Protein 8B8B (pdb70)

Sequence (386 aa):
DELIKQLVMELAENSMIEAEGLKGTLDEATQKIELGFESLSSLQVETIQAIQATDYADSIKTLGENIKILDRSMKSMMETMRRLMMEKIDLLYASTAIGNDELIKQLVMELAENSMIEAEGLKGTLDEATQKIELGFESLSSLQVETIQAIQATDYADSIKTLGENIKILDRSMKSMMETMRLMMEKIDLLYASTIKQLVMELAENSMIEAEGLKGTLDEATQKIELGFESLSSLQVETIQAIQATDYADSIKTLGENIKILDRSMKSMMETMRLMMEKIDLLYASTAIGDELIKQLVMELAENSMIEAEGLKGTLDEATQKIELGFESLSSLQVETIQAIQATDYADSIKTLGENIKILDRSMKSMMETMRLMMEKIDLLYASTAI

InterPro domains:
  IPR009517 Borna disease virus P24 [PF06595] (1-202)

B-factor: mean 59.95, std 20.71, range [22.98, 135.76]

Organism: NCBI:txid1715288

Structure (mmCIF, N/CA/C/O backbone):
data_8B8B
#
_entry.id   8B8B
#
_cell.length_a   70.226
_cell.length_b   42.746
_cell.length_c   72.195
_cell.angle_alpha   90.000
_cell.angle_beta   92.360
_cell.angle_gamma   90.000
#
_symmetry.space_group_name_H-M   'P 1 21 1'
#
loop_
_entity.id
_entity.type
_entity.pdbx_description
1 polymer 'Munia Bornavirus 1 phosphoprotein'
2 non-polymer 'NITRATE ION'
3 water water
#
loop_
_atom_site.group_PDB
_atom_site.id
_atom_site.type_symbol
_atom_site.label_atom_id
_atom_site.label_alt_id
_atom_site.label_comp_id
_atom_site.label_asym_id
_atom_site.label_entity_id
_atom_site.label_seq_id
_atom_site.pdbx_PDB_ins_code
_atom_site.Cartn_x
_atom_site.Cartn_y
_atom_site.Cartn_z
_atom_site.occupancy
_atom_site.B_iso_or_equiv
_atom_site.auth_seq_id
_atom_site.auth_comp_id
_atom_site.auth_asym_id
_atom_site.auth_atom_id
_atom_site.pdbx_PDB_model_num
ATOM 1 N N . ASP A 1 11 ? 6.795 -5.881 -43.211 1.00 105.57 72 ASP A N 1
ATOM 2 C CA . ASP A 1 11 ? 5.856 -6.878 -43.800 1.00 103.22 72 ASP A CA 1
ATOM 3 C C . ASP A 1 11 ? 4.415 -6.533 -43.402 1.00 105.77 72 ASP A C 1
ATOM 4 O O . ASP A 1 11 ? 4.217 -5.571 -42.639 1.00 110.52 72 ASP A O 1
ATOM 9 N N . GLU A 1 12 ? 3.450 -7.304 -43.904 1.00 106.10 73 GLU A N 1
ATOM 10 C CA . GLU A 1 12 ? 2.057 -7.361 -43.390 1.00 109.80 73 GLU A CA 1
ATOM 11 C C . GLU A 1 12 ? 2.058 -8.127 -42.057 1.00 110.84 73 GLU A C 1
ATOM 12 O O . GLU A 1 12 ? 1.037 -8.051 -41.329 1.00 112.69 73 GLU A O 1
ATOM 18 N N . LEU A 1 13 ? 3.147 -8.857 -41.765 1.00 106.06 74 LEU A N 1
ATOM 19 C CA . LEU A 1 13 ? 3.341 -9.660 -40.524 1.00 96.27 74 LEU A CA 1
ATOM 20 C C . LEU A 1 13 ? 3.447 -8.721 -39.314 1.00 87.99 74 LEU A C 1
ATOM 21 O O . LEU A 1 13 ? 2.703 -8.928 -38.334 1.00 79.72 74 LEU A O 1
ATOM 22 N N . ILE A 1 14 ? 4.326 -7.717 -39.388 1.00 86.46 75 ILE A N 1
ATOM 23 C CA . ILE A 1 14 ? 4.612 -6.773 -38.264 1.00 86.67 75 ILE A CA 1
ATOM 24 C C . ILE A 1 14 ? 3.379 -5.888 -38.016 1.00 88.71 75 ILE A C 1
ATOM 25 O O . ILE A 1 14 ? 3.070 -5.645 -36.833 1.00 90.69 75 ILE A O 1
ATOM 29 N N . LYS A 1 15 ? 2.693 -5.459 -39.084 1.00 81.56 76 LYS A N 1
ATOM 30 C CA . LYS A 1 15 ? 1.427 -4.676 -39.031 1.00 88.28 76 LYS A CA 1
ATOM 31 C C . LYS A 1 15 ? 0.339 -5.496 -38.321 1.00 90.49 76 LYS A C 1
ATOM 32 O O . LYS A 1 15 ? -0.399 -4.919 -37.489 1.00 77.78 76 LYS A O 1
ATOM 38 N N . GLN A 1 16 ? 0.247 -6.793 -38.627 1.00 88.61 77 GLN A N 1
ATOM 39 C CA . GLN A 1 16 ? -0.738 -7.721 -38.007 1.00 88.95 77 GLN A CA 1
ATOM 40 C C . GLN A 1 16 ? -0.356 -7.992 -36.538 1.00 81.27 77 GLN A C 1
ATOM 41 O O . GLN A 1 16 ? -1.271 -7.993 -35.692 1.00 77.63 77 GLN A O 1
ATOM 47 N N . LEU A 1 17 ? 0.932 -8.210 -36.237 1.00 78.21 78 LEU A N 1
ATOM 48 C CA . LEU A 1 17 ? 1.451 -8.392 -34.846 1.00 77.13 78 LEU A CA 1
ATOM 49 C C . LEU A 1 17 ? 1.132 -7.144 -33.986 1.00 76.46 78 LEU A C 1
ATOM 50 O O . LEU A 1 17 ? 0.690 -7.328 -32.834 1.00 69.93 78 LEU A O 1
ATOM 54 N N . VAL A 1 18 ? 1.317 -5.929 -34.525 1.00 71.71 79 VAL A N 1
ATOM 55 C CA . VAL A 1 18 ? 1.081 -4.627 -33.824 1.00 80.29 79 VAL A CA 1
ATOM 56 C C . VAL A 1 18 ? -0.428 -4.408 -33.636 1.00 77.77 79 VAL A C 1
ATOM 57 O O . VAL A 1 18 ? -0.832 -4.103 -32.505 1.00 73.65 79 VAL A O 1
ATOM 61 N N . MET A 1 19 ? -1.221 -4.530 -34.706 1.00 82.86 80 MET A N 1
ATOM 62 C CA . MET A 1 19 ? -2.704 -4.379 -34.665 1.00 88.12 80 MET A CA 1
ATOM 63 C C . MET A 1 19 ? -3.295 -5.335 -33.618 1.00 86.79 80 MET A C 1
ATOM 64 O O . MET A 1 19 ? -4.192 -4.878 -32.871 1.00 74.25 80 MET A O 1
ATOM 69 N N . GLU A 1 20 ? -2.805 -6.589 -33.552 1.00 81.89 81 GLU A N 1
ATOM 70 C CA . GLU A 1 20 ? -3.234 -7.601 -32.542 1.00 81.31 81 GLU A CA 1
ATOM 71 C C . GLU A 1 20 ? -2.772 -7.138 -31.156 1.00 74.31 81 GLU A C 1
ATOM 72 O O . GLU A 1 20 ? -3.565 -7.243 -30.208 1.00 71.67 81 GLU A O 1
ATOM 78 N N . LEU A 1 21 ? -1.526 -6.667 -31.048 1.00 65.03 82 LEU A N 1
ATOM 79 C CA . LEU A 1 21 ? -0.924 -6.248 -29.761 1.00 70.40 82 LEU A CA 1
ATOM 80 C C . LEU A 1 21 ? -1.725 -5.059 -29.212 1.00 77.50 82 LEU A C 1
ATOM 81 O O . LEU A 1 21 ? -2.160 -5.140 -28.037 1.00 67.81 82 LEU A O 1
ATOM 86 N N . ALA A 1 22 ? -1.892 -4.016 -30.040 1.00 74.55 83 ALA A N 1
ATOM 87 C CA . ALA A 1 22 ? -2.678 -2.791 -29.757 1.00 75.15 83 ALA A CA 1
ATOM 88 C C . ALA A 1 22 ? -4.101 -3.163 -29.304 1.00 74.76 83 ALA A C 1
ATOM 89 O O . ALA A 1 22 ? -4.534 -2.665 -28.250 1.00 66.96 83 ALA A O 1
ATOM 91 N N . GLU A 1 23 ? -4.797 -4.030 -30.043 1.00 78.68 84 GLU A N 1
ATOM 92 C CA . GLU A 1 23 ? -6.200 -4.423 -29.737 1.00 86.43 84 GLU A CA 1
ATOM 93 C C . GLU A 1 23 ? -6.264 -5.072 -28.345 1.00 91.91 84 GLU A C 1
ATOM 94 O O . GLU A 1 23 ? -7.150 -4.680 -27.558 1.00 99.98 84 GLU A O 1
ATOM 100 N N . ASN A 1 24 ? -5.355 -6.011 -28.047 1.00 90.92 85 ASN A N 1
ATOM 101 C CA . ASN A 1 24 ? -5.318 -6.800 -26.779 1.00 85.15 85 ASN A CA 1
ATOM 102 C C . ASN A 1 24 ? -4.900 -5.932 -25.592 1.00 75.35 85 ASN A C 1
ATOM 103 O O . ASN A 1 24 ? -5.405 -6.166 -24.488 1.00 68.26 85 ASN A O 1
ATOM 108 N N . SER A 1 25 ? -3.947 -5.032 -25.815 1.00 65.85 86 SER A N 1
ATOM 109 C CA . SER A 1 25 ? -3.384 -4.114 -24.800 1.00 76.54 86 SER A CA 1
ATOM 110 C C . SER A 1 25 ? -4.519 -3.234 -24.260 1.00 83.05 86 SER A C 1
ATOM 111 O O . SER A 1 25 ? -4.614 -3.071 -23.027 1.00 82.26 86 SER A O 1
ATOM 114 N N . MET A 1 26 ? -5.393 -2.750 -25.147 1.00 85.72 87 MET A N 1
ATOM 115 C CA . MET A 1 26 ? -6.541 -1.880 -24.775 1.00 85.02 87 MET A CA 1
ATOM 116 C C . MET A 1 26 ? -7.609 -2.710 -24.043 1.00 70.95 87 MET A C 1
ATOM 117 O O . MET A 1 26 ? -8.158 -2.187 -23.066 1.00 72.77 87 MET A O 1
ATOM 122 N N . ILE A 1 27 ? -7.861 -3.964 -24.433 1.00 64.04 88 ILE A N 1
ATOM 123 C CA . ILE A 1 27 ? -8.815 -4.860 -23.702 1.00 63.79 88 ILE A CA 1
ATOM 124 C C . ILE A 1 27 ? -8.317 -5.092 -22.260 1.00 68.74 88 ILE A C 1
ATOM 125 O O . ILE A 1 27 ? -9.132 -4.930 -21.309 1.00 65.00 88 ILE A O 1
ATOM 130 N N . GLU A 1 28 ? -7.048 -5.483 -22.094 1.00 68.32 89 GLU A N 1
ATOM 131 C CA . GLU A 1 28 ? -6.427 -5.727 -20.761 1.00 64.23 89 GLU A CA 1
ATOM 132 C C . GLU A 1 28 ? -6.443 -4.420 -19.951 1.00 62.51 89 GLU A C 1
ATOM 133 O O . GLU A 1 28 ? -6.857 -4.477 -18.779 1.00 64.47 89 GLU A O 1
ATOM 136 N N . ALA A 1 29 ? -6.073 -3.282 -20.556 1.00 59.75 90 ALA A N 1
ATOM 137 C CA . ALA A 1 29 ? -6.024 -1.958 -19.886 1.00 62.29 90 ALA A CA 1
ATOM 138 C C . ALA A 1 29 ? -7.431 -1.593 -19.387 1.00 64.38 90 ALA A C 1
ATOM 139 O O . ALA A 1 29 ? -7.552 -1.316 -18.192 1.00 66.69 90 ALA A O 1
ATOM 141 N N . GLU A 1 30 ? -8.460 -1.680 -20.240 1.00 62.35 91 GLU A N 1
ATOM 142 C CA . GLU A 1 30 ? -9.877 -1.377 -19.875 1.00 68.63 91 GLU A CA 1
ATOM 143 C C . GLU A 1 30 ? -10.406 -2.416 -18.873 1.00 65.68 91 GLU A C 1
ATOM 144 O O . GLU A 1 30 ? -11.197 -2.017 -17.981 1.00 69.55 91 GLU A O 1
ATOM 150 N N . GLY A 1 31 ? -9.983 -3.683 -18.980 1.00 61.02 92 GLY A N 1
ATOM 151 C CA . GLY A 1 31 ? -10.266 -4.737 -17.977 1.00 59.51 92 GLY A CA 1
ATOM 152 C C . GLY A 1 31 ? -9.656 -4.392 -16.618 1.00 63.55 92 GLY A C 1
ATOM 153 O O . GLY A 1 31 ? -10.339 -4.547 -15.601 1.00 61.40 92 GLY A O 1
ATOM 154 N N . LEU A 1 32 ? -8.410 -3.912 -16.598 1.00 59.62 93 LEU A N 1
ATOM 155 C CA . LEU A 1 32 ? -7.728 -3.450 -15.368 1.00 62.32 93 LEU A CA 1
ATOM 156 C C . LEU A 1 32 ? -8.468 -2.223 -14.850 1.00 60.83 93 LEU A C 1
ATOM 157 O O . LEU A 1 32 ? -8.753 -2.176 -13.659 1.00 66.11 93 LEU A O 1
ATOM 160 N N . LYS A 1 33 ? -8.745 -1.261 -15.723 1.00 61.93 94 LYS A N 1
ATOM 161 C CA . LYS A 1 33 ? -9.320 0.047 -15.332 1.00 65.30 94 LYS A CA 1
ATOM 162 C C . LYS A 1 33 ? -10.619 -0.217 -14.569 1.00 63.89 94 LYS A C 1
ATOM 163 O O . LYS A 1 33 ? -10.770 0.385 -13.501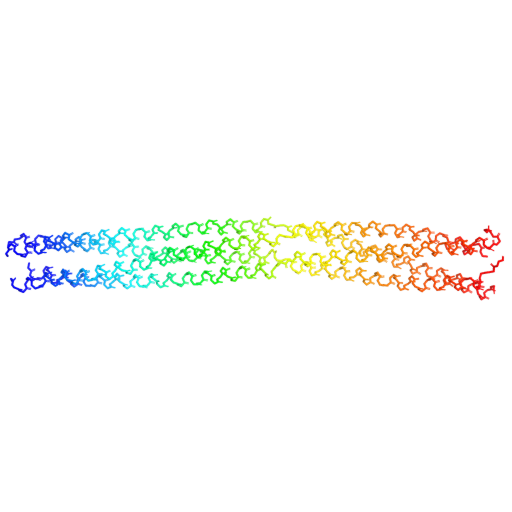 1.00 53.91 94 LYS A O 1
ATOM 169 N N . GLY A 1 34 ? -11.492 -1.087 -15.110 1.00 61.08 95 GLY A N 1
ATOM 170 C CA . GLY A 1 34 ? -12.847 -1.339 -14.588 1.00 61.74 95 GLY A CA 1
ATOM 171 C C . GLY A 1 34 ? -12.786 -2.056 -13.250 1.00 64.25 95 GLY A C 1
ATOM 172 O O . GLY A 1 34 ? -13.556 -1.686 -12.318 1.00 58.83 95 GLY A O 1
ATOM 173 N N . THR A 1 35 ? -11.896 -3.051 -13.154 1.00 61.57 96 THR A N 1
ATOM 174 C CA . THR A 1 35 ? -11.653 -3.841 -11.921 1.00 56.09 96 THR A CA 1
ATOM 175 C C . THR A 1 35 ? -11.134 -2.878 -10.850 1.00 57.72 96 THR A C 1
ATOM 176 O O . THR A 1 35 ? -11.546 -3.057 -9.698 1.00 59.89 96 THR A O 1
ATOM 180 N N . LEU A 1 36 ? -10.332 -1.860 -11.222 1.00 53.26 97 LEU A N 1
ATOM 181 C CA . LEU A 1 36 ? -9.742 -0.917 -10.233 1.00 57.70 97 LEU A CA 1
ATOM 182 C C . LEU A 1 36 ? -10.837 0.045 -9.772 1.00 60.37 97 LEU A C 1
ATOM 183 O O . LEU A 1 36 ? -10.841 0.432 -8.582 1.00 59.92 97 LEU A O 1
ATOM 188 N N . ASP A 1 37 ? -11.737 0.409 -10.688 1.00 59.54 98 ASP A N 1
ATOM 189 C CA . ASP A 1 37 ? -12.888 1.295 -10.388 1.00 58.68 98 ASP A CA 1
ATOM 190 C C . ASP A 1 37 ? -13.873 0.538 -9.492 1.00 50.94 98 ASP A C 1
ATOM 191 O O . ASP A 1 37 ? -14.290 1.128 -8.513 1.00 52.35 98 ASP A O 1
ATOM 196 N N . GLU A 1 38 ? -14.166 -0.727 -9.783 1.00 46.88 99 GLU A N 1
ATOM 197 C CA . GLU A 1 38 ? -15.032 -1.584 -8.930 1.00 52.44 99 GLU A CA 1
ATOM 198 C C . GLU A 1 38 ? -14.421 -1.692 -7.529 1.00 55.41 99 GLU A C 1
ATOM 199 O O . GLU A 1 38 ? -15.204 -1.660 -6.548 1.00 61.02 99 GLU A O 1
ATOM 205 N N . ALA A 1 39 ? -13.082 -1.833 -7.431 1.00 60.54 100 ALA A N 1
ATOM 206 C CA . ALA A 1 39 ? -12.336 -2.011 -6.155 1.00 50.42 100 ALA A CA 1
ATOM 207 C C . ALA A 1 39 ? -12.406 -0.710 -5.353 1.00 44.44 100 ALA A C 1
ATOM 208 O O . ALA A 1 39 ? -12.779 -0.767 -4.175 1.00 53.35 100 ALA A O 1
ATOM 210 N N . THR A 1 40 ? -12.142 0.418 -6.002 1.00 45.57 101 THR A N 1
ATOM 211 C CA . THR A 1 40 ? -12.237 1.801 -5.462 1.00 53.77 101 THR A CA 1
ATOM 212 C C . THR A 1 40 ? -13.667 2.089 -4.996 1.00 58.02 101 THR A C 1
ATOM 213 O O . THR A 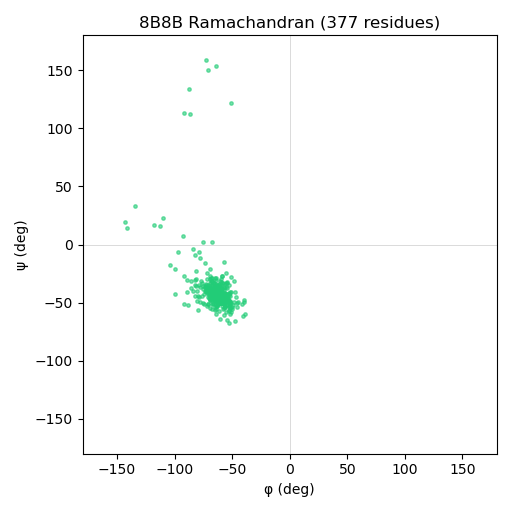1 40 ? -13.820 2.705 -3.924 1.00 55.39 101 THR A O 1
ATOM 217 N N . GLN A 1 41 ? -14.665 1.712 -5.800 1.00 56.89 102 GLN A N 1
ATOM 218 C CA . GLN A 1 41 ? -16.108 1.918 -5.481 1.00 55.71 102 GLN A CA 1
ATOM 219 C C . GLN A 1 41 ? -16.394 1.118 -4.210 1.00 46.42 102 GLN A C 1
ATOM 220 O O . GLN A 1 41 ? -16.891 1.704 -3.264 1.00 48.78 102 GLN A O 1
ATOM 226 N N . LYS A 1 42 ? -16.019 -0.162 -4.171 1.00 44.72 103 LYS A N 1
ATOM 227 C CA . LYS A 1 42 ? -16.218 -1.027 -2.985 1.00 51.86 103 LYS A CA 1
ATOM 228 C C . LYS A 1 42 ? -15.600 -0.392 -1.735 1.00 55.64 103 LYS A C 1
ATOM 229 O O . LYS A 1 42 ? -16.252 -0.361 -0.695 1.00 56.32 103 LYS A O 1
ATOM 235 N N . ILE A 1 43 ? -14.331 0.007 -1.818 1.00 53.17 104 ILE A N 1
ATOM 236 C CA . ILE A 1 43 ? -13.614 0.661 -0.693 1.00 53.28 104 ILE A CA 1
ATOM 237 C C . ILE A 1 43 ? -14.441 1.848 -0.193 1.00 55.63 104 ILE A C 1
ATOM 238 O O . ILE A 1 43 ? -14.723 1.896 1.021 1.00 63.67 104 ILE A O 1
ATOM 243 N N . GLU A 1 44 ? -14.769 2.784 -1.082 1.00 49.93 105 GLU A N 1
ATOM 244 C CA . GLU A 1 44 ? -15.560 4.000 -0.760 1.00 59.68 105 GLU A CA 1
ATOM 245 C C . GLU A 1 44 ? -16.862 3.640 -0.036 1.00 55.18 105 GLU A C 1
ATOM 246 O O . GLU A 1 44 ? -17.113 4.260 0.995 1.00 52.20 105 GLU A O 1
ATOM 252 N N . LEU A 1 45 ? -17.649 2.701 -0.569 1.00 52.87 106 LEU A N 1
ATOM 253 C CA . LEU A 1 45 ? -18.934 2.237 0.017 1.00 53.96 106 LEU A CA 1
ATOM 254 C C . LEU A 1 45 ? -18.650 1.532 1.343 1.00 53.47 106 LEU A C 1
ATOM 255 O O . LEU A 1 45 ? -19.400 1.772 2.338 1.00 46.58 106 LEU A O 1
ATOM 260 N N . GLY A 1 46 ? -17.570 0.755 1.398 1.00 47.15 107 GLY A N 1
ATOM 261 C CA . GLY A 1 46 ? -17.163 0.118 2.659 1.00 51.36 107 GLY A CA 1
ATOM 262 C C . GLY A 1 46 ? -16.987 1.153 3.753 1.00 47.47 107 GLY A C 1
ATOM 263 O O . GLY A 1 46 ? -17.678 1.078 4.754 1.00 48.57 107 GLY A O 1
ATOM 264 N N . PHE A 1 47 ? -16.113 2.123 3.541 1.00 49.12 108 PHE A N 1
ATOM 265 C CA . PHE A 1 47 ? -15.777 3.143 4.561 1.00 49.13 108 PHE A CA 1
ATOM 266 C C . PHE A 1 47 ? -17.021 3.987 4.826 1.00 46.17 108 PHE A C 1
ATOM 267 O O . PHE A 1 47 ? -17.283 4.311 5.969 1.00 47.73 108 PHE A O 1
ATOM 275 N N . GLU A 1 48 ? -17.764 4.333 3.788 1.00 43.45 109 GLU A N 1
ATOM 276 C CA . GLU A 1 48 ? -19.015 5.130 3.914 1.00 47.76 109 GLU A CA 1
ATOM 277 C C . GLU A 1 48 ? -20.005 4.438 4.860 1.00 45.63 109 GLU A C 1
ATOM 278 O O . GLU A 1 48 ? -20.494 5.068 5.847 1.00 42.58 109 GLU A O 1
ATOM 284 N N . SER A 1 49 ? -20.297 3.174 4.612 1.00 45.19 110 SER A N 1
ATOM 285 C CA . SER A 1 49 ? -21.384 2.477 5.352 1.00 46.84 110 SER A CA 1
ATOM 286 C C . SER A 1 49 ? -20.996 2.245 6.820 1.00 43.91 110 SER A C 1
ATOM 287 O O . SER A 1 49 ? -21.812 2.569 7.710 1.00 39.41 110 SER A O 1
ATOM 290 N N . LEU A 1 50 ? -19.793 1.728 7.084 1.00 42.56 111 LEU A N 1
ATOM 291 C CA . LEU A 1 50 ? -19.290 1.468 8.454 1.00 46.70 111 LEU A CA 1
ATOM 292 C C . LEU A 1 50 ? -19.226 2.753 9.251 1.00 44.70 111 LEU A C 1
ATOM 293 O O . LEU A 1 50 ? -19.579 2.748 10.430 1.00 43.49 111 LEU A O 1
ATOM 298 N N . SER A 1 51 ? -18.788 3.811 8.592 1.00 43.64 112 SER A N 1
ATOM 299 C CA . SER A 1 51 ? -18.582 5.121 9.234 1.00 41.61 112 SER A CA 1
ATOM 300 C C . SER A 1 51 ? -19.937 5.677 9.668 1.00 37.06 112 SER A C 1
ATOM 301 O O . SER A 1 51 ? -20.056 6.145 10.822 1.00 40.98 112 SER A O 1
ATOM 304 N N . SER A 1 52 ? -20.960 5.610 8.810 1.00 37.13 113 SER A N 1
ATOM 305 C CA . SER A 1 52 ? -22.343 6.011 9.196 1.00 33.53 113 SER A CA 1
ATOM 306 C C . SER A 1 52 ? -22.779 5.279 10.476 1.00 38.83 113 SER A C 1
ATOM 307 O O . SER A 1 52 ? -23.276 5.939 11.413 1.00 34.42 113 SER A O 1
ATOM 310 N N . LEU A 1 53 ? -22.596 3.953 10.558 1.00 38.38 114 LEU A N 1
ATOM 311 C CA . LEU A 1 53 ? -23.154 3.185 11.709 1.00 39.82 114 LEU A CA 1
ATOM 312 C C . LEU A 1 53 ? -22.351 3.463 12.981 1.00 38.43 114 LEU A C 1
ATOM 313 O O . LEU A 1 53 ? -22.969 3.556 14.032 1.00 38.51 114 LEU A O 1
ATOM 318 N N . GLN A 1 54 ? -21.038 3.667 12.881 1.00 33.19 115 GLN A N 1
ATOM 319 C CA . GLN A 1 54 ? -20.214 4.016 14.048 1.00 35.76 115 GLN A CA 1
ATOM 320 C C . GLN A 1 54 ? -20.672 5.387 14.582 1.00 35.31 115 GLN A C 1
ATOM 321 O O . GLN A 1 54 ? -20.828 5.529 15.824 1.00 38.49 115 GLN A O 1
ATOM 327 N N . VAL A 1 55 ? -20.916 6.365 13.711 1.00 38.51 116 VAL A N 1
ATOM 328 C CA . VAL A 1 55 ? -21.422 7.705 14.144 1.00 40.23 116 VAL A CA 1
ATOM 329 C C . VAL A 1 55 ? -22.722 7.503 14.915 1.00 42.67 116 VAL A C 1
ATOM 330 O O . VAL A 1 55 ? -22.857 8.089 16.029 1.00 37.81 116 VAL A O 1
ATOM 334 N N . GLU A 1 56 ? -23.651 6.705 14.373 1.00 38.98 117 GLU A N 1
ATOM 335 C CA . GLU A 1 56 ? -24.959 6.554 15.050 1.00 42.43 117 GLU A CA 1
ATOM 336 C C . GLU A 1 56 ? -24.728 5.780 16.350 1.00 42.16 117 GLU A C 1
ATOM 337 O O . GLU A 1 56 ? -25.518 5.970 17.252 1.00 36.28 117 GLU A O 1
ATOM 343 N N . THR A 1 57 ? -23.684 4.932 16.440 1.00 37.66 118 THR A N 1
ATOM 344 C CA . THR A 1 57 ? -23.418 4.153 17.676 1.00 36.54 118 THR A CA 1
ATOM 345 C C . THR A 1 57 ? -22.973 5.163 18.752 1.00 38.82 118 THR A C 1
ATOM 346 O O . THR A 1 57 ? -23.478 5.072 19.896 1.00 37.00 118 THR A O 1
ATOM 350 N N . ILE A 1 58 ? -22.035 6.066 18.420 1.00 40.57 119 ILE A N 1
ATOM 351 C CA . ILE A 1 58 ? -21.487 7.086 19.375 1.00 42.82 119 ILE A CA 1
ATOM 352 C C . ILE A 1 58 ? -22.646 7.954 19.849 1.00 37.58 119 ILE A C 1
ATOM 353 O O . ILE A 1 58 ? -22.816 8.088 21.041 1.00 41.63 119 ILE A O 1
ATOM 358 N N . GLN A 1 59 ? -23.444 8.484 18.932 1.00 45.85 120 GLN A N 1
ATOM 359 C CA . GLN A 1 59 ? -24.619 9.329 19.282 1.00 51.58 120 GLN A CA 1
ATOM 360 C C . GLN A 1 59 ? -25.461 8.611 20.336 1.00 48.61 120 GLN A C 1
ATOM 361 O O . GLN A 1 59 ? -25.763 9.203 21.381 1.00 48.87 120 GLN A O 1
ATOM 367 N N . ALA A 1 60 ? -25.853 7.372 20.069 1.00 47.05 121 ALA A N 1
ATOM 368 C CA . ALA A 1 60 ? -26.821 6.663 20.926 1.00 48.93 121 ALA A CA 1
ATOM 369 C C . ALA A 1 60 ? -26.176 6.409 22.290 1.00 42.53 121 ALA A C 1
ATOM 370 O O . ALA A 1 60 ? -26.842 6.624 23.268 1.00 44.41 121 ALA A O 1
ATOM 372 N N . ILE A 1 61 ? -24.882 6.081 22.353 1.00 47.09 122 ILE A N 1
ATOM 373 C CA . ILE A 1 61 ? -24.158 5.933 23.660 1.00 46.57 122 ILE A CA 1
ATOM 374 C C . ILE A 1 61 ? -24.234 7.267 24.442 1.00 44.16 122 ILE A C 1
ATOM 375 O O . ILE A 1 61 ? -24.647 7.270 25.610 1.00 44.43 122 ILE A O 1
ATOM 380 N N . GLN A 1 62 ? -23.847 8.369 23.812 1.00 49.72 123 GLN A N 1
ATOM 381 C CA . GLN A 1 62 ? -23.841 9.742 24.390 1.00 53.24 123 GLN A CA 1
ATOM 382 C C . GLN A 1 62 ? -25.207 10.084 25.013 1.00 57.95 123 GLN A C 1
ATOM 383 O O . GLN A 1 62 ? -25.227 10.641 26.104 1.00 67.86 123 GLN A O 1
ATOM 389 N N . ALA A 1 63 ? -26.313 9.708 24.379 1.00 58.07 124 ALA A N 1
ATOM 390 C CA . ALA A 1 63 ? -27.681 10.057 24.819 1.00 55.13 124 ALA A CA 1
ATOM 391 C C . ALA A 1 63 ? -28.169 9.171 25.968 1.00 58.44 124 ALA A C 1
ATOM 392 O O . ALA A 1 63 ? -29.245 9.474 26.458 1.00 60.13 124 ALA A O 1
ATOM 394 N N . THR A 1 64 ? -27.457 8.123 26.393 1.00 58.03 125 THR A N 1
ATOM 395 C CA . THR A 1 64 ? -27.839 7.394 27.640 1.00 66.78 125 THR A CA 1
ATOM 396 C C . THR A 1 64 ? -27.538 8.268 28.865 1.00 70.73 125 THR A C 1
ATOM 397 O O . THR A 1 64 ? -26.587 9.058 28.796 1.00 76.68 125 THR A O 1
ATOM 401 N N . ASP A 1 65 ? -28.319 8.097 29.939 1.00 78.66 126 ASP A N 1
ATOM 402 C CA . ASP A 1 65 ? -28.474 9.069 31.058 1.00 82.02 126 ASP A CA 1
ATOM 403 C C . ASP A 1 65 ? -28.618 8.370 32.422 1.00 85.33 126 ASP A C 1
ATOM 404 O O . ASP A 1 65 ? -29.149 9.026 33.357 1.00 93.53 126 ASP A O 1
ATOM 409 N N . TYR A 1 66 ? -28.214 7.101 32.565 1.00 75.51 127 TYR A N 1
ATOM 410 C CA . TYR A 1 66 ? -28.339 6.353 33.847 1.00 70.37 127 TYR A CA 1
ATOM 411 C C . TYR A 1 66 ? -27.791 7.221 34.996 1.00 71.85 127 TYR A C 1
ATOM 412 O O . TYR A 1 66 ? -28.305 7.069 36.105 1.00 82.31 127 TYR A O 1
ATOM 418 N N . ALA A 1 67 ? -26.782 8.072 34.732 1.00 72.64 128 ALA A N 1
ATOM 419 C CA . ALA A 1 67 ? -26.144 9.043 35.664 1.00 67.57 128 ALA A CA 1
ATOM 420 C C . ALA A 1 67 ? -27.174 9.825 36.481 1.00 65.88 128 ALA A C 1
ATOM 421 O O . ALA A 1 67 ? -26.982 9.952 37.696 1.00 63.75 128 ALA A O 1
ATOM 423 N N . ASP A 1 68 ? -28.186 10.385 35.817 1.00 61.58 129 ASP A N 1
ATOM 424 C CA . ASP A 1 68 ? -29.336 11.059 36.465 1.00 66.78 129 ASP A CA 1
ATOM 425 C C . ASP A 1 68 ? -29.960 10.131 37.510 1.00 61.31 129 ASP A C 1
ATOM 426 O O . ASP A 1 68 ? -30.221 10.612 38.616 1.00 66.67 129 ASP A O 1
ATOM 431 N N . SER A 1 69 ? -30.249 8.882 37.135 1.00 50.88 130 SER A N 1
ATOM 432 C CA . SER A 1 69 ? -30.964 7.867 37.956 1.00 55.95 130 SER A CA 1
ATOM 433 C C . SER A 1 69 ? -30.105 7.428 39.153 1.00 50.10 130 SER A C 1
ATOM 434 O O . SER A 1 69 ? -30.659 7.264 40.236 1.00 53.32 130 SER A O 1
ATOM 437 N N . ILE A 1 70 ? -28.800 7.282 38.961 1.00 50.04 131 ILE A N 1
ATOM 438 C CA . ILE A 1 70 ? -27.836 6.853 40.021 1.00 58.30 131 ILE A CA 1
ATOM 439 C C . ILE A 1 70 ? -27.676 7.986 41.044 1.00 58.87 131 ILE A C 1
ATOM 440 O O . ILE A 1 70 ? -27.547 7.684 42.233 1.00 70.61 131 ILE A O 1
ATOM 445 N N . LYS A 1 71 ? -27.677 9.236 40.586 1.00 55.87 132 LYS A N 1
ATOM 446 C CA . LYS A 1 71 ? -27.748 10.459 41.426 1.00 56.64 132 LYS A CA 1
ATOM 447 C C . LYS A 1 71 ? -28.981 10.392 42.348 1.00 54.31 132 LYS A C 1
ATOM 448 O O . LYS A 1 71 ? -28.767 10.343 43.566 1.00 58.74 132 LYS A O 1
ATOM 454 N N . THR A 1 72 ? -30.219 10.404 41.814 1.00 48.66 133 THR A N 1
ATOM 455 C CA . THR A 1 72 ? -31.473 10.233 42.607 1.00 48.57 133 THR A CA 1
ATOM 456 C C . THR A 1 72 ? -31.290 9.137 43.675 1.00 47.54 133 THR A C 1
ATOM 457 O O . THR A 1 72 ? -31.629 9.414 44.832 1.00 47.46 133 THR A O 1
ATOM 461 N N . LEU A 1 73 ? -30.810 7.934 43.321 1.00 45.73 134 LEU A N 1
ATOM 462 C CA . LEU A 1 73 ? -30.714 6.799 44.290 1.00 46.60 134 LEU A CA 1
ATOM 463 C C . LEU A 1 73 ? -29.714 7.163 45.381 1.00 43.40 134 LEU A C 1
ATOM 464 O O . LEU A 1 73 ? -29.926 6.799 46.560 1.00 41.30 134 LEU A O 1
ATOM 469 N N . GLY A 1 74 ? -28.627 7.801 45.000 1.00 40.75 135 GLY A N 1
ATOM 470 C CA . GLY A 1 74 ? -27.641 8.276 45.987 1.00 50.05 135 GLY A CA 1
ATOM 471 C C . GLY A 1 74 ? -28.222 9.314 46.942 1.00 42.80 135 GLY A C 1
ATOM 472 O O . GLY A 1 74 ? -28.004 9.175 48.138 1.00 51.33 135 GLY A O 1
ATOM 473 N N . GLU A 1 75 ? -28.951 10.303 46.441 1.00 48.97 136 GLU A N 1
ATOM 474 C CA . GLU A 1 75 ? -29.735 11.247 47.290 1.00 54.17 136 GLU A CA 1
ATOM 475 C C . GLU A 1 75 ? -30.621 10.424 48.241 1.00 52.46 136 GLU A C 1
ATOM 476 O O . GLU A 1 75 ? -30.503 10.591 49.459 1.00 49.60 136 GLU A O 1
ATOM 482 N N . ASN A 1 76 ? -31.437 9.507 47.727 1.00 49.88 137 ASN A N 1
ATOM 483 C CA . ASN A 1 76 ? -32.446 8.808 48.572 1.00 47.00 137 ASN A CA 1
ATOM 484 C C . ASN A 1 76 ? -31.740 7.970 49.648 1.00 42.07 137 ASN A C 1
ATOM 485 O O . ASN A 1 76 ? -32.260 7.861 50.797 1.00 40.96 137 ASN A O 1
ATOM 490 N N . ILE A 1 77 ? -30.534 7.504 49.373 1.00 37.57 138 ILE A N 1
ATOM 491 C CA . ILE A 1 77 ? -29.786 6.723 50.396 1.00 40.12 138 ILE A CA 1
ATOM 492 C C . ILE A 1 77 ? -29.196 7.658 51.461 1.00 44.86 138 ILE A C 1
ATOM 493 O O . ILE A 1 77 ? -29.117 7.237 52.615 1.00 48.70 138 ILE A O 1
ATOM 498 N N . LYS A 1 78 ? -28.827 8.886 51.093 1.00 52.15 139 LYS A N 1
ATOM 499 C CA . LYS A 1 78 ? -28.303 9.919 52.035 1.00 49.96 139 LYS A CA 1
ATOM 500 C C . LYS A 1 78 ? -29.414 10.317 53.003 1.00 42.58 139 LYS A C 1
ATOM 501 O O . LYS A 1 78 ? -29.151 10.460 54.183 1.00 44.53 139 LYS A O 1
ATOM 507 N N . ILE A 1 79 ? -30.638 10.414 52.506 1.00 39.16 140 ILE A N 1
ATOM 508 C CA . ILE A 1 79 ? -31.807 10.744 53.323 1.00 36.54 140 ILE A CA 1
ATOM 509 C C . ILE A 1 79 ? -32.032 9.599 54.314 1.00 39.38 140 ILE A C 1
ATOM 510 O O . ILE A 1 79 ? -32.332 9.899 55.497 1.00 35.26 140 ILE A O 1
ATOM 515 N N . LEU A 1 80 ? -31.886 8.332 53.899 1.00 36.43 141 LEU A N 1
ATOM 516 C CA . LEU A 1 80 ? -32.160 7.198 54.816 1.00 37.82 141 LEU A CA 1
ATOM 517 C C . LEU A 1 80 ? -31.082 7.265 55.887 1.00 37.16 141 LEU A C 1
ATOM 518 O O . LEU A 1 80 ? -31.375 7.001 57.040 1.00 33.45 141 LEU A O 1
ATOM 523 N N . ASP A 1 81 ? -29.865 7.609 55.482 1.00 39.98 142 ASP A N 1
ATOM 524 C CA . ASP A 1 81 ? -28.698 7.608 56.404 1.00 39.71 142 ASP A CA 1
ATOM 525 C C . ASP A 1 81 ? -28.952 8.639 57.518 1.00 38.61 142 ASP A C 1
ATOM 526 O O . ASP A 1 81 ? -28.794 8.310 58.671 1.00 31.72 142 ASP A O 1
ATOM 531 N N . ARG A 1 82 ? -29.371 9.847 57.140 1.00 36.29 143 ARG A N 1
ATOM 532 C CA . ARG A 1 82 ? -29.655 10.949 58.105 1.00 37.97 143 ARG A CA 1
ATOM 533 C C . ARG A 1 82 ? -30.734 10.486 59.100 1.00 34.29 143 ARG A C 1
ATOM 534 O O . ARG A 1 82 ? -30.504 10.614 60.248 1.00 34.75 143 ARG A O 1
ATOM 542 N N . SER A 1 83 ? -31.866 9.935 58.634 1.00 36.02 144 SER A N 1
ATOM 543 C CA . SER A 1 83 ? -32.952 9.384 59.480 1.00 38.46 144 SER A CA 1
ATOM 544 C C . SER A 1 83 ? -32.443 8.318 60.450 1.00 32.18 144 SER A C 1
ATOM 545 O O . SER A 1 83 ? -32.833 8.313 61.607 1.00 32.08 144 SER A O 1
ATOM 548 N N . MET A 1 84 ? -31.594 7.427 59.989 1.00 37.07 145 MET A N 1
ATOM 549 C CA . MET A 1 84 ? -31.058 6.357 60.854 1.00 36.22 145 MET A CA 1
ATOM 550 C C . MET A 1 84 ? -30.157 6.966 61.922 1.00 31.73 145 MET A C 1
ATOM 551 O O . MET A 1 84 ? -30.220 6.480 63.082 1.00 33.41 145 MET A O 1
ATOM 556 N N . LYS A 1 85 ? -29.401 8.010 61.606 1.00 33.39 146 LYS A N 1
ATOM 557 C CA . LYS A 1 85 ? -28.621 8.700 62.683 1.00 36.17 146 LYS A CA 1
ATOM 558 C C . LYS A 1 85 ? -29.594 9.352 63.669 1.00 35.19 146 LYS A C 1
ATOM 559 O O . LYS A 1 85 ? -29.366 9.284 64.903 1.00 31.08 146 LYS A O 1
ATOM 565 N N . SER A 1 86 ? -30.713 9.897 63.180 1.00 31.32 147 SER A N 1
ATOM 566 C CA . SER A 1 86 ? -31.732 10.459 64.088 1.00 30.34 147 SER A CA 1
ATOM 567 C C . SER A 1 86 ? -32.269 9.310 64.945 1.00 27.61 147 SER A C 1
ATOM 568 O O . SER A 1 86 ? -32.403 9.409 66.171 1.00 28.41 147 SER A O 1
ATOM 571 N N . MET A 1 87 ? -32.603 8.189 64.343 1.00 32.35 148 MET A N 1
ATOM 572 C CA . MET A 1 87 ? -33.185 7.079 65.161 1.00 31.00 148 MET A CA 1
ATOM 573 C C . MET A 1 87 ? -32.155 6.569 66.193 1.00 30.29 148 MET A C 1
ATOM 574 O O . MET A 1 87 ? -32.515 6.263 67.352 1.00 31.55 148 MET A O 1
ATOM 579 N N . MET A 1 88 ? -30.871 6.538 65.856 1.00 31.23 149 MET A N 1
ATOM 580 C CA . MET A 1 88 ? -29.883 6.095 66.882 1.00 30.72 149 MET A CA 1
ATOM 581 C C . MET A 1 88 ? -29.927 7.055 68.073 1.00 27.15 149 MET A C 1
ATOM 582 O O . MET A 1 88 ? -29.907 6.578 69.222 1.00 29.96 149 MET A O 1
ATOM 587 N N .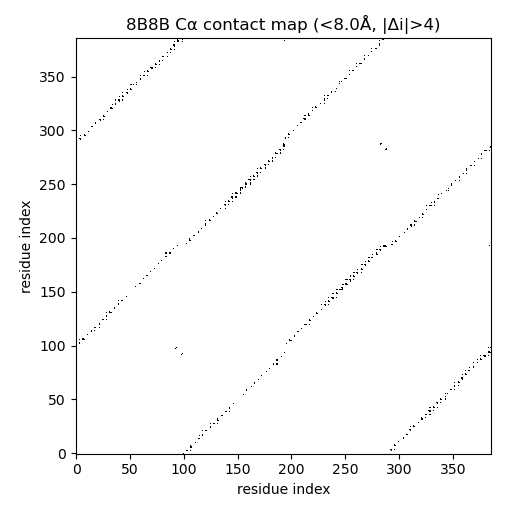 GLU A 1 89 ? -30.036 8.384 67.846 1.00 31.15 150 GLU A N 1
ATOM 588 C CA . GLU A 1 89 ? -30.155 9.352 68.964 1.00 26.29 150 GLU A CA 1
ATOM 589 C C . GLU A 1 89 ? -31.385 9.038 69.795 1.00 27.06 150 GLU A C 1
ATOM 590 O O . GLU A 1 89 ? -31.261 9.023 70.973 1.00 26.59 150 GLU A O 1
ATOM 596 N N . THR A 1 90 ? -32.576 8.829 69.194 1.00 27.28 151 THR A N 1
ATOM 597 C CA . THR A 1 90 ? -33.793 8.529 69.994 1.00 27.56 151 THR A CA 1
ATOM 598 C C . THR A 1 90 ? -33.549 7.277 70.838 1.00 28.40 151 THR A C 1
ATOM 599 O O . THR A 1 90 ? -33.919 7.221 72.046 1.00 29.06 151 THR A O 1
ATOM 603 N N . MET A 1 91 ? -32.964 6.254 70.226 1.00 32.06 152 MET A N 1
ATOM 604 C CA . MET A 1 91 ? -32.731 4.989 70.975 1.00 33.75 152 MET A CA 1
ATOM 605 C C . MET A 1 91 ? -31.710 5.188 72.109 1.00 28.71 152 MET A C 1
ATOM 606 O O . MET A 1 91 ? -31.908 4.594 73.172 1.00 28.21 152 MET A O 1
ATOM 611 N N . ARG A 1 92 ? -30.711 6.060 71.975 1.00 33.09 153 ARG A N 1
ATOM 612 C CA A ARG A 1 92 ? -29.813 6.380 73.121 0.50 35.29 153 ARG A CA 1
ATOM 613 C CA B ARG A 1 92 ? -29.813 6.369 73.113 0.50 35.53 153 ARG A CA 1
ATOM 614 C C . ARG A 1 92 ? -30.675 6.984 74.234 1.00 34.99 153 ARG A C 1
ATOM 615 O O . ARG A 1 92 ? -30.577 6.554 75.403 1.00 29.53 153 ARG A O 1
ATOM 630 N N . LEU A 1 93 ? -31.514 7.968 73.909 1.00 35.31 154 LEU A N 1
ATOM 631 C CA . LEU A 1 93 ? -32.319 8.583 75.004 1.00 35.71 154 LEU A CA 1
ATOM 632 C C . LEU A 1 93 ? -33.211 7.508 75.623 1.00 28.74 154 LEU A C 1
ATOM 633 O O . LEU A 1 93 ? -33.486 7.547 76.841 1.00 30.10 154 LEU A O 1
ATOM 638 N N . MET A 1 94 ? -33.788 6.639 74.809 1.00 38.20 155 MET A N 1
ATOM 639 C CA . MET A 1 94 ? -34.725 5.609 75.358 1.00 33.58 155 MET A CA 1
ATOM 640 C C . MET A 1 94 ? -33.947 4.741 76.364 1.00 30.57 155 MET A C 1
ATOM 641 O O . MET A 1 94 ? -34.425 4.454 77.439 1.00 29.86 155 MET A O 1
ATOM 646 N N . MET A 1 95 ? -32.732 4.355 76.020 1.00 32.94 156 MET A N 1
ATOM 647 C CA . MET A 1 95 ? -31.875 3.533 76.920 1.00 40.01 156 MET A CA 1
ATOM 648 C C . MET A 1 95 ? -31.586 4.286 78.229 1.00 35.07 156 MET A C 1
ATOM 649 O O . MET A 1 95 ? -31.659 3.702 79.347 1.00 33.07 156 MET A O 1
ATOM 654 N N . GLU A 1 96 ? -31.204 5.542 78.119 1.00 33.65 157 GLU A N 1
ATOM 655 C CA . GLU A 1 96 ? -31.004 6.401 79.330 1.00 33.33 157 GLU A CA 1
ATOM 656 C C . GLU A 1 96 ? -32.275 6.467 80.189 1.00 29.06 157 GLU A C 1
ATOM 657 O O . GLU A 1 96 ? -32.180 6.423 81.407 1.00 31.79 157 GLU A O 1
ATOM 663 N N . LYS A 1 97 ? -33.462 6.605 79.611 1.00 31.12 158 LYS A N 1
ATOM 664 C CA . LYS A 1 97 ? -34.685 6.662 80.443 1.00 29.58 158 LYS A CA 1
ATOM 665 C C . LYS A 1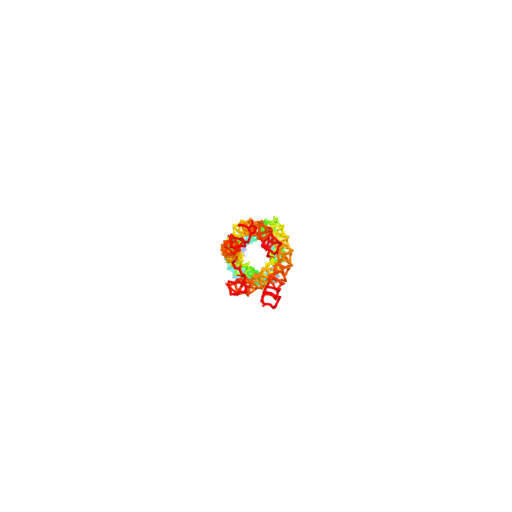 97 ? -34.921 5.292 81.107 1.00 35.75 158 LYS A C 1
ATOM 666 O O . LYS A 1 97 ? -35.339 5.255 82.311 1.00 31.70 158 LYS A O 1
ATOM 672 N N . ILE A 1 98 ? -34.667 4.194 80.391 1.00 34.13 159 ILE A N 1
ATOM 673 C CA . ILE A 1 98 ? -34.824 2.824 80.970 1.00 35.92 159 ILE A CA 1
ATOM 674 C C . ILE A 1 98 ? -33.818 2.702 82.119 1.00 32.58 159 ILE A C 1
ATOM 675 O O . ILE A 1 98 ? -34.191 2.188 83.167 1.00 33.79 159 ILE A O 1
ATOM 680 N N . ASP A 1 99 ? -32.561 3.133 81.920 1.00 33.38 160 ASP A N 1
ATOM 681 C CA . ASP A 1 99 ? -31.505 3.093 82.976 1.00 34.45 160 ASP A CA 1
ATOM 682 C C . ASP A 1 99 ? -31.997 3.832 84.228 1.00 39.45 160 ASP A C 1
ATOM 683 O O . ASP A 1 99 ? -31.828 3.297 85.353 1.00 35.63 160 ASP A O 1
ATOM 688 N N . LEU A 1 100 ? -32.629 5.007 84.061 1.00 38.44 161 LEU A N 1
ATOM 689 C CA . LEU A 1 100 ? -33.085 5.824 85.228 1.00 37.90 161 LEU A CA 1
ATOM 690 C C . LEU A 1 100 ? -34.189 5.058 85.966 1.00 37.21 161 LEU A C 1
ATOM 691 O O . LEU A 1 100 ? -34.136 4.975 87.215 1.00 37.30 161 LEU A O 1
ATOM 696 N N . LEU A 1 101 ? -35.127 4.459 85.219 1.00 42.18 162 LEU A N 1
ATOM 697 C CA . LEU A 1 101 ? -36.217 3.591 85.764 1.00 43.60 162 LEU A CA 1
ATOM 698 C C . LEU A 1 101 ? -35.618 2.444 86.577 1.00 43.84 162 LEU A C 1
ATOM 699 O O . LEU A 1 101 ? -36.077 2.201 87.713 1.00 38.35 162 LEU A O 1
ATOM 704 N N . TYR A 1 102 ? -34.634 1.763 85.999 1.00 42.14 163 TYR A N 1
ATOM 705 C CA . TYR A 1 102 ? -33.974 0.606 86.649 1.00 43.10 163 TYR A CA 1
ATOM 706 C C . TYR A 1 102 ? -33.252 1.059 87.925 1.00 41.61 163 TYR A C 1
ATOM 707 O O . TYR A 1 102 ? -33.590 0.542 89.019 1.00 38.87 163 TYR A O 1
ATOM 715 N N . ALA A 1 103 ? -32.297 1.973 87.843 1.00 39.16 164 ALA A N 1
ATOM 716 C CA . ALA A 1 103 ? -31.572 2.405 89.060 1.00 46.08 164 ALA A CA 1
ATOM 717 C C . ALA A 1 103 ? -32.550 2.930 90.132 1.00 41.20 164 ALA A C 1
ATOM 718 O O . ALA A 1 103 ? -32.360 2.626 91.315 1.00 43.54 164 ALA A O 1
ATOM 720 N N . SER A 1 104 ? -33.549 3.734 89.771 1.00 48.24 165 SER A N 1
ATOM 721 C CA . SER A 1 104 ? -34.394 4.457 90.768 1.00 47.22 165 SER A CA 1
ATOM 722 C C . SER A 1 104 ? -35.319 3.470 91.476 1.00 43.36 165 SER A C 1
ATOM 723 O O . SER A 1 104 ? -35.490 3.604 92.678 1.00 50.82 165 SER A O 1
ATOM 726 N N . THR A 1 105 ? -35.845 2.471 90.782 1.00 38.57 166 THR A N 1
ATOM 727 C CA . THR A 1 105 ? -36.758 1.491 91.423 1.00 42.05 166 THR A CA 1
ATOM 728 C C . THR A 1 105 ? -35.943 0.430 92.186 1.00 45.40 166 THR A C 1
ATOM 729 O O . THR A 1 105 ? -36.305 0.121 93.315 1.00 45.71 166 THR A O 1
ATOM 733 N N . ALA A 1 106 ? -34.826 -0.026 91.632 1.00 46.12 167 ALA A N 1
ATOM 734 C CA . ALA A 1 106 ? -33.938 -1.026 92.263 1.00 40.69 167 ALA A CA 1
ATOM 735 C C . ALA A 1 106 ? -33.358 -0.465 93.557 1.00 44.14 167 ALA A C 1
ATOM 736 O O . ALA A 1 106 ? -33.468 -1.132 94.613 1.00 39.93 167 ALA A O 1
ATOM 738 N N . ILE A 1 107 ? -32.745 0.715 93.491 1.00 50.54 168 ILE A N 1
ATOM 739 C CA . ILE A 1 107 ? -31.913 1.251 94.601 1.00 52.03 168 ILE A CA 1
ATOM 740 C C . ILE A 1 107 ? -32.791 2.114 95.506 1.00 59.51 168 ILE A C 1
ATOM 741 O O . ILE A 1 107 ? -32.742 1.8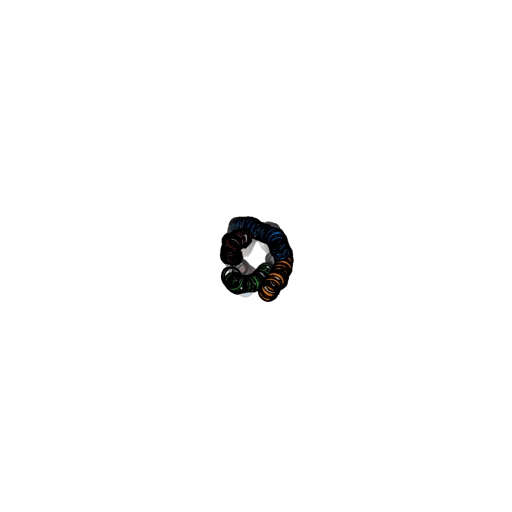88 96.722 1.00 65.78 168 ILE A O 1
ATOM 746 N N . GLY A 1 108 ? -33.537 3.075 94.953 1.00 60.84 169 GLY A N 1
ATOM 747 C CA . GLY A 1 108 ? -34.529 3.847 95.732 1.00 79.20 169 GLY A CA 1
ATOM 748 C C . GLY A 1 108 ? -35.512 2.943 96.477 1.00 85.71 169 GLY A C 1
ATOM 749 O O . GLY A 1 108 ? -35.475 2.924 97.731 1.00 75.08 169 GLY A O 1
ATOM 750 N N . ASN A 1 109 ? -36.362 2.225 95.729 1.00 93.18 170 ASN A N 1
ATOM 751 C CA . ASN A 1 109 ? -37.352 1.233 96.240 1.00 91.57 170 ASN A CA 1
ATOM 752 C C . ASN A 1 109 ? -36.728 -0.170 96.170 1.00 89.23 170 ASN A C 1
ATOM 753 O O . ASN A 1 109 ? -35.755 -0.517 96.851 1.00 93.71 170 ASN A O 1
ATOM 758 N N . ASP B 1 11 ? 13.778 -6.639 -39.209 1.00 100.42 72 ASP B N 1
ATOM 759 C CA . ASP B 1 11 ? 12.705 -7.433 -39.887 1.00 107.22 72 ASP B CA 1
ATOM 760 C C . ASP B 1 11 ? 12.432 -8.696 -39.067 1.00 99.49 72 ASP B C 1
ATOM 761 O O . ASP B 1 11 ? 11.294 -8.883 -38.630 1.00 93.24 72 ASP B O 1
ATOM 766 N N . GLU B 1 12 ? 13.451 -9.534 -38.889 1.00 95.47 73 GLU B N 1
ATOM 767 C CA . GLU B 1 12 ? 13.402 -10.737 -38.018 1.00 95.21 73 GLU B CA 1
ATOM 768 C C . GLU B 1 12 ? 13.666 -10.285 -36.570 1.00 92.46 73 GLU B C 1
ATOM 769 O O . GLU B 1 12 ? 13.100 -10.906 -35.648 1.00 75.20 73 GLU B O 1
ATOM 775 N N . LEU B 1 13 ? 14.458 -9.213 -36.392 1.00 96.27 74 LEU B N 1
ATOM 776 C CA . LEU B 1 13 ? 14.813 -8.583 -35.087 1.00 87.80 74 LEU B CA 1
ATOM 777 C C . LEU B 1 13 ? 13.632 -7.752 -34.563 1.00 86.34 74 LEU B C 1
ATOM 778 O O . LEU B 1 13 ? 13.344 -7.854 -33.365 1.00 80.87 74 LEU B O 1
ATOM 779 N N . ILE B 1 14 ? 12.989 -6.956 -35.428 1.00 83.39 75 ILE B N 1
ATOM 780 C CA . ILE B 1 14 ? 11.740 -6.181 -35.131 1.00 84.26 75 ILE B CA 1
ATOM 781 C C . ILE B 1 14 ? 10.596 -7.151 -34.803 1.00 76.17 75 ILE B C 1
ATOM 782 O O . ILE B 1 14 ? 9.761 -6.820 -33.911 1.00 78.05 75 ILE B O 1
ATOM 787 N N . LYS B 1 15 ? 10.546 -8.287 -35.499 1.00 69.33 76 LYS B N 1
ATOM 788 C CA . LYS B 1 15 ? 9.530 -9.353 -35.280 1.00 77.15 76 LYS B CA 1
ATOM 789 C C . LYS B 1 15 ? 9.740 -9.970 -33.885 1.00 77.71 76 LYS B C 1
ATOM 790 O O . LYS B 1 15 ? 8.727 -10.248 -33.215 1.00 81.26 76 LYS B O 1
ATOM 796 N N . GLN B 1 16 ? 10.995 -10.151 -33.451 1.00 77.51 77 GLN B N 1
ATOM 797 C CA . GLN B 1 16 ? 11.349 -10.637 -32.085 1.00 83.27 77 GLN B CA 1
ATOM 798 C C . GLN B 1 16 ? 10.881 -9.624 -31.039 1.00 72.73 77 GLN B C 1
ATOM 799 O O . GLN B 1 16 ? 10.224 -10.048 -30.086 1.00 69.21 77 GLN B O 1
ATOM 805 N N . LEU B 1 17 ? 11.270 -8.357 -31.216 1.00 73.67 78 LEU B N 1
ATOM 806 C CA . LEU B 1 17 ? 10.971 -7.207 -30.319 1.00 75.06 78 LEU B CA 1
ATOM 807 C C . LEU B 1 17 ? 9.464 -7.151 -30.026 1.00 75.89 78 LEU B C 1
ATOM 808 O O . LEU B 1 17 ? 9.105 -7.221 -28.843 1.00 70.91 78 LEU B O 1
ATOM 813 N N . VAL B 1 18 ? 8.627 -7.043 -31.065 1.00 78.71 79 VAL B N 1
ATOM 814 C CA . VAL B 1 18 ? 7.136 -6.912 -30.957 1.00 79.03 79 VAL B CA 1
ATOM 815 C C . VAL B 1 18 ? 6.545 -8.131 -30.217 1.00 78.95 79 VAL B C 1
ATOM 816 O O . VAL B 1 18 ? 5.766 -7.902 -29.264 1.00 71.63 79 VAL B O 1
ATOM 820 N N . MET B 1 19 ? 6.894 -9.366 -30.618 1.00 74.88 80 MET B N 1
ATOM 821 C CA . MET B 1 19 ? 6.440 -10.635 -29.961 1.00 75.89 80 MET B CA 1
ATOM 822 C C . MET B 1 19 ? 6.886 -10.680 -28.492 1.00 70.54 80 MET B C 1
ATOM 823 O O . MET B 1 19 ? 6.138 -11.240 -27.673 1.00 78.07 80 MET B O 1
ATOM 828 N N . GLU B 1 20 ? 8.061 -10.123 -28.182 1.00 69.19 81 GLU B N 1
ATOM 829 C CA . GLU B 1 20 ? 8.576 -9.929 -26.799 1.00 73.73 81 GLU B CA 1
ATOM 830 C C . GLU B 1 20 ? 7.669 -8.959 -26.032 1.00 66.60 81 GLU B C 1
ATOM 831 O O . GLU B 1 20 ? 7.297 -9.285 -24.899 1.00 69.96 81 GLU B O 1
ATOM 837 N N . LEU B 1 21 ? 7.384 -7.787 -26.604 1.00 63.93 82 LEU B N 1
ATOM 838 C CA . LEU B 1 21 ? 6.440 -6.792 -26.023 1.00 63.96 82 LEU B CA 1
ATOM 839 C C . LEU B 1 21 ? 5.129 -7.508 -25.649 1.00 66.82 82 LEU B C 1
ATOM 840 O O . LEU B 1 21 ? 4.724 -7.424 -24.472 1.00 70.02 82 LEU B O 1
ATOM 845 N N . ALA B 1 22 ? 4.524 -8.248 -26.584 1.00 58.50 83 ALA B N 1
ATOM 846 C CA . ALA B 1 22 ? 3.198 -8.887 -26.407 1.00 70.11 83 ALA B CA 1
ATOM 847 C C . ALA B 1 22 ? 3.265 -9.966 -25.312 1.00 71.00 83 ALA B C 1
ATOM 848 O O . ALA B 1 22 ? 2.265 -10.128 -24.565 1.00 72.54 83 ALA B O 1
ATOM 850 N N . GLU B 1 23 ? 4.383 -10.685 -25.209 1.00 67.55 84 GLU B N 1
ATOM 851 C CA . GLU B 1 23 ? 4.565 -11.742 -24.177 1.00 74.38 84 GLU B CA 1
ATOM 852 C C . GLU B 1 23 ? 4.633 -11.064 -22.798 1.00 66.63 84 GLU B C 1
ATOM 853 O O . GLU B 1 23 ? 3.799 -11.382 -21.925 1.00 70.63 84 GLU B O 1
ATOM 859 N N . ASN B 1 24 ? 5.565 -10.124 -22.655 1.00 64.53 85 ASN B N 1
ATOM 860 C CA . ASN B 1 24 ? 5.924 -9.430 -21.395 1.00 62.55 85 ASN B CA 1
ATOM 861 C C . ASN B 1 24 ? 4.743 -8.563 -20.949 1.00 59.88 85 ASN B C 1
ATOM 862 O O . ASN B 1 24 ? 4.431 -8.585 -19.756 1.00 59.53 85 ASN B O 1
ATOM 867 N N . SER B 1 25 ? 4.084 -7.859 -21.869 1.00 59.40 86 SER B N 1
ATOM 868 C CA . SER B 1 25 ? 2.868 -7.057 -21.564 1.00 65.51 86 SER B CA 1
ATOM 869 C C . SER B 1 25 ? 1.805 -7.944 -20.919 1.00 66.00 86 SER B C 1
ATOM 870 O O . SER B 1 25 ? 1.341 -7.590 -19.816 1.00 71.45 86 SER B O 1
ATOM 873 N N . MET B 1 26 ? 1.449 -9.054 -21.564 1.00 66.83 87 MET B N 1
ATOM 874 C CA . MET B 1 26 ? 0.321 -9.908 -21.114 1.00 71.20 87 MET B CA 1
ATOM 875 C C . MET B 1 26 ? 0.700 -10.656 -19.827 1.00 76.48 87 MET B C 1
ATOM 876 O O . MET B 1 26 ? -0.217 -10.905 -19.009 1.00 73.58 87 MET B O 1
ATOM 881 N N . ILE B 1 27 ? 1.988 -10.966 -19.617 1.00 68.42 88 ILE B N 1
ATOM 882 C CA . ILE B 1 27 ? 2.487 -11.535 -18.326 1.00 68.52 88 ILE B CA 1
ATOM 883 C C . ILE B 1 27 ? 2.239 -10.486 -17.232 1.00 61.91 88 ILE B C 1
ATOM 884 O O . ILE B 1 27 ? 1.697 -10.836 -16.185 1.00 59.76 88 ILE B O 1
ATOM 889 N N . GLU B 1 28 ? 2.621 -9.239 -17.480 1.00 61.62 89 GLU B N 1
ATOM 890 C CA . GLU B 1 28 ? 2.460 -8.151 -16.490 1.00 74.01 89 GLU B CA 1
ATOM 891 C C . GLU B 1 28 ? 0.964 -7.908 -16.254 1.00 77.22 89 GLU B C 1
ATOM 892 O O . GLU B 1 28 ? 0.570 -7.848 -15.077 1.00 76.82 89 GLU B O 1
ATOM 898 N N . ALA B 1 29 ? 0.170 -7.794 -17.326 1.00 72.27 90 ALA B N 1
ATOM 899 C CA . ALA B 1 29 ? -1.285 -7.502 -17.271 1.00 71.55 90 ALA B CA 1
ATOM 900 C C . ALA B 1 29 ? -1.972 -8.547 -16.392 1.00 71.12 90 ALA B C 1
ATOM 901 O O . ALA B 1 29 ? -2.782 -8.162 -15.547 1.00 64.38 90 ALA B O 1
ATOM 903 N N . GLU B 1 30 ? -1.610 -9.818 -16.565 1.00 72.27 91 GLU B N 1
ATOM 904 C CA . GLU B 1 30 ? -2.111 -10.946 -15.737 1.00 80.46 91 GLU B CA 1
ATOM 905 C C . GLU B 1 30 ? -1.706 -10.723 -14.272 1.00 77.13 91 GLU B C 1
ATOM 906 O O . GLU B 1 30 ? -2.601 -10.690 -13.417 1.00 70.98 91 GLU B O 1
ATOM 912 N N . GLY B 1 31 ? -0.402 -10.580 -14.002 1.00 65.62 92 GLY B N 1
ATOM 913 C CA . GLY B 1 31 ? 0.126 -10.347 -12.652 1.00 62.26 92 GLY B CA 1
ATOM 914 C C . GLY B 1 31 ? -0.797 -9.404 -11.909 1.00 67.30 92 GLY B C 1
ATOM 915 O O . GLY B 1 31 ? -1.392 -9.844 -10.915 1.00 68.52 92 GLY B O 1
ATOM 916 N N . LEU B 1 32 ? -0.964 -8.193 -12.460 1.00 71.91 93 LEU B N 1
ATOM 917 C CA . LEU B 1 32 ? -1.736 -7.034 -11.926 1.00 71.41 93 LEU B CA 1
ATOM 918 C C . LEU B 1 32 ? -3.222 -7.394 -11.785 1.00 67.32 93 LEU B C 1
ATOM 919 O O . LEU B 1 32 ? -3.840 -6.941 -10.800 1.00 71.50 93 LEU B O 1
ATOM 924 N N . LYS B 1 33 ? -3.761 -8.189 -12.709 1.00 63.42 94 LYS B N 1
ATOM 925 C CA . LYS B 1 33 ? -5.157 -8.695 -12.651 1.00 70.25 94 LYS B CA 1
ATOM 926 C C . LYS B 1 33 ? -5.305 -9.606 -11.433 1.00 72.59 94 LYS B C 1
ATOM 927 O O . LYS B 1 33 ? -6.192 -9.325 -10.601 1.00 72.77 94 LYS B O 1
ATOM 933 N N . GLY B 1 34 ? -4.461 -10.638 -11.330 1.00 64.46 95 GLY B N 1
ATOM 934 C CA . GLY B 1 34 ? -4.498 -11.617 -10.228 1.00 60.52 95 GLY B CA 1
ATOM 935 C C . GLY B 1 34 ? -4.453 -10.931 -8.874 1.00 62.35 95 GLY B C 1
ATOM 936 O O . GLY B 1 34 ? -5.266 -11.282 -8.021 1.00 61.31 95 GLY B O 1
ATOM 937 N N . THR B 1 35 ? -3.552 -9.961 -8.700 1.00 60.76 96 THR B N 1
ATOM 938 C CA . THR B 1 35 ? -3.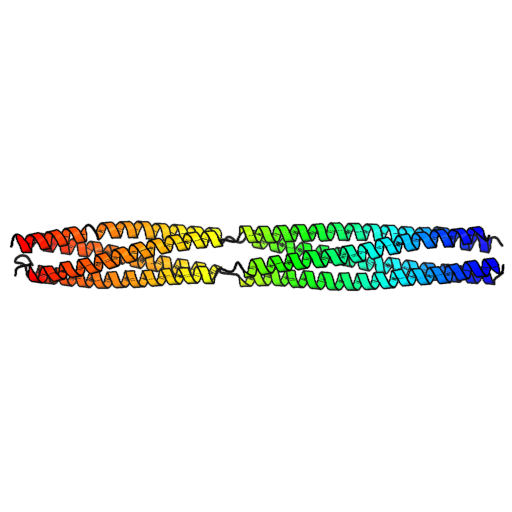352 -9.203 -7.441 1.00 56.91 96 THR B CA 1
ATOM 939 C C . THR B 1 35 ? -4.612 -8.409 -7.114 1.00 64.77 96 THR B C 1
ATOM 940 O O . THR B 1 35 ? -5.017 -8.422 -5.939 1.00 60.10 96 THR B O 1
ATOM 944 N N . LEU B 1 36 ? -5.170 -7.701 -8.104 1.00 67.12 97 LEU B N 1
ATOM 945 C CA . LEU B 1 36 ? -6.437 -6.927 -7.953 1.00 63.87 97 LEU B CA 1
ATOM 946 C C . LEU B 1 36 ? -7.571 -7.842 -7.468 1.00 56.26 97 LEU B C 1
ATOM 947 O O . LEU B 1 36 ? -8.281 -7.455 -6.520 1.00 59.41 97 LEU B O 1
ATOM 952 N N . ASP B 1 37 ? -7.710 -9.031 -8.039 1.00 52.19 98 ASP B N 1
ATOM 953 C CA . ASP B 1 37 ? -8.744 -9.998 -7.593 1.00 65.91 98 ASP B CA 1
ATOM 954 C C . ASP B 1 37 ? -8.511 -10.354 -6.111 1.00 68.08 98 ASP B C 1
ATOM 955 O O . ASP B 1 37 ? -9.497 -10.434 -5.360 1.00 63.54 98 ASP B O 1
ATOM 960 N N . GLU B 1 38 ? -7.257 -10.531 -5.694 1.00 65.10 99 GLU B N 1
ATOM 961 C CA . GLU B 1 38 ? -6.884 -10.923 -4.314 1.00 64.54 99 GLU B CA 1
ATOM 962 C C . GLU B 1 38 ? -7.272 -9.794 -3.359 1.00 56.95 99 GLU B C 1
ATOM 963 O O . GLU B 1 38 ? -7.862 -10.095 -2.309 1.00 62.68 99 GLU B O 1
ATOM 969 N N . ALA B 1 39 ? -6.904 -8.566 -3.724 1.00 55.68 100 ALA B N 1
ATOM 970 C CA . ALA B 1 39 ? -7.264 -7.280 -3.085 1.00 62.05 100 ALA B CA 1
ATOM 971 C C . ALA B 1 39 ? -8.789 -7.134 -2.960 1.00 65.40 100 ALA B C 1
ATOM 972 O O . ALA B 1 39 ? -9.236 -6.583 -1.941 1.00 69.99 100 ALA B O 1
ATOM 974 N N . THR B 1 40 ? -9.543 -7.593 -3.961 1.00 60.58 101 THR B N 1
ATOM 975 C CA . THR B 1 40 ? -11.024 -7.500 -4.030 1.00 63.32 101 THR B CA 1
ATOM 976 C C . THR B 1 40 ? -11.620 -8.496 -3.039 1.00 65.87 101 THR B C 1
ATOM 977 O O . THR B 1 40 ? -12.635 -8.174 -2.412 1.00 64.87 101 THR B O 1
ATOM 981 N N . GLN B 1 41 ? -11.028 -9.680 -2.958 1.00 67.48 102 GLN B N 1
ATOM 982 C CA . GLN B 1 41 ? -11.411 -10.716 -1.976 1.00 67.15 102 GLN B CA 1
ATOM 983 C C . GLN B 1 41 ? -11.152 -10.134 -0.587 1.00 64.07 102 GLN B C 1
ATOM 984 O O . GLN B 1 41 ? -12.047 -10.233 0.247 1.00 66.48 102 GLN B O 1
ATOM 990 N N . LYS B 1 42 ? -9.997 -9.486 -0.412 1.00 58.26 103 LYS B N 1
ATOM 991 C CA . LYS B 1 42 ? -9.508 -8.874 0.850 1.00 58.90 103 LYS B CA 1
ATOM 992 C C . LYS B 1 42 ? -10.504 -7.807 1.299 1.00 52.45 103 LYS B C 1
ATOM 993 O O . LYS B 1 42 ? -10.875 -7.813 2.464 1.00 53.45 103 LYS B O 1
ATOM 998 N N . ILE B 1 43 ? -10.869 -6.905 0.398 1.00 58.20 104 ILE B N 1
ATOM 999 C CA . ILE B 1 43 ? -11.782 -5.760 0.685 1.00 66.43 104 ILE B CA 1
ATOM 1000 C C . ILE B 1 43 ? -13.184 -6.288 1.043 1.00 62.84 104 ILE B C 1
ATOM 1001 O O . ILE B 1 43 ? -13.722 -5.858 2.062 1.00 68.71 104 ILE B O 1
ATOM 1006 N N . GLU B 1 44 ? -13.718 -7.231 0.278 1.00 65.53 105 GLU B N 1
ATOM 1007 C CA . GLU B 1 44 ? -15.041 -7.865 0.524 1.00 65.98 105 GLU B CA 1
ATOM 1008 C C . GLU B 1 44 ? -15.049 -8.485 1.933 1.00 69.30 105 GLU B C 1
ATOM 1009 O O . GLU B 1 44 ? -15.948 -8.124 2.738 1.00 54.37 105 GLU B O 1
ATOM 1015 N N . LEU B 1 45 ? -14.080 -9.352 2.250 1.00 62.65 106 LEU B N 1
ATOM 1016 C CA . LEU B 1 45 ? -14.024 -10.065 3.562 1.00 64.70 106 LEU B CA 1
ATOM 1017 C C . LEU B 1 45 ? -13.777 -9.077 4.714 1.00 55.61 106 LEU B C 1
ATOM 1018 O O . LEU B 1 45 ? -14.382 -9.238 5.757 1.00 53.82 106 LEU B O 1
ATOM 1023 N N . GLY B 1 46 ? -12.910 -8.095 4.523 1.00 53.80 107 GLY B N 1
ATOM 1024 C CA . GLY B 1 46 ? -12.556 -7.124 5.562 1.00 54.92 107 GLY B CA 1
ATOM 1025 C C . GLY B 1 46 ? -13.764 -6.315 5.995 1.00 55.16 107 GLY B C 1
ATOM 1026 O O . GLY B 1 46 ? -13.900 -6.116 7.186 1.00 47.83 107 GLY B O 1
ATOM 1027 N N . PHE B 1 47 ? -14.594 -5.848 5.062 1.00 55.76 108 PHE B N 1
ATOM 1028 C CA . PHE B 1 47 ? -15.805 -5.042 5.357 1.00 54.73 108 PHE B CA 1
ATOM 1029 C C . PHE B 1 47 ? -16.894 -5.948 5.935 1.00 50.05 108 PHE B C 1
ATOM 1030 O O . PHE B 1 47 ? -17.534 -5.521 6.870 1.00 58.64 108 PHE B O 1
ATOM 1038 N N . GLU B 1 48 ? -17.014 -7.183 5.464 1.00 51.40 109 GLU B N 1
ATOM 1039 C CA . GLU B 1 48 ? -17.906 -8.232 6.036 1.00 53.29 109 GLU B CA 1
ATOM 1040 C C . GLU B 1 48 ? -17.575 -8.485 7.523 1.00 55.96 109 GLU B C 1
ATOM 1041 O O . GLU B 1 48 ? -18.492 -8.743 8.314 1.00 50.24 109 GLU B O 1
ATOM 1047 N N . SER B 1 49 ? -16.302 -8.428 7.921 1.00 54.42 110 SER B N 1
ATOM 1048 C CA . SER B 1 49 ? -15.887 -8.698 9.319 1.00 48.19 110 SER B CA 1
ATOM 1049 C C . SER B 1 49 ? -16.099 -7.426 10.149 1.00 42.17 110 SER B C 1
ATOM 1050 O O . SER B 1 49 ? -16.595 -7.545 11.284 1.00 41.75 110 SER B O 1
ATOM 1053 N N . LEU B 1 50 ? -15.717 -6.255 9.632 1.00 39.66 111 LEU B N 1
ATOM 1054 C CA . LEU B 1 50 ? -15.862 -4.988 10.390 1.00 43.84 111 LEU B CA 1
ATOM 1055 C C . LEU B 1 50 ? -17.346 -4.783 10.692 1.00 47.27 111 LEU B C 1
ATOM 1056 O O . LEU B 1 50 ? -17.656 -4.436 11.839 1.00 47.42 111 LEU B O 1
ATOM 1061 N N . SER B 1 51 ? -18.212 -5.038 9.703 1.00 43.43 112 SER B N 1
ATOM 1062 C CA . SER B 1 51 ? -19.675 -4.832 9.822 1.00 49.06 112 SER B CA 1
ATOM 1063 C C . SER B 1 51 ? -20.241 -5.808 10.859 1.00 46.02 112 SER B C 1
ATOM 1064 O O . SER B 1 51 ? -20.982 -5.369 11.759 1.00 50.75 112 SER B O 1
ATOM 1067 N N . SER B 1 52 ? -19.824 -7.065 10.800 1.00 43.82 113 SER B N 1
ATOM 1068 C CA . SER B 1 52 ? -20.245 -8.107 11.770 1.00 47.63 113 SER B CA 1
ATOM 1069 C C . SER B 1 52 ? -19.933 -7.652 13.214 1.00 46.15 113 SER B C 1
ATOM 1070 O O . SER B 1 52 ? -20.828 -7.678 14.062 1.00 48.87 113 SER B O 1
ATOM 1073 N N . LEU B 1 53 ? -18.715 -7.183 13.473 1.00 44.47 114 LEU B N 1
ATOM 1074 C CA . LEU B 1 53 ? -18.244 -6.784 14.817 1.00 41.62 114 LEU B CA 1
ATOM 1075 C C . LEU B 1 53 ? -18.935 -5.479 15.257 1.00 39.24 114 LEU B C 1
ATOM 1076 O O . LEU B 1 53 ? -19.140 -5.310 16.438 1.00 40.78 114 LEU B O 1
ATOM 1081 N N . GLN B 1 54 ? -19.217 -4.565 14.337 1.00 38.61 115 GLN B N 1
ATOM 1082 C CA . GLN B 1 54 ? -20.003 -3.335 14.588 1.00 41.88 115 GLN B CA 1
ATOM 1083 C C . GLN B 1 54 ? -21.404 -3.740 15.065 1.00 40.98 115 GLN B C 1
ATOM 1084 O O . GLN B 1 54 ? -21.894 -3.159 16.046 1.00 39.17 115 GLN B O 1
ATOM 1090 N N . VAL B 1 55 ? -22.018 -4.732 14.433 1.00 38.17 116 VAL B N 1
ATOM 1091 C CA . VAL B 1 55 ? -23.354 -5.217 14.891 1.00 40.53 116 VAL B CA 1
ATOM 1092 C C . VAL B 1 55 ? -23.209 -5.885 16.265 1.00 43.62 116 VAL B C 1
ATOM 1093 O O . VAL B 1 55 ? -24.026 -5.584 17.140 1.00 41.17 116 VAL B O 1
ATOM 1097 N N . GLU B 1 56 ? -22.186 -6.710 16.495 1.00 48.97 117 GLU B N 1
ATOM 1098 C CA . GLU B 1 56 ? -21.957 -7.346 17.827 1.00 53.62 117 GLU B CA 1
ATOM 1099 C C . GLU B 1 56 ? -21.791 -6.274 18.916 1.00 52.66 117 GLU B C 1
ATOM 1100 O O . GLU B 1 56 ? -22.299 -6.472 20.044 1.00 50.71 117 GLU B O 1
ATOM 1106 N N . THR B 1 57 ? -21.033 -5.211 18.629 1.00 44.50 118 THR B N 1
ATOM 1107 C CA . THR B 1 57 ? -20.887 -4.036 19.533 1.00 44.97 118 THR B CA 1
ATOM 1108 C C . THR B 1 57 ? -22.264 -3.502 19.950 1.00 41.61 118 THR B C 1
ATOM 1109 O O . THR B 1 57 ? -22.502 -3.345 21.152 1.00 44.82 118 THR B O 1
ATOM 1113 N N . ILE B 1 58 ? -23.119 -3.196 18.991 1.00 39.80 119 ILE B N 1
ATOM 1114 C CA . ILE B 1 58 ? -24.475 -2.650 19.264 1.00 42.76 119 ILE B CA 1
ATOM 1115 C C . ILE B 1 58 ? -25.274 -3.673 20.080 1.00 44.25 119 ILE B C 1
ATOM 1116 O O . ILE B 1 58 ? -25.881 -3.286 21.100 1.00 41.65 119 ILE B O 1
ATOM 1121 N N . GLN B 1 59 ? -25.212 -4.944 19.698 1.00 46.83 120 GLN B N 1
ATOM 1122 C CA . GLN B 1 59 ? -25.972 -6.032 20.363 1.00 44.91 120 GLN B CA 1
ATOM 1123 C C . GLN B 1 59 ? -25.443 -6.231 21.792 1.00 45.67 120 GLN B C 1
ATOM 1124 O O . GLN B 1 59 ? -26.249 -6.454 22.644 1.00 43.95 120 GLN B O 1
ATOM 1130 N N . ALA B 1 60 ? -24.127 -6.184 22.033 1.00 41.89 121 ALA B N 1
ATOM 1131 C CA . ALA B 1 60 ? -23.522 -6.261 23.377 1.00 36.20 121 ALA B CA 1
ATOM 1132 C C . ALA B 1 60 ? -23.939 -5.048 24.225 1.00 46.76 121 ALA B C 1
ATOM 1133 O O . ALA B 1 60 ? -24.141 -5.231 25.446 1.00 48.58 121 ALA B O 1
ATOM 1135 N N . ILE B 1 61 ? -23.977 -3.837 23.658 1.00 42.42 122 ILE B N 1
ATOM 1136 C CA . ILE B 1 61 ? -24.454 -2.652 24.418 1.00 41.65 122 ILE B CA 1
ATOM 1137 C C . ILE B 1 61 ? -25.937 -2.875 24.702 1.00 45.60 122 ILE B C 1
ATOM 1138 O O . ILE B 1 61 ? -26.367 -2.525 25.794 1.00 46.09 122 ILE B O 1
ATOM 1143 N N . GLN B 1 62 ? -26.681 -3.473 23.769 1.00 46.76 123 GLN B N 1
ATOM 1144 C CA . GLN B 1 62 ? -28.141 -3.672 23.964 1.00 45.84 123 GLN B CA 1
ATOM 1145 C C . GLN B 1 62 ? -28.275 -4.584 25.191 1.00 52.72 123 GLN B C 1
ATOM 1146 O O . GLN B 1 62 ? -28.939 -4.181 26.142 1.00 51.83 123 GLN B O 1
ATOM 1152 N N . ALA B 1 63 ? -27.559 -5.711 25.203 1.00 51.42 124 ALA B N 1
ATOM 1153 C CA . ALA B 1 63 ? -27.635 -6.725 26.275 1.00 55.36 124 ALA B CA 1
ATOM 1154 C C . ALA B 1 63 ? -27.323 -6.095 27.643 1.00 57.55 124 ALA B C 1
ATOM 1155 O O . ALA B 1 63 ? -27.950 -6.544 28.595 1.00 58.84 124 ALA B O 1
ATOM 1157 N N . THR B 1 64 ? -26.427 -5.095 27.736 1.00 57.57 125 THR B N 1
ATOM 1158 C CA . THR B 1 64 ? -25.950 -4.511 29.023 1.00 61.57 125 THR B CA 1
ATOM 1159 C C . THR B 1 64 ? -27.013 -3.594 29.642 1.00 63.21 125 THR B C 1
ATOM 1160 O O . THR B 1 64 ? -26.723 -3.025 30.706 1.00 72.37 125 THR B O 1
ATOM 1164 N N . ASP B 1 65 ? -28.190 -3.460 29.028 1.00 65.17 126 ASP B N 1
ATOM 1165 C CA . ASP B 1 65 ? -29.318 -2.659 29.569 1.00 70.09 126 ASP B CA 1
ATOM 1166 C C . ASP B 1 65 ? -29.587 -3.074 31.026 1.00 73.43 126 ASP B C 1
ATOM 1167 O O . ASP B 1 65 ? -29.809 -4.279 31.253 1.00 66.08 126 ASP B O 1
ATOM 1172 N N . TYR B 1 66 ? -29.501 -2.119 31.968 1.00 69.49 127 TYR B N 1
ATOM 1173 C CA . TYR B 1 66 ? -29.883 -2.276 33.397 1.00 71.10 127 TYR B CA 1
ATOM 1174 C C . TYR B 1 66 ? -30.716 -1.069 33.873 1.00 70.21 127 TYR B C 1
ATOM 1175 O O . TYR B 1 66 ? -30.653 -0.739 35.053 1.00 69.57 127 TYR B O 1
ATOM 1183 N N . ALA B 1 67 ? -31.524 -0.468 32.994 1.00 61.03 128 ALA B N 1
ATOM 1184 C CA . ALA B 1 67 ? -32.596 0.488 33.348 1.00 68.14 128 ALA B CA 1
ATOM 1185 C C . ALA B 1 67 ? -33.609 -0.170 34.300 1.00 72.42 128 ALA B C 1
ATOM 1186 O O . ALA B 1 67 ? -34.223 0.574 35.099 1.00 75.99 128 ALA B O 1
ATOM 1188 N N . ASP B 1 68 ? -33.765 -1.499 34.256 1.00 63.60 129 ASP B N 1
ATOM 1189 C CA . ASP B 1 68 ? -34.776 -2.232 35.064 1.00 59.23 129 ASP B CA 1
ATOM 1190 C C . ASP B 1 68 ? -34.236 -2.561 36.464 1.00 57.20 129 ASP B C 1
ATOM 1191 O O . ASP B 1 68 ? -35.027 -2.580 37.420 1.00 58.08 129 ASP B O 1
ATOM 1196 N N . SER B 1 69 ? -32.958 -2.888 36.559 1.00 48.81 130 SER B N 1
ATOM 1197 C CA . SER B 1 69 ? -32.210 -3.044 37.817 1.00 47.53 130 SER B CA 1
ATOM 1198 C C . SER B 1 69 ? -32.379 -1.788 38.695 1.00 49.43 130 SER B C 1
ATOM 1199 O O . SER B 1 69 ? -32.583 -1.930 39.914 1.00 44.37 130 SER B O 1
ATOM 1202 N N . ILE B 1 70 ? -32.300 -0.605 38.095 1.00 46.35 131 ILE B N 1
ATOM 1203 C CA . ILE B 1 70 ? -32.309 0.696 38.808 1.00 50.41 131 ILE B CA 1
ATOM 1204 C C . ILE B 1 70 ? -33.741 0.945 39.276 1.00 54.51 131 ILE B C 1
ATOM 1205 O O . ILE B 1 70 ? -33.936 1.163 40.490 1.00 57.40 131 ILE B O 1
ATOM 1210 N N . LYS B 1 71 ? -34.715 0.843 38.377 1.00 50.58 132 LYS B N 1
ATOM 1211 C CA . LYS B 1 71 ? -36.144 0.959 38.763 1.00 55.09 132 LYS B CA 1
ATOM 1212 C C . LYS B 1 71 ? -36.416 0.110 40.016 1.00 56.17 132 LYS B C 1
ATOM 1213 O O . LYS B 1 71 ? -36.990 0.635 40.952 1.00 51.52 132 LYS B O 1
ATOM 1219 N N . THR B 1 72 ? -35.997 -1.157 40.016 1.00 54.75 133 THR B N 1
ATOM 1220 C CA . THR B 1 72 ? -36.236 -2.140 41.104 1.00 52.40 133 THR B CA 1
ATOM 1221 C C . THR B 1 72 ? -35.505 -1.689 42.381 1.00 51.45 133 THR B C 1
ATOM 1222 O O . THR B 1 72 ? -36.088 -1.798 43.460 1.00 51.01 133 THR B O 1
ATOM 1226 N N . LEU B 1 73 ? -34.278 -1.187 42.268 1.00 46.19 134 LEU B N 1
ATOM 1227 C CA . LEU B 1 73 ? -33.499 -0.740 43.438 1.00 47.61 134 LEU B CA 1
ATOM 1228 C C . LEU B 1 73 ? -34.217 0.464 44.062 1.00 47.77 134 LEU B C 1
ATOM 1229 O O . LEU B 1 73 ? -34.344 0.495 45.290 1.00 47.77 134 LEU B O 1
ATOM 1234 N N . GLY B 1 74 ? -34.671 1.404 43.245 1.00 45.49 135 GLY B N 1
ATOM 1235 C CA . GLY B 1 74 ? -35.396 2.596 43.725 1.00 53.04 135 GLY B CA 1
ATOM 1236 C C . GLY B 1 74 ? -36.675 2.189 44.436 1.00 52.67 135 GLY B C 1
ATOM 1237 O O . GLY B 1 74 ? -37.081 2.860 45.390 1.00 45.81 135 GLY B O 1
ATOM 1238 N N . GLU B 1 75 ? -37.313 1.125 43.966 1.00 48.10 136 GLU B N 1
ATOM 1239 C CA . GLU B 1 75 ? -38.568 0.609 44.564 1.00 52.12 136 GLU B CA 1
ATOM 1240 C C . GLU B 1 75 ? -38.314 0.019 45.968 1.00 46.52 136 GLU B C 1
ATOM 1241 O O . GLU B 1 75 ? -39.171 0.187 46.819 1.00 44.98 136 GLU B O 1
ATOM 1247 N N . ASN B 1 76 ? -37.197 -0.679 46.185 1.00 40.87 137 ASN B N 1
ATOM 1248 C CA . ASN B 1 76 ? -36.893 -1.311 47.487 1.00 43.16 137 ASN B CA 1
ATOM 1249 C C . ASN B 1 76 ? -36.445 -0.211 48.455 1.00 44.06 137 ASN B C 1
ATOM 1250 O O . ASN B 1 76 ? -36.749 -0.303 49.651 1.00 40.83 137 ASN B O 1
ATOM 1255 N N . ILE B 1 77 ? -35.775 0.832 47.955 1.00 44.53 138 ILE B N 1
ATOM 1256 C CA . ILE B 1 77 ? -35.398 1.997 48.800 1.00 39.21 138 ILE B CA 1
ATOM 1257 C C . ILE B 1 77 ? -36.681 2.664 49.334 1.00 42.96 138 ILE B C 1
ATOM 1258 O O . ILE B 1 77 ? -36.772 2.940 50.534 1.00 45.99 138 ILE B O 1
ATOM 1263 N N . LYS B 1 78 ? -37.693 2.862 48.501 1.00 42.64 139 LYS B N 1
ATOM 1264 C CA . LYS B 1 78 ? -38.942 3.524 48.962 1.00 44.91 139 LYS B CA 1
ATOM 1265 C C . LYS B 1 78 ? -39.634 2.665 50.021 1.00 38.67 139 LYS B C 1
ATOM 1266 O O . LYS B 1 78 ? -40.145 3.216 50.988 1.00 40.29 139 LYS B O 1
ATOM 1272 N N . ILE B 1 79 ? -39.628 1.348 49.852 1.00 41.22 140 ILE B N 1
ATOM 1273 C CA . ILE B 1 79 ? -40.156 0.357 50.822 1.00 40.29 140 ILE B CA 1
ATOM 1274 C C . ILE B 1 79 ? -39.392 0.469 52.156 1.00 39.64 140 ILE B C 1
ATOM 1275 O O . ILE B 1 79 ? -40.040 0.573 53.195 1.00 38.12 140 ILE B O 1
ATOM 1280 N N . LEU B 1 80 ? -38.056 0.495 52.128 1.00 37.94 141 LEU B N 1
ATOM 1281 C CA . LEU B 1 80 ? -37.245 0.643 53.347 1.00 33.14 141 LEU B CA 1
ATOM 1282 C C . LEU B 1 80 ? -37.599 1.986 54.003 1.00 34.30 141 LEU B C 1
ATOM 1283 O O . LEU B 1 80 ? -37.803 2.040 55.224 1.00 33.78 141 LEU B O 1
ATOM 1288 N N . ASP B 1 81 ? -37.711 3.028 53.209 1.00 36.93 142 ASP B N 1
ATOM 1289 C CA . ASP B 1 81 ? -38.128 4.374 53.670 1.00 38.37 142 ASP B CA 1
ATOM 1290 C C . ASP B 1 81 ? -39.444 4.296 54.431 1.00 38.77 142 ASP B C 1
ATOM 1291 O O . ASP B 1 81 ? -39.524 4.887 55.549 1.00 39.37 142 ASP B O 1
ATOM 1296 N N . ARG B 1 82 ? -40.428 3.583 53.888 1.00 39.10 143 ARG B N 1
ATOM 1297 C CA . ARG B 1 82 ? -41.746 3.470 54.546 1.00 45.02 143 ARG B CA 1
ATOM 1298 C C . ARG B 1 82 ? -41.582 2.650 55.836 1.00 43.99 143 ARG B C 1
ATOM 1299 O O . ARG B 1 82 ? -42.187 3.017 56.868 1.00 37.71 143 ARG B O 1
ATOM 1307 N N . SER B 1 83 ? -40.767 1.601 55.822 1.00 39.10 144 SER B N 1
ATOM 1308 C CA . SER B 1 83 ? -40.532 0.800 57.057 1.00 41.70 144 SER B CA 1
ATOM 1309 C C . SER B 1 83 ? -39.885 1.684 58.147 1.00 37.57 144 SER B C 1
ATOM 1310 O O . SER B 1 83 ? -40.213 1.536 59.308 1.00 33.33 144 SER B O 1
ATOM 1313 N N . MET B 1 84 ? -38.970 2.540 57.750 1.00 32.95 145 MET B N 1
ATOM 1314 C CA . MET B 1 84 ? -38.242 3.452 58.661 1.00 39.57 145 MET B CA 1
ATOM 1315 C C . MET B 1 84 ? -39.231 4.435 59.305 1.00 31.22 145 MET B C 1
ATOM 1316 O O . MET B 1 84 ? -39.287 4.540 60.530 1.00 38.79 145 MET B O 1
ATOM 1321 N N . LYS B 1 85 ? -40.135 4.984 58.523 1.00 34.98 146 LYS B N 1
ATOM 1322 C CA . LYS B 1 85 ? -41.153 5.914 59.049 1.00 35.68 146 LYS B CA 1
ATOM 1323 C C . LYS B 1 85 ? -42.075 5.235 60.060 1.00 35.38 146 LYS B C 1
ATOM 1324 O O . LYS B 1 85 ? -42.388 5.851 61.074 1.00 32.28 146 LYS B O 1
ATOM 1330 N N . SER B 1 86 ? -42.398 3.969 59.880 1.00 36.45 147 SER B N 1
ATOM 1331 C CA . SER B 1 86 ? -43.227 3.233 60.851 1.00 38.87 147 SER B CA 1
ATOM 1332 C C . SER B 1 86 ? -42.438 3.015 62.129 1.00 33.06 147 SER B C 1
ATOM 1333 O O . SER B 1 86 ? -42.954 3.244 63.201 1.00 40.02 147 SER B O 1
ATOM 1336 N N . MET B 1 87 ? -41.191 2.594 61.993 1.00 32.72 148 MET B N 1
ATOM 1337 C CA . MET B 1 87 ? -40.308 2.420 63.155 1.00 32.82 148 MET B CA 1
ATOM 1338 C C . MET B 1 87 ? -40.297 3.723 63.957 1.00 29.16 148 MET B C 1
ATOM 1339 O O . MET B 1 87 ? -40.624 3.667 65.127 1.00 35.30 148 MET B O 1
ATOM 1344 N N . MET B 1 88 ? -40.034 4.857 63.324 1.00 31.34 149 MET B N 1
ATOM 1345 C CA . MET B 1 88 ? -40.009 6.181 64.020 1.00 34.71 149 MET B CA 1
ATOM 1346 C C . MET B 1 88 ? -41.334 6.452 64.736 1.00 29.57 149 MET B C 1
ATOM 1347 O O . MET B 1 88 ? -41.337 6.938 65.853 1.00 35.25 149 MET B O 1
ATOM 1352 N N . GLU B 1 89 ? -42.456 6.154 64.109 1.00 35.33 150 GLU B N 1
ATOM 1353 C CA . GLU B 1 89 ? -43.771 6.306 64.764 1.00 38.58 150 GLU B CA 1
ATOM 1354 C C . GLU B 1 89 ? -43.820 5.419 66.005 1.00 37.76 150 GLU B C 1
ATOM 1355 O O . GLU B 1 89 ? -44.208 5.886 67.126 1.00 32.65 150 GLU B O 1
ATOM 1361 N N . THR B 1 90 ? -43.380 4.173 65.836 1.00 33.86 151 THR B N 1
ATOM 1362 C CA . THR B 1 90 ? -43.414 3.195 66.937 1.00 31.31 151 THR B CA 1
ATOM 1363 C C . THR B 1 90 ? -42.551 3.749 68.042 1.00 28.38 151 THR B C 1
ATOM 1364 O O . THR B 1 90 ? -42.930 3.591 69.208 1.00 30.06 151 THR B O 1
ATOM 1368 N N . MET B 1 91 ? -41.372 4.269 67.706 1.00 30.35 152 MET B N 1
ATOM 1369 C CA . MET B 1 91 ? -40.429 4.760 68.763 1.00 29.86 152 MET B CA 1
ATOM 1370 C C . MET B 1 91 ? -41.034 5.983 69.519 1.00 30.35 152 MET B C 1
ATOM 1371 O O . MET B 1 91 ? -40.979 6.031 70.790 1.00 26.97 152 MET B O 1
ATOM 1376 N N . ARG B 1 92 ? -41.742 6.899 68.830 1.00 34.77 153 ARG B N 1
ATOM 1377 C CA . ARG B 1 92 ? -42.515 7.962 69.549 1.00 32.58 153 ARG B CA 1
ATOM 1378 C C . ARG B 1 92 ? -43.515 7.336 70.521 1.00 33.42 153 ARG B C 1
ATOM 1379 O O . ARG B 1 92 ? -43.619 7.829 71.681 1.00 34.73 153 ARG B O 1
ATOM 1387 N N . LEU B 1 93 ? -44.248 6.301 70.132 1.00 31.38 154 LEU B N 1
ATOM 1388 C CA . LEU B 1 93 ? -45.284 5.767 71.058 1.00 34.05 154 LEU B CA 1
ATOM 1389 C C . LEU B 1 93 ? -44.569 5.094 72.239 1.00 31.18 154 LEU B C 1
ATOM 1390 O O . LEU B 1 93 ? -45.008 5.165 73.368 1.00 32.76 154 LEU B O 1
ATOM 1395 N N . MET B 1 94 ? -43.484 4.396 71.977 1.00 33.43 155 MET B N 1
ATOM 1396 C CA . MET B 1 94 ? -42.713 3.716 73.050 1.00 32.29 155 MET B CA 1
ATOM 1397 C C . MET B 1 94 ? -42.214 4.777 74.025 1.00 31.86 155 MET B C 1
ATOM 1398 O O . MET B 1 94 ? -42.204 4.507 75.246 1.00 31.73 155 MET B O 1
ATOM 1403 N N . MET B 1 95 ? -41.650 5.867 73.506 1.00 30.99 156 MET B N 1
ATOM 1404 C CA . MET B 1 95 ? -41.077 6.950 74.395 1.00 33.84 156 MET B CA 1
ATOM 1405 C C . MET B 1 95 ? -42.148 7.493 75.359 1.00 31.14 156 MET B C 1
ATOM 1406 O O . MET B 1 95 ? -41.901 7.647 76.565 1.00 31.35 156 MET B O 1
ATOM 1411 N N . GLU B 1 96 ? -43.363 7.634 74.864 1.00 30.18 157 GLU B N 1
ATOM 1412 C CA . GLU B 1 96 ? -44.504 8.065 75.671 1.00 32.59 157 GLU B CA 1
ATOM 1413 C C . GLU B 1 96 ? -44.838 7.009 76.743 1.00 37.79 157 GLU B C 1
ATOM 1414 O O . GLU B 1 96 ? -45.071 7.371 77.913 1.00 35.02 157 GLU B O 1
ATOM 1420 N N . LYS B 1 97 ? -44.844 5.716 76.405 1.00 35.52 158 LYS B N 1
ATOM 1421 C CA . LYS B 1 97 ? -45.191 4.691 77.418 1.00 31.47 158 LYS B CA 1
ATOM 1422 C C . LYS B 1 97 ? -44.043 4.657 78.428 1.00 28.90 158 LYS B C 1
ATOM 1423 O O . LYS B 1 97 ? -44.288 4.535 79.622 1.00 34.20 158 LYS B O 1
ATOM 1429 N N . ILE B 1 98 ? -42.805 4.863 78.014 1.00 28.78 159 ILE B N 1
ATOM 1430 C CA . ILE B 1 98 ? -41.724 4.910 79.054 1.00 28.89 159 ILE B CA 1
ATOM 1431 C C . ILE B 1 98 ? -42.018 6.063 80.018 1.00 34.87 159 ILE B C 1
ATOM 1432 O O . ILE B 1 98 ? -41.952 5.841 81.235 1.00 31.34 159 ILE B O 1
ATOM 1437 N N . ASP B 1 99 ? -42.292 7.261 79.484 1.00 41.08 160 ASP B N 1
ATOM 1438 C CA . ASP B 1 99 ? -42.486 8.499 80.292 1.00 45.11 160 ASP B CA 1
ATOM 1439 C C . ASP B 1 99 ? -43.608 8.270 81.298 1.00 38.39 160 ASP B C 1
ATOM 1440 O O . ASP B 1 99 ? -43.400 8.569 82.428 1.00 44.90 160 ASP B O 1
ATOM 1445 N N . LEU B 1 100 ? -44.743 7.752 80.832 1.00 39.20 161 LEU B N 1
ATOM 1446 C CA . LEU B 1 100 ? -45.902 7.344 81.643 1.00 40.39 161 LEU B CA 1
ATOM 1447 C C . LEU B 1 100 ? -45.450 6.412 82.772 1.00 47.69 161 LEU B C 1
ATOM 1448 O O . LEU B 1 100 ? -45.617 6.793 83.965 1.00 49.51 161 LEU B O 1
ATOM 1453 N N . LEU B 1 101 ? -44.839 5.267 82.443 1.00 41.20 162 LEU B N 1
ATOM 1454 C CA . LEU B 1 101 ? -44.423 4.294 83.497 1.00 38.86 162 LEU B CA 1
ATOM 1455 C C . LEU B 1 101 ? -43.532 4.998 84.518 1.00 35.55 162 LEU B C 1
ATOM 1456 O O . LEU B 1 101 ? -43.707 4.776 85.741 1.00 34.53 162 LEU B O 1
ATOM 1461 N N . TYR B 1 102 ? -42.601 5.834 84.074 1.00 34.17 163 TYR B N 1
ATOM 1462 C CA . TYR B 1 102 ? -41.633 6.416 85.034 1.00 39.00 163 TYR B CA 1
ATOM 1463 C C . TYR B 1 102 ? -42.405 7.380 85.954 1.00 43.54 163 TYR B C 1
ATOM 1464 O O . TYR B 1 102 ? -42.268 7.360 87.201 1.00 41.97 163 TYR B O 1
ATOM 1473 N N . ALA B 1 103 ? -43.268 8.190 85.351 1.00 49.15 164 ALA B N 1
ATOM 1474 C CA . ALA B 1 103 ? -44.108 9.179 86.066 1.00 52.03 164 ALA B CA 1
ATOM 1475 C C . ALA B 1 103 ? -44.999 8.443 87.081 1.00 57.14 164 ALA B C 1
ATOM 1476 O O . ALA B 1 103 ? -45.231 9.032 88.145 1.00 55.98 164 ALA B O 1
ATOM 1478 N N . SER B 1 104 ? -45.416 7.196 86.791 1.00 55.49 165 SER B N 1
ATOM 1479 C CA . SER B 1 104 ? -46.440 6.425 87.549 1.00 52.41 165 SER B CA 1
ATOM 1480 C C . SER B 1 104 ? -45.809 5.531 88.633 1.00 59.51 165 SER B C 1
ATOM 1481 O O . SER B 1 104 ? -46.539 4.796 89.273 1.00 57.77 165 SER B O 1
ATOM 1484 N N . THR B 1 105 ? -44.507 5.640 88.890 1.00 59.72 166 THR B N 1
ATOM 1485 C CA . THR B 1 105 ? -43.775 4.732 89.806 1.00 65.96 166 THR B CA 1
ATOM 1486 C C . THR B 1 105 ? -43.999 5.189 91.252 1.00 76.40 166 THR B C 1
ATOM 1487 O O . THR B 1 105 ? -43.500 6.249 91.583 1.00 77.25 166 THR B O 1
ATOM 1491 N N . ILE C 1 14 ? 10.197 2.071 -36.788 1.00 91.67 75 ILE C N 1
ATOM 1492 C CA . ILE C 1 14 ? 11.661 1.892 -36.556 1.00 98.52 75 ILE C CA 1
ATOM 1493 C C . ILE C 1 14 ? 11.838 1.005 -35.314 1.00 108.45 75 ILE C C 1
ATOM 1494 O O . ILE C 1 14 ? 10.898 0.906 -34.488 1.00 101.39 75 ILE C O 1
ATOM 1499 N N . LYS C 1 15 ? 12.993 0.340 -35.235 1.00 117.29 76 LYS C N 1
ATOM 1500 C CA . LYS C 1 15 ? 13.439 -0.511 -34.101 1.00 112.71 76 LYS C CA 1
ATOM 1501 C C . LYS C 1 15 ? 13.378 0.291 -32.790 1.00 106.06 76 LYS C C 1
ATOM 1502 O O . LYS C 1 15 ? 13.098 -0.338 -31.754 1.00 88.12 76 LYS C O 1
ATOM 1508 N N . GLN C 1 16 ? 13.617 1.613 -32.827 1.00 99.79 77 GLN C N 1
ATOM 1509 C CA . GLN C 1 16 ? 13.709 2.481 -31.617 1.00 102.77 77 GLN C CA 1
ATOM 1510 C C . GLN C 1 16 ? 12.302 2.791 -31.080 1.00 97.76 77 GLN C C 1
ATOM 1511 O O . GLN C 1 16 ? 12.095 2.607 -29.860 1.00 97.16 77 GLN C O 1
ATOM 1517 N N . LEU C 1 17 ? 11.380 3.238 -31.946 1.00 93.77 78 LEU C N 1
ATOM 1518 C CA . LEU C 1 17 ? 9.943 3.468 -31.622 1.00 86.03 78 LEU C CA 1
ATOM 1519 C C . LEU C 1 17 ? 9.463 2.335 -30.707 1.00 91.49 78 LEU C C 1
ATOM 1520 O O . LEU C 1 17 ? 8.878 2.628 -29.657 1.00 91.10 78 LEU C O 1
ATOM 1521 N N . VAL C 1 18 ? 9.772 1.086 -31.067 1.00 91.00 79 VAL C N 1
ATOM 1522 C CA . VAL C 1 18 ? 9.341 -0.145 -30.337 1.00 84.74 79 VAL C CA 1
ATOM 1523 C C . VAL C 1 18 ? 10.179 -0.315 -29.055 1.00 84.10 79 VAL C C 1
ATOM 1524 O O . VAL C 1 18 ? 9.562 -0.503 -27.994 1.00 73.73 79 VAL C O 1
ATOM 1528 N N . MET C 1 19 ? 11.518 -0.250 -29.137 1.00 81.98 80 MET C N 1
ATOM 1529 C CA . MET C 1 19 ? 12.450 -0.547 -28.005 1.00 86.94 80 MET C CA 1
ATOM 1530 C C . MET C 1 19 ? 12.188 0.392 -26.814 1.00 87.36 80 MET C C 1
ATOM 1531 O O . MET C 1 19 ? 12.230 -0.093 -25.671 1.00 78.44 80 MET C O 1
ATOM 1536 N N . GLU C 1 20 ? 11.948 1.683 -27.059 1.00 83.75 81 GLU C N 1
ATOM 1537 C CA . GLU C 1 20 ? 11.570 2.642 -25.989 1.00 97.77 81 GLU C CA 1
ATOM 1538 C C . GLU C 1 20 ? 10.237 2.200 -25.362 1.00 91.93 81 GLU C C 1
ATOM 1539 O O . GLU C 1 20 ? 10.158 2.198 -24.119 1.00 87.93 81 GLU C O 1
ATOM 1545 N N . LEU C 1 21 ? 9.243 1.823 -26.180 1.00 85.15 82 LEU C N 1
ATOM 1546 C CA . LEU C 1 21 ? 7.904 1.363 -25.716 1.00 81.68 82 LEU C CA 1
ATOM 1547 C C . LEU C 1 21 ? 8.083 0.231 -24.690 1.00 82.21 82 LEU C C 1
ATOM 1548 O O . LEU C 1 21 ? 7.545 0.365 -23.581 1.00 81.27 82 LEU C O 1
ATOM 1553 N N . ALA C 1 22 ? 8.846 -0.814 -25.041 1.00 79.56 83 ALA C N 1
ATOM 1554 C CA . ALA C 1 22 ? 9.163 -2.002 -24.202 1.00 83.25 83 ALA C CA 1
ATOM 1555 C C . ALA C 1 22 ? 9.721 -1.591 -22.834 1.00 79.86 83 ALA C C 1
ATOM 1556 O O . ALA C 1 22 ? 9.454 -2.317 -21.853 1.00 81.51 83 ALA C O 1
ATOM 1558 N N . GLU C 1 23 ? 10.484 -0.498 -22.770 1.00 74.75 84 GLU C N 1
ATOM 1559 C CA . GLU C 1 23 ? 11.207 -0.086 -21.539 1.00 93.14 84 GLU C CA 1
ATOM 1560 C C . GLU C 1 23 ? 10.263 0.785 -20.710 1.00 91.55 84 GLU C C 1
ATOM 1561 O O . GLU C 1 23 ? 10.047 0.458 -19.534 1.00 89.20 84 GLU C O 1
ATOM 1567 N N . ASN C 1 24 ? 9.693 1.818 -21.330 1.00 89.97 85 ASN C N 1
ATOM 1568 C CA . ASN C 1 24 ? 8.692 2.716 -20.703 1.00 91.18 85 ASN C CA 1
ATOM 1569 C C . ASN C 1 24 ? 7.532 1.877 -20.158 1.00 88.95 85 ASN C C 1
ATOM 1570 O O . ASN C 1 24 ? 6.971 2.276 -19.125 1.00 88.53 85 ASN C O 1
ATOM 1575 N N . SER C 1 25 ? 7.198 0.758 -20.813 1.00 80.51 86 SER C N 1
ATOM 1576 C CA . SER C 1 25 ? 6.094 -0.140 -20.390 1.00 83.16 86 SER C CA 1
ATOM 1577 C C . SER C 1 25 ? 6.602 -1.151 -19.354 1.00 85.13 86 SER C C 1
ATOM 1578 O O . SER C 1 25 ? 5.801 -1.526 -18.471 1.00 76.65 86 SER C O 1
ATOM 1581 N N . MET C 1 26 ? 7.871 -1.570 -19.417 1.00 85.51 87 MET C N 1
ATOM 1582 C CA . MET C 1 26 ? 8.450 -2.403 -18.331 1.00 82.24 87 MET C CA 1
ATOM 1583 C C . MET C 1 26 ? 8.360 -1.598 -17.026 1.00 80.74 87 MET C C 1
ATOM 1584 O O . MET C 1 26 ? 7.897 -2.184 -16.026 1.00 69.79 87 MET C O 1
ATOM 1589 N N . ILE C 1 27 ? 8.735 -0.307 -17.045 1.00 77.13 88 ILE C N 1
ATOM 1590 C CA . ILE C 1 27 ? 8.941 0.508 -15.804 1.00 85.75 88 ILE C CA 1
ATOM 1591 C C . ILE C 1 27 ? 7.581 0.986 -15.267 1.00 87.59 88 ILE C C 1
ATOM 1592 O O . ILE C 1 27 ? 7.383 0.866 -14.034 1.00 87.52 88 ILE C O 1
ATOM 1597 N N . GLU C 1 28 ? 6.677 1.481 -16.128 1.00 76.92 89 GLU C N 1
ATOM 1598 C CA . GLU C 1 28 ? 5.288 1.847 -15.731 1.00 78.53 89 GLU C CA 1
ATOM 1599 C C . GLU C 1 28 ? 4.636 0.653 -15.006 1.00 70.43 89 GLU C C 1
ATOM 1600 O O . GLU C 1 28 ? 4.017 0.881 -13.934 1.00 63.94 89 GLU C O 1
ATOM 1606 N N . ALA C 1 29 ? 4.832 -0.564 -15.533 1.00 63.93 90 ALA C N 1
ATOM 1607 C CA . ALA C 1 29 ? 4.350 -1.866 -15.003 1.00 68.16 90 ALA C CA 1
ATOM 1608 C C . ALA C 1 29 ? 4.826 -2.123 -13.563 1.00 76.33 90 ALA C C 1
ATOM 1609 O O . ALA C 1 29 ? 3.953 -2.310 -12.686 1.00 75.93 90 ALA C O 1
ATOM 1611 N N . GLU C 1 30 ? 6.144 -2.180 -13.322 1.00 73.50 91 GLU C N 1
ATOM 1612 C CA . GLU C 1 30 ? 6.713 -2.370 -11.953 1.00 77.62 91 GLU C CA 1
ATOM 1613 C C . GLU C 1 30 ? 6.437 -1.118 -11.096 1.00 71.97 91 GLU C C 1
ATOM 1614 O O . GLU C 1 30 ? 6.249 -1.258 -9.872 1.00 78.51 91 GLU C O 1
ATOM 1620 N N . GLY C 1 31 ? 6.382 0.068 -11.697 1.00 71.12 92 GLY C N 1
ATOM 1621 C CA . GLY C 1 31 ? 5.739 1.243 -11.085 1.00 70.65 92 GLY C CA 1
ATOM 1622 C C . GLY C 1 31 ? 4.372 0.887 -10.506 1.00 76.75 92 GLY C C 1
ATOM 1623 O O . GLY C 1 31 ? 4.100 1.287 -9.365 1.00 75.92 92 GLY C O 1
ATOM 1624 N N . LEU C 1 32 ? 3.543 0.141 -11.249 1.00 77.32 93 LEU C N 1
ATOM 1625 C CA . LEU C 1 32 ? 2.129 -0.153 -10.877 1.00 77.48 93 LEU C CA 1
ATOM 1626 C C . LEU C 1 32 ? 2.091 -1.301 -9.862 1.00 73.30 93 LEU C C 1
ATOM 1627 O O . LEU C 1 32 ? 1.405 -1.154 -8.835 1.00 68.57 93 LEU C O 1
ATOM 1632 N N . LYS C 1 33 ? 2.792 -2.402 -10.126 1.00 70.63 94 LYS C N 1
ATOM 1633 C CA . LYS C 1 33 ? 2.760 -3.602 -9.245 1.00 78.04 94 LYS C CA 1
ATOM 1634 C C . LYS C 1 33 ? 3.229 -3.228 -7.825 1.00 83.58 94 LYS C C 1
ATOM 1635 O O . LYS C 1 33 ? 2.726 -3.824 -6.838 1.00 73.64 94 LYS C O 1
ATOM 1641 N N . GLY C 1 34 ? 4.154 -2.273 -7.720 1.00 74.28 95 GLY C N 1
ATOM 1642 C CA . GLY C 1 34 ? 4.732 -1.834 -6.437 1.00 73.32 95 GLY C CA 1
ATOM 1643 C C . GLY C 1 34 ? 3.752 -1.010 -5.628 1.00 64.15 95 GLY C C 1
ATOM 1644 O O . GLY C 1 34 ? 3.732 -1.152 -4.396 1.00 57.99 95 GLY C O 1
ATOM 1645 N N . THR C 1 35 ? 2.980 -0.145 -6.274 1.00 61.25 96 THR C N 1
ATOM 1646 C CA . THR C 1 35 ? 1.939 0.657 -5.577 1.00 70.60 96 THR C CA 1
ATOM 1647 C C . THR C 1 35 ? 0.767 -0.255 -5.182 1.00 66.36 96 THR C C 1
ATOM 1648 O O . THR C 1 35 ? 0.044 0.106 -4.234 1.00 72.11 96 THR C O 1
ATOM 1652 N N . LEU C 1 36 ? 0.586 -1.374 -5.888 1.00 54.07 97 LEU C N 1
ATOM 1653 C CA . LEU C 1 36 ? -0.572 -2.264 -5.698 1.00 62.57 97 LEU C CA 1
ATOM 1654 C C . LEU C 1 36 ? -0.316 -3.129 -4.468 1.00 71.68 97 LEU C C 1
ATOM 1655 O O . LEU C 1 36 ? -1.161 -3.086 -3.536 1.00 72.09 97 LEU C O 1
ATOM 1660 N N . ASP C 1 37 ? 0.812 -3.855 -4.480 1.00 80.50 98 ASP C N 1
ATOM 1661 C CA . ASP C 1 37 ? 1.317 -4.719 -3.379 1.00 72.60 98 ASP C CA 1
ATOM 1662 C C . ASP C 1 37 ? 1.418 -3.873 -2.113 1.00 67.96 98 ASP C C 1
ATOM 1663 O O . ASP C 1 37 ? 1.127 -4.409 -1.039 1.00 72.03 98 ASP C O 1
ATOM 1668 N N . GLU C 1 38 ? 1.725 -2.583 -2.248 1.00 64.11 99 GLU C N 1
ATOM 1669 C CA . GLU C 1 38 ? 1.705 -1.620 -1.115 1.00 71.50 99 GLU C CA 1
ATOM 1670 C C . GLU C 1 38 ? 0.257 -1.371 -0.652 1.00 75.64 99 GLU C C 1
ATOM 1671 O O . GLU C 1 38 ? 0.025 -1.340 0.577 1.00 69.06 99 GLU C O 1
ATOM 1677 N N . ALA C 1 39 ? -0.692 -1.169 -1.573 1.00 67.37 100 ALA C N 1
ATOM 1678 C CA . ALA C 1 39 ? -2.129 -1.032 -1.228 1.00 63.64 100 ALA C CA 1
ATOM 1679 C C . ALA C 1 39 ? -2.620 -2.325 -0.568 1.00 58.81 100 ALA C C 1
ATOM 1680 O O . ALA C 1 39 ? -3.215 -2.241 0.499 1.00 54.89 100 ALA C O 1
ATOM 1682 N N . THR C 1 40 ? -2.306 -3.481 -1.153 1.00 57.55 101 THR C N 1
ATOM 1683 C CA . THR C 1 40 ? -2.732 -4.810 -0.656 1.00 63.21 101 THR C CA 1
ATOM 1684 C C . THR C 1 40 ? -2.303 -5.001 0.799 1.00 74.15 101 THR C C 1
ATOM 1685 O O . THR C 1 40 ? -2.959 -5.792 1.485 1.00 78.37 101 THR C O 1
ATOM 1689 N N . GLN C 1 41 ? -1.264 -4.297 1.253 1.00 82.16 102 GLN C N 1
ATOM 1690 C CA . GLN C 1 41 ? -0.656 -4.505 2.592 1.00 71.37 102 GLN C CA 1
ATOM 1691 C C . GLN C 1 41 ? -1.169 -3.446 3.569 1.00 62.79 102 GLN C C 1
ATOM 1692 O O . GLN C 1 41 ? -1.452 -3.802 4.724 1.00 59.01 102 GLN C O 1
ATOM 1698 N N . LYS C 1 42 ? -1.255 -2.197 3.119 1.00 52.59 103 LYS C N 1
ATOM 1699 C CA . LYS C 1 42 ? -1.989 -1.095 3.777 1.00 55.15 103 LYS C CA 1
ATOM 1700 C C . LYS C 1 42 ? -3.437 -1.536 4.114 1.00 69.13 103 LYS C C 1
ATOM 1701 O O . LYS C 1 42 ? -4.013 -1.039 5.100 1.00 66.71 103 LYS C O 1
ATOM 1707 N N . ILE C 1 43 ? -4.004 -2.467 3.350 1.00 64.21 104 ILE C N 1
ATOM 1708 C CA . ILE C 1 43 ? -5.391 -2.984 3.523 1.00 66.88 104 ILE C CA 1
ATOM 1709 C C . ILE C 1 43 ? -5.404 -4.099 4.578 1.00 66.13 104 ILE C C 1
ATOM 1710 O O . ILE C 1 43 ? -6.368 -4.173 5.366 1.00 54.47 104 ILE C O 1
ATOM 1715 N N . GLU C 1 44 ? -4.399 -4.969 4.574 1.00 64.03 105 GLU C N 1
ATOM 1716 C CA . GLU C 1 44 ? -4.322 -6.092 5.539 1.00 72.06 105 GLU C CA 1
ATOM 1717 C C . GLU C 1 44 ? -4.139 -5.494 6.935 1.00 72.08 105 GLU C C 1
ATOM 1718 O O . GLU C 1 44 ? -4.680 -6.064 7.890 1.00 66.85 105 GLU C O 1
ATOM 1724 N N . LEU C 1 45 ? -3.435 -4.365 7.017 1.00 69.32 106 LEU C N 1
ATOM 1725 C CA . LEU C 1 45 ? -3.040 -3.713 8.291 1.00 74.67 106 LEU C CA 1
ATOM 1726 C C . LEU C 1 45 ? -4.197 -2.868 8.823 1.00 63.93 106 LEU C C 1
ATOM 1727 O O . LEU C 1 45 ? -4.334 -2.775 10.048 1.00 64.04 106 LEU C O 1
ATOM 1732 N N . GLY C 1 46 ? -4.973 -2.244 7.945 1.00 63.12 107 GLY C N 1
ATOM 1733 C CA . GLY C 1 46 ? -6.215 -1.546 8.327 1.00 58.89 107 GLY C CA 1
ATOM 1734 C C . GLY C 1 46 ? -7.174 -2.511 9.009 1.00 52.21 107 GLY C C 1
ATOM 1735 O O . GLY C 1 46 ? -7.544 -2.274 10.142 1.00 55.80 107 GLY C O 1
ATOM 1736 N N . PHE C 1 47 ? -7.508 -3.608 8.344 1.00 51.70 108 PHE C N 1
ATOM 1737 C CA . PHE C 1 47 ? -8.515 -4.582 8.802 1.00 52.21 108 PHE C CA 1
ATOM 1738 C C . PHE C 1 47 ? -8.037 -5.245 10.093 1.00 61.94 108 PHE C C 1
ATOM 1739 O O . PHE C 1 47 ? -8.854 -5.370 11.003 1.00 55.31 108 PHE C O 1
ATOM 1747 N N . GLU C 1 48 ? -6.753 -5.616 10.174 1.00 62.12 109 GLU C N 1
ATOM 1748 C CA . GLU C 1 48 ? -6.164 -6.295 11.356 1.00 58.36 109 GLU C CA 1
ATOM 1749 C C . GLU C 1 48 ? -6.236 -5.346 12.550 1.00 56.19 109 GLU C C 1
ATOM 1750 O O . GLU C 1 48 ? -6.663 -5.767 13.633 1.00 56.37 109 GLU C O 1
ATOM 1756 N N . SER C 1 49 ? -5.855 -4.096 12.321 1.00 54.16 110 SER C N 1
ATOM 1757 C CA . SER C 1 49 ? -5.793 -3.008 13.317 1.00 53.50 110 SER C CA 1
ATOM 1758 C C . SER C 1 49 ? -7.205 -2.666 13.826 1.00 61.00 110 SER C C 1
ATOM 1759 O O . SER C 1 49 ? -7.430 -2.712 15.054 1.00 57.06 110 SER C O 1
ATOM 1762 N N . LEU C 1 50 ? -8.127 -2.333 12.921 1.00 53.03 111 LEU C N 1
ATOM 1763 C CA . LEU C 1 50 ? -9.478 -1.868 13.289 1.00 50.13 111 LEU C CA 1
ATOM 1764 C C . LEU C 1 50 ? -10.219 -3.008 13.998 1.00 50.77 111 LEU C C 1
ATOM 1765 O O . LEU C 1 50 ? -10.783 -2.769 15.069 1.00 56.33 111 LEU C O 1
ATOM 1770 N N . SER C 1 51 ? -10.163 -4.208 13.435 1.00 51.35 112 SER C N 1
ATOM 1771 C CA . SER C 1 51 ? -10.815 -5.447 13.924 1.00 49.71 112 SER C CA 1
ATOM 1772 C C . SER C 1 51 ? -10.440 -5.728 15.383 1.00 61.81 112 SER C C 1
ATOM 1773 O O . SER C 1 51 ? -11.341 -6.028 16.176 1.00 54.88 112 SER C O 1
ATOM 1776 N N . SER C 1 52 ? -9.147 -5.657 15.724 1.00 60.08 113 SER C N 1
ATOM 1777 C CA . SER C 1 52 ? -8.652 -5.879 17.103 1.00 57.06 113 SER C CA 1
ATOM 1778 C C . SER C 1 52 ? -9.129 -4.734 18.006 1.00 52.21 113 SER C C 1
ATOM 1779 O O . SER C 1 52 ? -9.526 -5.017 19.147 1.00 49.08 113 SER C O 1
ATOM 1782 N N . LEU C 1 53 ? -9.136 -3.502 17.510 1.00 48.92 114 LEU C N 1
ATOM 1783 C CA . LEU C 1 53 ? -9.716 -2.343 18.228 1.00 52.67 114 LEU C CA 1
ATOM 1784 C C . LEU C 1 53 ? -11.228 -2.567 18.464 1.00 50.60 114 LEU C C 1
ATOM 1785 O O . LEU C 1 53 ? -11.723 -2.151 19.505 1.00 49.91 114 LEU C O 1
ATOM 1790 N N . GLN C 1 54 ? -11.948 -3.192 17.537 1.00 51.89 115 GLN C N 1
ATOM 1791 C CA . GLN C 1 54 ? -13.378 -3.543 17.737 1.00 49.89 115 GLN C CA 1
ATOM 1792 C C . GLN C 1 54 ? -13.475 -4.645 18.801 1.00 52.37 115 GLN C C 1
ATOM 1793 O O . GLN C 1 54 ? -14.397 -4.585 19.655 1.00 47.59 115 GLN C O 1
ATOM 1799 N N . VAL C 1 55 ? -12.565 -5.615 18.773 1.00 50.89 116 VAL C N 1
ATOM 1800 C CA . VAL C 1 55 ? -12.570 -6.724 19.765 1.00 59.68 116 VAL C CA 1
ATOM 1801 C C . VAL C 1 55 ? -12.368 -6.119 21.161 1.00 61.04 116 VAL C C 1
ATOM 1802 O O . VAL C 1 55 ? -13.199 -6.422 22.023 1.00 65.81 116 VAL C O 1
ATOM 1806 N N . GLU C 1 56 ? -11.350 -5.270 21.352 1.00 61.94 117 GLU C N 1
ATOM 1807 C CA . GLU C 1 56 ? -11.174 -4.432 22.571 1.00 62.46 117 GLU C CA 1
ATOM 1808 C C . GLU C 1 56 ? -12.530 -3.870 23.010 1.00 60.03 117 GLU C C 1
ATOM 1809 O O . GLU C 1 56 ? -12.913 -4.163 24.147 1.00 61.12 117 GLU C O 1
ATOM 1815 N N . THR C 1 57 ? -13.189 -3.068 22.154 1.00 59.19 118 THR C N 1
ATOM 1816 C CA . THR C 1 57 ? -14.454 -2.331 22.447 1.00 54.05 118 THR C CA 1
ATOM 1817 C C . THR C 1 57 ? -15.524 -3.281 22.996 1.00 50.67 118 THR C C 1
ATOM 1818 O O . THR C 1 57 ? -16.139 -2.951 24.022 1.00 55.60 118 THR C O 1
ATOM 1822 N N . ILE C 1 58 ? -15.732 -4.411 22.332 1.00 48.12 119 ILE C N 1
ATOM 1823 C CA . ILE C 1 58 ? -16.755 -5.424 22.712 1.00 53.89 119 ILE C CA 1
ATOM 1824 C C . ILE C 1 58 ? -16.384 -5.966 24.095 1.00 64.82 119 ILE C C 1
ATOM 1825 O O . ILE C 1 58 ? -17.303 -6.112 24.956 1.00 58.67 119 ILE C O 1
ATOM 1830 N N . GLN C 1 59 ? -15.088 -6.206 24.318 1.00 67.91 120 GLN C N 1
ATOM 1831 C CA . GLN C 1 59 ? -14.560 -6.788 25.579 1.00 70.54 120 GLN C CA 1
ATOM 1832 C C . GLN C 1 59 ? -14.722 -5.746 26.707 1.00 69.79 120 GLN C C 1
ATOM 1833 O O . GLN C 1 59 ? -15.063 -6.171 27.829 1.00 75.67 120 GLN C O 1
ATOM 1839 N N . ALA C 1 60 ? -14.619 -4.441 26.405 1.00 67.26 121 ALA C N 1
ATOM 1840 C CA . ALA C 1 60 ? -14.774 -3.313 27.359 1.00 54.99 121 ALA C CA 1
ATOM 1841 C C . ALA C 1 60 ? -16.248 -2.966 27.593 1.00 66.37 121 ALA C C 1
ATOM 1842 O O . ALA C 1 60 ? -16.527 -2.073 28.441 1.00 74.17 121 ALA C O 1
ATOM 1844 N N . ILE C 1 61 ? -17.160 -3.546 26.823 1.00 62.28 122 ILE C N 1
ATOM 1845 C CA . ILE C 1 61 ? -18.619 -3.488 27.120 1.00 58.36 122 ILE C CA 1
ATOM 1846 C C . ILE C 1 61 ? -18.962 -4.688 28.011 1.00 60.93 122 ILE C C 1
ATOM 1847 O O . ILE C 1 61 ? -19.716 -4.494 28.967 1.00 67.94 122 ILE C O 1
ATOM 1852 N N . GLN C 1 62 ? -18.382 -5.860 27.725 1.00 67.35 123 GLN C N 1
ATOM 1853 C CA . GLN C 1 62 ? -18.687 -7.172 28.373 1.00 65.15 123 GLN C CA 1
ATOM 1854 C C . GLN C 1 62 ? -18.026 -7.264 29.760 1.00 77.89 123 GLN C C 1
ATOM 1855 O O . GLN C 1 62 ? -18.371 -8.207 30.511 1.00 78.27 123 GLN C O 1
ATOM 1861 N N . ALA C 1 63 ? -17.121 -6.329 30.088 1.00 90.83 124 ALA C N 1
ATOM 1862 C CA . ALA C 1 63 ? -16.502 -6.163 31.427 1.00 95.64 124 ALA C CA 1
ATOM 1863 C C . ALA C 1 63 ? -17.257 -5.081 32.208 1.00 104.45 124 ALA C C 1
ATOM 1864 O O . ALA C 1 63 ? -16.962 -4.906 33.404 1.00 116.74 124 ALA C O 1
ATOM 1866 N N . THR C 1 64 ? -18.203 -4.393 31.559 1.00 107.93 125 THR C N 1
ATOM 1867 C CA . THR C 1 64 ? -18.848 -3.146 32.052 1.00 107.13 125 THR C CA 1
ATOM 1868 C C . THR C 1 64 ? -20.325 -3.393 32.365 1.00 103.59 125 THR C C 1
ATOM 1869 O O . THR C 1 64 ? -21.061 -2.395 32.493 1.00 107.16 125 THR C O 1
ATOM 1873 N N . ASP C 1 65 ? -20.762 -4.649 32.490 1.00 101.71 126 ASP C N 1
ATOM 1874 C CA . ASP C 1 65 ? -22.179 -4.925 32.831 1.00 93.92 126 ASP C CA 1
ATOM 1875 C C . ASP C 1 65 ? -22.325 -4.935 34.357 1.00 93.85 126 ASP C C 1
ATOM 1876 O O . ASP C 1 65 ? -21.487 -5.578 35.041 1.00 85.30 126 ASP C O 1
ATOM 1881 N N . TYR C 1 66 ? -23.365 -4.245 34.839 1.00 85.75 127 TYR C N 1
ATOM 1882 C CA . TYR C 1 66 ? -23.606 -3.890 36.257 1.00 75.75 127 TYR C CA 1
ATOM 1883 C C . TYR C 1 66 ? -25.095 -3.990 36.610 1.00 71.91 127 TYR C C 1
ATOM 1884 O O . TYR C 1 66 ? -25.501 -3.483 37.662 1.00 60.72 127 TYR C O 1
ATOM 1893 N N . ALA C 1 67 ? -25.916 -4.624 35.782 1.00 64.60 128 ALA C N 1
ATOM 1894 C CA . ALA C 1 67 ? -27.270 -5.052 36.196 1.00 66.47 128 ALA C CA 1
ATOM 1895 C C . ALA C 1 67 ? -27.146 -5.929 37.452 1.00 64.13 128 ALA C C 1
ATOM 1896 O O . ALA C 1 67 ? -28.006 -5.812 38.290 1.00 48.29 128 ALA C O 1
ATOM 1898 N N . ASP C 1 68 ? -26.110 -6.761 37.574 1.00 64.29 129 ASP C N 1
ATOM 1899 C CA . ASP C 1 68 ? -25.924 -7.669 38.735 1.00 68.55 129 ASP C CA 1
ATOM 1900 C C . ASP C 1 68 ? -25.482 -6.827 39.935 1.00 66.92 129 ASP C C 1
ATOM 1901 O O . ASP C 1 68 ? -25.954 -7.073 41.056 1.00 60.45 129 ASP C O 1
ATOM 1906 N N . SER C 1 69 ? -24.616 -5.852 39.699 1.00 63.31 130 SER C N 1
ATOM 1907 C CA . SER C 1 69 ? -24.127 -4.942 40.760 1.00 61.95 130 SER C CA 1
ATOM 1908 C C . SER C 1 69 ? -25.332 -4.255 41.422 1.00 53.44 130 SER C C 1
ATOM 1909 O O . SER C 1 69 ? -25.446 -4.293 42.644 1.00 59.94 130 SER C O 1
ATOM 1912 N N . ILE C 1 70 ? -26.217 -3.679 40.623 1.00 55.27 131 ILE C N 1
ATOM 1913 C CA . ILE C 1 70 ? -27.430 -2.972 41.106 1.00 56.74 131 ILE C CA 1
ATOM 1914 C C . ILE C 1 70 ? -28.382 -3.997 41.736 1.00 55.53 131 ILE C C 1
ATOM 1915 O O . ILE C 1 70 ? -28.923 -3.678 42.814 1.00 48.05 131 ILE C O 1
ATOM 1920 N N . LYS C 1 71 ? -28.514 -5.204 41.188 1.00 54.66 132 LYS C N 1
ATOM 1921 C CA . LYS C 1 71 ? -29.380 -6.256 41.803 1.00 53.89 132 LYS C CA 1
ATOM 1922 C C . LYS C 1 71 ? -28.865 -6.555 43.221 1.00 53.94 132 LYS C C 1
ATOM 1923 O O . LYS C 1 71 ? -29.695 -6.653 44.139 1.00 47.36 132 LYS C O 1
ATOM 1929 N N . THR C 1 72 ? -27.539 -6.615 43.398 1.00 47.11 133 THR C N 1
ATOM 1930 C CA . THR C 1 72 ? -26.889 -6.964 44.676 1.00 50.47 133 THR C CA 1
ATOM 1931 C C . THR C 1 72 ? -27.250 -5.908 45.728 1.00 51.11 133 THR C C 1
ATOM 1932 O O . THR C 1 72 ? -27.505 -6.299 46.888 1.00 49.20 133 THR C O 1
ATOM 1936 N N . LEU C 1 73 ? -27.273 -4.642 45.325 1.00 46.70 134 LEU C N 1
ATOM 1937 C CA . LEU C 1 73 ? -27.616 -3.498 46.198 1.00 45.98 134 LEU C CA 1
ATOM 1938 C C . LEU C 1 73 ? -29.105 -3.556 46.537 1.00 46.88 134 LEU C C 1
ATOM 1939 O O . LEU C 1 73 ? -29.402 -3.378 47.715 1.00 50.34 134 LEU C O 1
ATOM 1944 N N . GLY C 1 74 ? -29.969 -3.860 45.564 1.00 38.49 135 GLY C N 1
ATOM 1945 C CA . GLY C 1 74 ? -31.390 -4.118 45.789 1.00 39.70 135 GLY C CA 1
ATOM 1946 C C . GLY C 1 74 ? -31.553 -5.182 46.861 1.00 45.91 135 GLY C C 1
ATOM 1947 O O . GLY C 1 74 ? -32.407 -5.021 47.710 1.00 43.04 135 GLY C O 1
ATOM 1948 N N . GLU C 1 75 ? -30.735 -6.232 46.845 1.00 49.78 136 GLU C N 1
ATOM 1949 C CA . GLU C 1 75 ? -30.835 -7.343 47.827 1.00 52.94 136 GLU C CA 1
ATOM 1950 C C . GLU C 1 75 ? -30.407 -6.829 49.197 1.00 45.70 136 GLU C C 1
ATOM 1951 O O . GLU C 1 75 ? -31.108 -7.099 50.139 1.00 44.04 136 GLU C O 1
ATOM 1957 N N . ASN C 1 76 ? -29.332 -6.047 49.265 1.00 49.37 137 ASN C N 1
ATOM 1958 C CA . ASN C 1 76 ? -28.864 -5.399 50.513 1.00 44.58 137 ASN C CA 1
ATOM 1959 C C . ASN C 1 76 ? -29.964 -4.508 51.103 1.00 39.33 137 ASN C C 1
ATOM 1960 O O . ASN C 1 76 ? -30.125 -4.515 52.311 1.00 42.91 137 ASN C O 1
ATOM 1965 N N . ILE C 1 77 ? -30.673 -3.744 50.287 1.00 40.24 138 ILE C N 1
ATOM 1966 C CA . ILE C 1 77 ? -31.834 -2.920 50.721 1.00 40.75 138 ILE C CA 1
ATOM 1967 C C . ILE C 1 77 ? -32.920 -3.840 51.290 1.00 42.56 138 ILE C C 1
ATOM 1968 O O . ILE C 1 77 ? -33.439 -3.530 52.365 1.00 44.22 138 ILE C O 1
ATOM 1973 N N . LYS C 1 78 ? -33.220 -4.967 50.654 1.00 44.09 139 LYS C N 1
ATOM 1974 C CA . LYS C 1 78 ? -34.335 -5.855 51.113 1.00 49.50 139 LYS C CA 1
ATOM 1975 C C . LYS C 1 78 ? -33.965 -6.498 52.460 1.00 44.68 139 LYS C C 1
ATOM 1976 O O . LYS C 1 78 ? -34.847 -6.702 53.277 1.00 40.85 139 LYS C O 1
ATOM 1982 N N . ILE C 1 79 ? -32.683 -6.697 52.730 1.00 38.28 140 ILE C N 1
ATOM 1983 C CA . ILE C 1 79 ? -32.242 -7.293 54.010 1.00 39.82 140 ILE C CA 1
ATOM 1984 C C . ILE C 1 79 ? -32.422 -6.262 55.136 1.00 40.80 140 ILE C C 1
ATOM 1985 O O . ILE C 1 79 ? -32.910 -6.630 56.218 1.00 37.47 140 ILE C O 1
ATOM 1990 N N . LEU C 1 80 ? -32.095 -5.005 54.866 1.00 38.52 141 LEU C N 1
ATOM 1991 C CA . LEU C 1 80 ? -32.277 -3.882 55.803 1.00 36.47 141 LEU C CA 1
ATOM 1992 C C . LEU C 1 80 ? -33.785 -3.732 56.094 1.00 32.31 141 LEU C C 1
ATOM 1993 O O . LEU C 1 80 ? -34.148 -3.654 57.219 1.00 36.07 141 LEU C O 1
ATOM 1998 N N . ASP C 1 81 ? -34.630 -3.730 55.088 1.00 34.50 142 ASP C N 1
ATOM 1999 C CA . ASP C 1 81 ? -36.092 -3.673 55.282 1.00 36.19 142 ASP C CA 1
ATOM 2000 C C . ASP C 1 81 ? -36.559 -4.795 56.220 1.00 38.43 142 ASP C C 1
ATOM 2001 O O . ASP C 1 81 ? -37.321 -4.502 57.166 1.00 36.02 142 ASP C O 1
ATOM 2006 N N . ARG C 1 82 ? -36.088 -6.030 56.038 1.00 36.37 143 ARG C N 1
ATOM 2007 C CA . ARG C 1 82 ? -36.491 -7.132 56.927 1.00 36.33 143 ARG C CA 1
ATOM 2008 C C . ARG C 1 82 ? -36.001 -6.868 58.344 1.00 33.26 143 ARG C C 1
ATOM 2009 O O . ARG C 1 82 ? -36.819 -7.053 59.272 1.00 33.10 143 ARG C O 1
ATOM 2017 N N . SER C 1 83 ? -34.728 -6.490 58.557 1.00 31.50 144 SER C N 1
ATOM 2018 C CA . SER C 1 83 ? -34.255 -6.129 59.922 1.00 33.01 144 SER C CA 1
ATOM 2019 C C . SER C 1 83 ? -35.088 -4.969 60.488 1.00 28.91 144 SER C C 1
ATOM 2020 O O . SER C 1 83 ? -35.472 -5.027 61.642 1.00 30.45 144 SER C O 1
ATOM 2023 N N . MET C 1 84 ? -35.379 -3.945 59.708 1.00 31.14 145 MET C N 1
ATOM 2024 C CA . MET C 1 84 ? -36.179 -2.780 60.217 1.00 35.50 145 MET C CA 1
ATOM 2025 C C . MET C 1 84 ? -37.570 -3.277 60.693 1.00 33.46 145 MET C C 1
ATOM 2026 O O . MET C 1 84 ? -38.019 -2.963 61.804 1.00 32.06 145 MET C O 1
ATOM 2031 N N . LYS C 1 85 ? -38.262 -4.051 59.883 1.00 37.31 146 LYS C N 1
ATOM 2032 C CA . LYS C 1 85 ? -39.611 -4.593 60.228 1.00 38.94 146 LYS C CA 1
ATOM 2033 C C . LYS C 1 85 ? -39.524 -5.484 61.475 1.00 32.92 146 LYS C C 1
ATOM 2034 O O . LYS C 1 85 ? -40.371 -5.387 62.338 1.00 33.34 146 LYS C O 1
ATOM 2040 N N . SER C 1 86 ? -38.429 -6.205 61.668 1.00 35.90 147 SER C N 1
ATOM 2041 C CA . SER C 1 86 ? -38.345 -7.123 62.816 1.00 33.83 147 SER C CA 1
ATOM 2042 C C . SER C 1 86 ? -38.029 -6.333 64.087 1.00 31.69 147 SER C C 1
ATOM 2043 O O . SER C 1 86 ? -38.662 -6.584 65.123 1.00 29.70 147 SER C O 1
ATOM 2046 N N . MET C 1 87 ? -37.225 -5.272 63.996 1.00 33.15 148 MET C N 1
ATOM 2047 C CA . MET C 1 87 ? -37.038 -4.326 65.123 1.00 33.41 148 MET C CA 1
ATOM 2048 C C . MET C 1 87 ? -38.370 -3.653 65.517 1.00 27.61 148 MET C C 1
ATOM 2049 O O . MET C 1 87 ? -38.661 -3.495 66.700 1.00 30.72 148 MET C O 1
ATOM 2054 N N . MET C 1 88 ? -39.184 -3.285 64.563 1.00 27.87 149 MET C N 1
ATOM 2055 C CA . MET C 1 88 ? -40.517 -2.730 64.876 1.00 30.58 149 MET C CA 1
ATOM 2056 C C . MET C 1 88 ? -41.348 -3.771 65.633 1.00 27.98 149 MET C C 1
ATOM 2057 O O . MET C 1 88 ? -41.891 -3.432 66.690 1.00 26.38 149 MET C O 1
ATOM 2062 N N . GLU C 1 89 ? -41.314 -5.041 65.250 1.00 31.10 150 GLU C N 1
ATOM 2063 C CA . GLU C 1 89 ? -42.141 -6.043 65.988 1.00 30.88 150 GLU C CA 1
ATOM 2064 C C . GLU C 1 89 ? -41.562 -6.267 67.382 1.00 27.60 150 GLU C C 1
ATOM 2065 O O . GLU C 1 89 ? -42.316 -6.395 68.342 1.00 30.73 150 GLU C O 1
ATOM 2071 N N . THR C 1 90 ? -40.239 -6.253 67.521 1.00 26.56 151 THR C N 1
ATOM 2072 C CA . THR C 1 90 ? -39.587 -6.351 68.838 1.00 25.87 151 THR C CA 1
ATOM 2073 C C . THR C 1 90 ? -39.971 -5.133 69.715 1.00 27.21 151 THR C C 1
ATOM 2074 O O . THR C 1 90 ? -40.252 -5.306 70.936 1.00 27.38 151 THR C O 1
ATOM 2078 N N . MET C 1 91 ? -39.957 -3.910 69.174 1.00 26.72 152 MET C N 1
ATOM 2079 C CA . MET C 1 91 ? -40.330 -2.731 69.999 1.00 25.71 152 MET C CA 1
ATOM 2080 C C . MET C 1 91 ? -41.828 -2.790 70.348 1.00 23.02 152 MET C C 1
ATOM 2081 O O . MET C 1 91 ? -42.229 -2.359 71.451 1.00 27.79 152 MET C O 1
ATOM 2086 N N . ARG C 1 92 ? -42.687 -3.345 69.499 1.00 28.25 153 ARG C N 1
ATOM 2087 C CA . ARG C 1 92 ? -44.115 -3.511 69.930 1.00 28.46 153 ARG C CA 1
ATOM 2088 C C . ARG C 1 92 ? -44.223 -4.503 71.098 1.00 33.12 153 ARG C C 1
ATOM 2089 O O . ARG C 1 92 ? -45.012 -4.246 72.034 1.00 29.77 153 ARG C O 1
ATOM 2097 N N . LEU C 1 93 ? -43.356 -5.515 71.145 1.00 31.33 154 LEU C N 1
ATOM 2098 C CA . LEU C 1 93 ? -43.255 -6.362 72.357 1.00 31.75 154 LEU C CA 1
ATOM 2099 C C . LEU C 1 93 ? -42.762 -5.512 73.537 1.00 27.76 154 LEU C C 1
ATOM 2100 O O . LEU C 1 93 ? -43.209 -5.658 74.684 1.00 28.60 154 LEU C O 1
ATOM 2105 N N . MET C 1 94 ? -41.777 -4.675 73.319 1.00 31.60 155 MET C N 1
ATOM 2106 C CA . MET C 1 94 ? -41.225 -3.857 74.426 1.00 30.62 155 MET C CA 1
ATOM 2107 C C . MET C 1 94 ? -42.351 -2.983 75.007 1.00 30.82 155 MET C C 1
ATOM 2108 O O . MET C 1 94 ? -42.479 -2.869 76.244 1.00 28.87 155 MET C O 1
ATOM 2113 N N . MET C 1 95 ? -43.171 -2.416 74.138 1.00 31.29 156 MET C N 1
ATOM 2114 C CA . MET C 1 95 ? -44.332 -1.578 74.572 1.00 35.61 156 MET C CA 1
ATOM 2115 C C . MET C 1 95 ? -45.315 -2.412 75.396 1.00 31.97 156 MET C C 1
ATOM 2116 O O . MET C 1 95 ? -45.778 -1.925 76.439 1.00 31.68 156 MET C O 1
ATOM 2121 N N . GLU C 1 96 ? -45.633 -3.625 74.958 1.00 35.02 157 GLU C N 1
ATOM 2122 C CA . GLU C 1 96 ? -46.519 -4.549 75.749 1.00 32.39 157 GLU C CA 1
ATOM 2123 C C . GLU C 1 96 ? -45.886 -4.799 77.116 1.00 28.16 157 GLU C C 1
ATOM 2124 O O . GLU C 1 96 ? -46.562 -4.822 78.109 1.00 32.08 157 GLU C O 1
ATOM 2130 N N . LYS C 1 97 ? -44.572 -5.017 77.174 1.00 30.41 158 LYS C N 1
ATOM 2131 C CA . LYS C 1 97 ? -43.917 -5.202 78.485 1.00 24.92 158 LYS C CA 1
ATOM 2132 C C . LYS C 1 97 ? -44.039 -3.957 79.346 1.00 28.39 158 LYS C C 1
ATOM 2133 O O . LYS C 1 97 ? -44.252 -4.061 80.578 1.00 28.85 158 LYS C O 1
ATOM 2139 N N . ILE C 1 98 ? -43.866 -2.786 78.767 1.00 31.21 159 ILE C N 1
ATOM 2140 C CA . ILE C 1 98 ? -43.977 -1.542 79.572 1.00 32.30 159 ILE C CA 1
ATOM 2141 C C . ILE C 1 98 ? -45.446 -1.403 80.048 1.00 29.86 159 ILE C C 1
ATOM 2142 O O . ILE C 1 98 ? -45.672 -1.061 81.189 1.00 33.38 159 ILE C O 1
ATOM 2147 N N . ASP C 1 99 ? -46.419 -1.580 79.170 1.00 30.90 160 ASP C N 1
ATOM 2148 C CA . ASP C 1 99 ? -47.862 -1.520 79.549 1.00 33.23 160 ASP C CA 1
ATOM 2149 C C . ASP C 1 99 ? -48.153 -2.449 80.737 1.00 36.53 160 ASP C C 1
ATOM 2150 O O . ASP C 1 99 ? -48.757 -1.972 81.698 1.00 33.67 160 ASP C O 1
ATOM 2155 N N . LEU C 1 100 ? -47.710 -3.722 80.692 1.00 41.78 161 LEU C N 1
ATOM 2156 C CA . LEU C 1 100 ? -47.869 -4.669 81.832 1.00 43.11 161 LEU C CA 1
ATOM 2157 C C . LEU C 1 100 ? -47.249 -4.089 83.096 1.00 42.26 161 LEU C C 1
ATOM 2158 O O . LEU C 1 100 ? -47.874 -4.150 84.144 1.00 47.73 161 LEU C O 1
ATOM 2163 N N . LEU C 1 101 ? -46.023 -3.586 83.030 1.00 40.26 162 LEU C N 1
ATOM 2164 C CA . LEU C 1 101 ? -45.452 -3.000 84.246 1.00 36.93 162 LEU C CA 1
ATOM 2165 C C . LEU C 1 101 ? -46.408 -1.870 84.724 1.00 38.37 162 LEU C C 1
ATOM 2166 O O . LEU C 1 101 ? -46.654 -1.760 85.947 1.00 38.31 162 LEU C O 1
ATOM 2171 N N . TYR C 1 102 ? -46.831 -0.986 83.829 1.00 37.82 163 TYR C N 1
ATOM 2172 C CA . TYR C 1 102 ? -47.642 0.221 84.179 1.00 46.94 163 TYR C CA 1
ATOM 2173 C C . TYR C 1 102 ? -48.959 -0.253 84.818 1.00 47.46 163 TYR C C 1
ATOM 2174 O O . TYR C 1 102 ? -49.402 0.288 85.845 1.00 45.86 163 TYR C O 1
ATOM 2183 N N . ALA C 1 103 ? -49.552 -1.286 84.234 1.00 47.36 164 ALA C N 1
ATOM 2184 C CA . ALA C 1 103 ? -50.828 -1.882 84.698 1.00 57.88 164 ALA C CA 1
ATOM 2185 C C . ALA C 1 103 ? -50.699 -2.330 86.159 1.00 60.63 164 ALA C C 1
ATOM 2186 O O . ALA C 1 103 ? -51.745 -2.580 86.778 1.00 62.01 164 ALA C O 1
ATOM 2188 N N . SER C 1 104 ? -49.471 -2.418 86.682 1.00 49.39 165 SER C N 1
ATOM 2189 C CA . SER C 1 104 ? -49.140 -3.059 87.977 1.00 47.74 165 SER C CA 1
ATOM 2190 C C . SER C 1 104 ? -48.882 -2.001 89.049 1.00 48.92 165 SER C C 1
ATOM 2191 O O . SER C 1 104 ? -48.893 -2.373 90.239 1.00 47.67 165 SER C O 1
ATOM 2194 N N . THR C 1 105 ? -48.619 -0.745 88.650 1.00 51.74 166 THR C N 1
ATOM 2195 C CA . THR C 1 105 ? -48.470 0.416 89.571 1.00 52.49 166 THR C CA 1
ATOM 2196 C C . THR C 1 105 ? -49.821 0.850 90.154 1.00 57.03 166 THR C C 1
ATOM 2197 O O . THR C 1 105 ? -50.886 0.609 89.490 1.00 52.29 166 THR C O 1
ATOM 2201 N N . ALA C 1 106 ? -49.760 1.554 91.296 1.00 70.83 167 ALA C N 1
ATOM 2202 C CA . ALA C 1 106 ? -50.856 2.357 91.903 1.00 75.49 167 ALA C CA 1
ATOM 2203 C C . ALA C 1 106 ? -51.653 3.109 90.822 1.00 77.80 167 ALA C C 1
ATOM 2204 O O . ALA C 1 106 ? -52.883 2.969 90.848 1.00 80.97 167 ALA C O 1
ATOM 2205 N N . ILE C 1 107 ? -50.981 3.825 89.895 1.00 88.39 168 ILE C N 1
ATOM 2206 C CA . ILE C 1 107 ? -51.584 4.810 88.929 1.00 88.07 168 ILE C CA 1
ATOM 2207 C C . ILE C 1 107 ? -52.317 4.093 87.776 1.00 91.44 168 ILE C C 1
ATOM 2208 O O . ILE C 1 107 ? -53.358 4.616 87.335 1.00 87.31 168 ILE C O 1
ATOM 2211 N N . GLY C 1 108 ? -51.794 2.967 87.270 1.00 93.50 169 GLY C N 1
ATOM 2212 C CA . GLY C 1 108 ? -52.377 2.234 86.123 1.00 77.98 169 GLY C CA 1
ATOM 2213 C C . GLY C 1 108 ? -53.214 1.055 86.576 1.00 74.39 169 GLY C C 1
ATOM 2214 O O . GLY C 1 108 ? -53.368 0.827 87.784 1.00 69.81 169 GLY C O 1
ATOM 2215 N N . ASP D 1 11 ? 6.538 0.636 -44.404 1.00 115.21 72 ASP D N 1
ATOM 2216 C CA . ASP D 1 11 ? 5.870 1.953 -44.644 1.00 110.79 72 ASP D CA 1
ATOM 2217 C C . ASP D 1 11 ? 5.654 2.677 -43.310 1.00 108.45 72 ASP D C 1
ATOM 2218 O O . ASP D 1 11 ? 5.816 2.045 -42.243 1.00 99.40 72 ASP D O 1
ATOM 2223 N N . GLU D 1 12 ? 5.268 3.953 -43.388 1.00 111.57 73 GLU D N 1
ATOM 2224 C CA . GLU D 1 12 ? 4.949 4.823 -42.225 1.00 110.32 73 GLU D CA 1
ATOM 2225 C C . GLU D 1 12 ? 3.666 4.327 -41.538 1.00 107.25 73 GLU D C 1
ATOM 2226 O O . GLU D 1 12 ? 3.241 4.985 -40.568 1.00 102.00 73 GLU D O 1
ATOM 2228 N N . LEU D 1 13 ? 3.071 3.226 -42.021 1.00 98.75 74 LEU D N 1
ATOM 2229 C CA . LEU D 1 13 ? 1.908 2.545 -41.388 1.00 107.38 74 LEU D CA 1
ATOM 2230 C C . LEU D 1 13 ? 2.390 1.631 -40.248 1.00 112.11 74 LEU D C 1
ATOM 2231 O O . LEU D 1 13 ? 1.563 1.321 -39.365 1.00 107.14 74 LEU D O 1
ATOM 2236 N N . ILE D 1 14 ? 3.662 1.202 -40.270 1.00 104.84 75 ILE D N 1
ATOM 2237 C CA . ILE D 1 14 ? 4.348 0.549 -39.113 1.00 101.32 75 ILE D CA 1
ATOM 2238 C C . ILE D 1 14 ? 4.743 1.652 -38.120 1.00 102.23 75 ILE D C 1
ATOM 2239 O O . ILE D 1 14 ? 4.636 1.411 -36.907 1.00 107.01 75 ILE D O 1
ATOM 2241 N N . LYS D 1 15 ? 5.137 2.829 -38.621 1.00 97.77 76 LYS D N 1
ATOM 2242 C CA . LYS D 1 15 ? 5.511 4.025 -37.810 1.00 93.99 76 LYS D CA 1
ATOM 2243 C C . LYS D 1 15 ? 4.292 4.566 -37.045 1.00 94.68 76 LYS D C 1
ATOM 2244 O O . LYS D 1 15 ? 4.456 4.890 -35.864 1.00 87.44 76 LYS D O 1
ATOM 2250 N N . GLN D 1 16 ? 3.131 4.703 -37.705 1.00 97.07 77 GLN D N 1
ATOM 2251 C CA . GLN D 1 16 ? 1.919 5.376 -37.150 1.00 87.07 77 GLN D CA 1
ATOM 2252 C C . GLN D 1 16 ? 1.300 4.493 -36.060 1.00 87.62 77 GLN D C 1
ATOM 2253 O O . GLN D 1 16 ? 1.107 5.003 -34.946 1.00 84.81 77 GLN D O 1
ATOM 2255 N N . LEU D 1 17 ? 1.027 3.219 -36.376 1.00 86.82 78 LEU D N 1
ATOM 2256 C CA . LEU D 1 17 ? 0.325 2.233 -35.503 1.00 84.80 78 LEU D CA 1
ATOM 2257 C C . LEU D 1 17 ? 1.044 2.065 -34.154 1.00 73.76 78 LEU D C 1
ATOM 2258 O O . LEU D 1 17 ? 0.338 1.915 -33.126 1.00 60.69 78 LEU D O 1
ATOM 2263 N N . VAL D 1 18 ? 2.383 2.092 -34.163 1.00 65.90 79 VAL D N 1
ATOM 2264 C CA . VAL D 1 18 ? 3.250 1.940 -32.956 1.00 72.31 79 VAL D CA 1
ATOM 2265 C C . VAL D 1 18 ? 3.299 3.272 -32.183 1.00 79.13 79 VAL D C 1
ATOM 2266 O O . VAL D 1 18 ? 3.150 3.228 -30.935 1.00 69.85 79 VAL D O 1
ATOM 2270 N N . MET D 1 19 ? 3.482 4.409 -32.873 1.00 80.32 80 MET D N 1
ATOM 2271 C CA . MET D 1 19 ? 3.527 5.762 -32.244 1.00 79.42 80 MET D CA 1
ATOM 2272 C C . MET D 1 19 ? 2.210 6.005 -31.496 1.00 76.53 80 MET D C 1
ATOM 2273 O O . MET D 1 19 ? 2.271 6.673 -30.448 1.00 79.55 80 MET D O 1
ATOM 2278 N N . GLU D 1 20 ? 1.094 5.456 -32.014 1.00 69.16 81 GLU D N 1
ATOM 2279 C CA . GLU D 1 20 ? -0.276 5.488 -31.428 1.00 75.37 81 GLU D CA 1
ATOM 2280 C C . GLU D 1 20 ? -0.364 4.598 -30.175 1.00 82.53 81 GLU D C 1
ATOM 2281 O O . GLU D 1 20 ? -0.890 5.073 -29.135 1.00 80.99 81 GLU D O 1
ATOM 2287 N N . LEU D 1 21 ? 0.085 3.344 -30.294 1.00 80.90 82 LEU D N 1
ATOM 2288 C CA . LEU D 1 21 ? 0.110 2.324 -29.211 1.00 78.88 82 LEU D CA 1
ATOM 2289 C C . LEU D 1 21 ? 1.006 2.801 -28.050 1.00 82.52 82 LEU D C 1
ATOM 2290 O O . LEU D 1 21 ? 0.606 2.590 -26.883 1.00 76.17 82 LEU D O 1
ATOM 2295 N N . ALA D 1 22 ? 2.152 3.435 -28.347 1.00 74.29 83 ALA D N 1
ATOM 2296 C CA . ALA D 1 22 ? 3.098 4.011 -27.355 1.00 75.81 83 ALA D CA 1
ATOM 2297 C C . ALA D 1 22 ? 2.454 5.168 -26.577 1.00 85.24 83 ALA D C 1
ATOM 2298 O O . ALA D 1 22 ? 2.696 5.245 -25.352 1.00 76.24 83 ALA D O 1
ATOM 2300 N N . GLU D 1 23 ? 1.725 6.058 -27.261 1.00 86.43 84 GLU D N 1
ATOM 2301 C CA . GLU D 1 23 ? 1.242 7.338 -26.681 1.00 88.81 84 GLU D CA 1
ATOM 2302 C C . GLU D 1 23 ? -0.023 7.078 -25.856 1.00 88.67 84 GLU D C 1
ATOM 2303 O O . GLU D 1 23 ? -0.166 7.738 -24.808 1.00 88.22 84 GLU D O 1
ATOM 2309 N N . ASN D 1 24 ? -0.884 6.143 -26.277 1.00 85.65 85 ASN D N 1
ATOM 2310 C CA . ASN D 1 24 ? -2.178 5.871 -25.591 1.00 93.38 85 ASN D CA 1
ATOM 2311 C C . ASN D 1 24 ? -2.003 4.754 -24.539 1.00 89.02 85 ASN D C 1
ATOM 2312 O O . ASN D 1 24 ? -2.740 4.782 -23.527 1.00 78.45 85 ASN D O 1
ATOM 2317 N N . SER D 1 25 ? -1.045 3.837 -24.709 1.00 83.76 86 SER D N 1
ATOM 2318 C CA . SER D 1 25 ? -0.682 2.852 -23.654 1.00 87.43 86 SER D CA 1
ATOM 2319 C C . SER D 1 25 ? -0.035 3.585 -22.470 1.00 85.17 86 SER D C 1
ATOM 2320 O O . SER D 1 25 ? -0.190 3.114 -21.336 1.00 86.96 86 SER D O 1
ATOM 2323 N N . MET D 1 26 ? 0.669 4.690 -22.732 1.00 80.73 87 MET D N 1
ATOM 2324 C CA . MET D 1 26 ? 1.198 5.619 -21.692 1.00 85.91 87 MET D CA 1
ATOM 2325 C C . MET D 1 26 ? 0.037 6.434 -21.100 1.00 78.29 87 MET D C 1
ATOM 2326 O O . MET D 1 26 ? 0.098 6.735 -19.897 1.00 79.29 87 MET D O 1
ATOM 2331 N N . ILE D 1 27 ? -0.963 6.791 -21.915 1.00 71.48 88 ILE D N 1
ATOM 2332 C CA . ILE D 1 27 ? -2.235 7.424 -21.459 1.00 69.84 88 ILE D CA 1
ATOM 2333 C C . ILE D 1 27 ? -2.919 6.463 -20.480 1.00 71.79 88 ILE D C 1
ATOM 2334 O O . ILE D 1 27 ? -3.236 6.910 -19.369 1.00 70.11 88 ILE D O 1
ATOM 2336 N N . GLU D 1 28 ? -3.079 5.185 -20.858 1.00 74.74 89 GLU D N 1
ATOM 2337 C CA . GLU D 1 28 ? -3.702 4.119 -20.017 1.00 75.04 89 GLU D CA 1
ATOM 2338 C C . GLU D 1 28 ? -2.960 4.009 -18.679 1.00 70.00 89 GLU D C 1
ATOM 2339 O O . GLU D 1 28 ? -3.630 4.073 -17.627 1.00 70.70 89 GLU D O 1
ATOM 2345 N N . ALA D 1 29 ? -1.631 3.839 -18.737 1.00 65.54 90 ALA D N 1
ATOM 2346 C CA . ALA D 1 29 ? -0.730 3.528 -17.602 1.00 66.29 90 ALA D CA 1
ATOM 2347 C C . ALA D 1 29 ? -0.840 4.636 -16.548 1.00 73.63 90 ALA D C 1
ATOM 2348 O O . ALA D 1 29 ? -0.957 4.301 -15.350 1.00 78.12 90 ALA D O 1
ATOM 2350 N N . GLU D 1 30 ? -0.826 5.898 -16.988 1.00 73.31 91 GLU D N 1
ATOM 2351 C CA . GLU D 1 30 ? -1.028 7.096 -16.129 1.00 82.73 91 GLU D CA 1
ATOM 2352 C C . GLU D 1 30 ? -2.465 7.076 -15.587 1.00 75.79 91 GLU D C 1
ATOM 2353 O O . GLU D 1 30 ? -2.644 7.343 -14.391 1.00 89.70 91 GLU D O 1
ATOM 2359 N N . GLY D 1 31 ? -3.450 6.750 -16.426 1.00 73.79 92 GLY D N 1
ATOM 2360 C CA . GLY D 1 31 ? -4.833 6.480 -15.990 1.00 70.59 92 GLY D CA 1
ATOM 2361 C C . GLY D 1 31 ? -4.858 5.502 -14.818 1.00 70.14 92 GLY D C 1
ATOM 2362 O O . GLY D 1 31 ? -5.497 5.813 -13.804 1.00 65.86 92 GLY D O 1
ATOM 2363 N N . LEU D 1 32 ? -4.152 4.373 -14.926 1.00 61.21 93 LEU D N 1
ATOM 2364 C CA . LEU D 1 32 ? -4.125 3.345 -13.856 1.00 67.59 93 LEU D CA 1
ATOM 2365 C C . LEU D 1 32 ? -3.345 3.876 -12.657 1.00 67.25 93 LEU D C 1
ATOM 2366 O O . LEU D 1 32 ? -3.844 3.723 -11.532 1.00 67.35 93 LEU D O 1
ATOM 2371 N N . LYS D 1 33 ? -2.177 4.468 -12.899 1.00 65.51 94 LYS D N 1
ATOM 2372 C CA . LYS D 1 33 ? -1.256 4.935 -11.833 1.00 70.44 94 LYS D CA 1
ATOM 2373 C C . LYS D 1 33 ? -2.007 5.967 -10.988 1.00 65.84 94 LYS D C 1
ATOM 2374 O O . LYS D 1 33 ? -1.930 5.871 -9.758 1.00 67.48 94 LYS D O 1
ATOM 2380 N N . GLY D 1 34 ? -2.738 6.868 -11.644 1.00 65.78 95 GLY D N 1
ATOM 2381 C CA . GLY D 1 34 ? -3.514 7.954 -11.020 1.00 64.02 95 GLY D CA 1
ATOM 2382 C C . GLY D 1 34 ? -4.674 7.425 -10.188 1.00 77.47 95 GLY D C 1
ATOM 2383 O O . GLY D 1 34 ? -4.973 8.029 -9.127 1.00 78.66 95 GLY D O 1
ATOM 2384 N N . THR D 1 35 ? -5.347 6.368 -10.658 1.00 66.52 96 THR D N 1
ATOM 2385 C CA . THR D 1 35 ? -6.506 5.756 -9.958 1.00 69.80 96 THR D CA 1
ATOM 2386 C C . THR D 1 35 ? -5.966 4.967 -8.760 1.00 66.68 96 THR D C 1
ATOM 2387 O O . THR D 1 35 ? -6.551 5.061 -7.664 1.00 58.62 96 THR D O 1
ATOM 2391 N N . LEU D 1 36 ? -4.867 4.243 -8.964 1.00 62.85 97 LEU D N 1
ATOM 2392 C CA . LEU D 1 36 ? -4.207 3.468 -7.888 1.00 62.51 97 LEU D CA 1
ATOM 2393 C C . LEU D 1 36 ? -3.686 4.438 -6.817 1.00 63.13 97 LEU D C 1
ATOM 2394 O O . LEU D 1 36 ? -3.726 4.081 -5.644 1.00 63.99 97 LEU D O 1
ATOM 2399 N N . ASP D 1 37 ? -3.301 5.656 -7.191 1.00 64.37 98 ASP D N 1
ATOM 2400 C CA . ASP D 1 37 ? -2.780 6.659 -6.227 1.00 70.28 98 ASP D CA 1
ATOM 2401 C C . ASP D 1 37 ? -3.953 7.340 -5.517 1.00 74.71 98 ASP D C 1
ATOM 2402 O O . ASP D 1 37 ? -3.782 7.725 -4.344 1.00 68.85 98 ASP D O 1
ATOM 2407 N N . GLU D 1 38 ? -5.108 7.463 -6.169 1.00 68.04 99 GLU D N 1
ATOM 2408 C CA . GLU D 1 38 ? -6.337 7.914 -5.475 1.00 73.89 99 GLU D CA 1
ATOM 2409 C C . GLU D 1 38 ? -6.737 6.811 -4.493 1.00 69.20 99 GLU D C 1
ATOM 2410 O O . GLU D 1 38 ? -6.890 7.117 -3.293 1.00 71.20 99 GLU D O 1
ATOM 2416 N N . ALA D 1 39 ? -6.832 5.569 -4.969 1.00 54.06 100 ALA D N 1
ATOM 2417 C CA . ALA D 1 39 ? -7.359 4.442 -4.172 1.00 60.42 100 ALA D CA 1
ATOM 2418 C C . ALA D 1 39 ? -6.594 4.396 -2.840 1.00 67.77 100 ALA D C 1
ATOM 2419 O O . ALA D 1 39 ? -7.229 4.544 -1.762 1.00 68.13 100 ALA D O 1
ATOM 2421 N N . THR D 1 40 ? -5.266 4.273 -2.926 1.00 68.27 101 THR D N 1
ATOM 2422 C CA . THR D 1 40 ? -4.322 4.312 -1.782 1.00 59.56 101 THR D CA 1
ATOM 2423 C C . THR D 1 40 ? -4.655 5.475 -0.841 1.00 55.54 101 THR D C 1
ATOM 2424 O O . THR D 1 40 ? -4.796 5.236 0.358 1.00 56.73 101 THR D O 1
ATOM 2428 N N . GLN D 1 41 ? -4.755 6.696 -1.347 1.00 57.61 102 GLN D N 1
ATOM 2429 C CA . GLN D 1 41 ? -5.079 7.873 -0.505 1.00 63.03 102 GLN D CA 1
ATOM 2430 C C . GLN D 1 41 ? -6.411 7.601 0.216 1.00 69.62 102 GLN D C 1
ATOM 2431 O O . GLN D 1 41 ? -6.500 7.905 1.418 1.00 70.38 102 GLN D O 1
ATOM 2437 N N . LYS D 1 42 ? -7.399 7.024 -0.476 1.00 63.08 103 LYS D N 1
ATOM 2438 C CA . LYS D 1 42 ? -8.748 6.761 0.089 1.00 64.53 103 LYS D CA 1
ATOM 2439 C C . LYS D 1 42 ? -8.674 5.661 1.161 1.00 60.27 103 LYS D C 1
ATOM 2440 O O . LYS D 1 42 ? -9.376 5.799 2.181 1.00 64.88 103 LYS D O 1
ATOM 2446 N N . ILE D 1 43 ? -7.892 4.600 0.942 1.00 57.24 104 ILE D N 1
ATOM 2447 C CA . ILE D 1 43 ? -7.686 3.505 1.943 1.00 57.49 104 ILE D CA 1
ATOM 2448 C C . ILE D 1 43 ? -7.097 4.107 3.223 1.00 68.86 104 ILE D C 1
ATOM 2449 O O . ILE D 1 43 ? -7.568 3.725 4.313 1.00 61.21 104 ILE D O 1
ATOM 2454 N N . GLU D 1 44 ? -6.131 5.025 3.085 1.00 65.84 105 GLU D N 1
ATOM 2455 C CA . GLU D 1 44 ? -5.433 5.672 4.219 1.00 66.97 105 GLU D CA 1
ATOM 2456 C C . GLU D 1 44 ? -6.432 6.517 4.996 1.00 61.58 105 GLU D C 1
ATOM 2457 O O . GLU D 1 44 ? -6.441 6.389 6.211 1.00 59.27 105 GLU D O 1
ATOM 2463 N N . LEU D 1 45 ? -7.143 7.424 4.323 1.00 65.73 106 LEU D N 1
ATOM 2464 C CA . LEU D 1 45 ? -8.096 8.365 4.972 1.00 65.14 106 LEU D CA 1
ATOM 2465 C C . LEU D 1 45 ? -9.283 7.551 5.511 1.00 62.57 106 LEU D C 1
ATOM 2466 O O . LEU D 1 45 ? -9.898 7.998 6.492 1.00 59.73 106 LEU D O 1
ATOM 2471 N N . GLY D 1 46 ? -9.593 6.418 4.874 1.00 58.01 107 GLY D N 1
ATOM 2472 C CA . GLY D 1 46 ? -10.638 5.475 5.307 1.00 60.76 107 GLY D CA 1
ATOM 2473 C C . GLY D 1 46 ? -10.340 4.918 6.688 1.00 58.64 107 GLY D C 1
ATOM 2474 O O . GLY D 1 46 ? -11.117 5.185 7.615 1.00 55.17 107 GLY D O 1
ATOM 2475 N N . PHE D 1 47 ? -9.246 4.173 6.826 1.00 54.62 108 PHE D N 1
ATOM 2476 C CA . PHE D 1 47 ? -8.838 3.543 8.101 1.00 54.61 108 PHE D CA 1
ATOM 2477 C C . PHE D 1 47 ? -8.492 4.619 9.142 1.00 57.04 108 PHE D C 1
ATOM 2478 O O . PHE D 1 47 ? -8.716 4.398 10.332 1.00 62.92 108 PHE D O 1
ATOM 2486 N N . GLU D 1 48 ? -8.036 5.789 8.732 1.00 48.11 109 GLU D N 1
ATOM 2487 C CA . GLU D 1 48 ? -7.793 6.896 9.689 1.00 60.42 109 GLU D CA 1
ATOM 2488 C C . GLU D 1 48 ? -9.138 7.304 10.289 1.00 59.97 109 GLU D C 1
ATOM 2489 O O . GLU D 1 48 ? -9.226 7.566 11.509 1.00 62.98 109 GLU D O 1
ATOM 2495 N N . SER D 1 49 ? -10.139 7.435 9.431 1.00 56.52 110 SER D N 1
ATOM 2496 C CA . SER D 1 49 ? -11.506 7.830 9.826 1.00 58.89 110 SER D CA 1
ATOM 2497 C C . SER D 1 49 ? -12.123 6.762 10.760 1.00 51.67 110 SER D C 1
ATOM 2498 O O . SER D 1 49 ? -12.593 7.144 11.827 1.00 53.87 110 SER D O 1
ATOM 2501 N N . LEU D 1 50 ? -12.082 5.472 10.421 1.00 50.04 111 LEU D N 1
ATOM 2502 C CA . LEU D 1 50 ? -12.752 4.411 11.229 1.00 51.20 111 LEU D CA 1
ATOM 2503 C C . LEU D 1 50 ? -12.035 4.220 12.565 1.00 54.39 111 LEU D C 1
ATOM 2504 O O . LEU D 1 50 ? -12.756 4.086 13.556 1.00 51.55 111 LEU D O 1
ATOM 2509 N N . SER D 1 51 ? -10.690 4.187 12.578 1.00 54.34 112 SER D N 1
ATOM 2510 C CA . SER D 1 51 ? -9.826 4.155 13.798 1.00 49.49 112 SER D CA 1
ATOM 2511 C C . SER D 1 51 ? -10.242 5.252 14.769 1.00 44.37 112 SER D C 1
ATOM 2512 O O . SER D 1 51 ? -10.550 4.933 15.902 1.00 47.70 112 SER D O 1
ATOM 2515 N N . SER D 1 52 ? -10.255 6.491 14.296 1.00 44.35 113 SER D N 1
ATOM 2516 C CA . SER D 1 52 ? -10.660 7.702 15.048 1.00 47.13 113 SER D CA 1
ATOM 2517 C C . SER D 1 52 ? -12.091 7.544 15.600 1.00 54.74 113 SER D C 1
ATOM 2518 O O . SER D 1 52 ? -12.296 7.811 16.798 1.00 59.12 113 SER D O 1
ATOM 2521 N N . LEU D 1 53 ? -13.066 7.155 14.771 1.00 50.43 114 LEU D N 1
ATOM 2522 C CA . LEU D 1 53 ? -14.455 6.879 15.243 1.00 47.21 114 LEU D CA 1
ATOM 2523 C C . LEU D 1 53 ? -14.457 5.748 16.289 1.00 40.45 114 LEU D C 1
ATOM 2524 O O . LEU D 1 53 ? -15.168 5.855 17.243 1.00 36.81 114 LEU D O 1
ATOM 2529 N N . GLN D 1 54 ? -13.668 4.702 16.110 1.00 42.87 115 GLN D N 1
ATOM 2530 C CA . GLN D 1 54 ? -13.618 3.565 17.062 1.00 46.49 115 GLN D CA 1
ATOM 2531 C C . GLN D 1 54 ? -13.019 4.030 18.401 1.00 50.38 115 GLN D C 1
ATOM 2532 O O . GLN D 1 54 ? -13.559 3.672 19.457 1.00 44.37 115 GLN D O 1
ATOM 2538 N N . VAL D 1 55 ? -11.974 4.861 18.367 1.00 49.49 116 VAL D N 1
ATOM 2539 C CA . VAL D 1 55 ? -11.368 5.454 19.592 1.00 48.60 116 VAL D CA 1
ATOM 2540 C C . VAL D 1 55 ? -12.474 6.301 20.261 1.00 50.88 116 VAL D C 1
ATOM 2541 O O . VAL D 1 55 ? -12.757 6.122 21.451 1.00 52.77 116 VAL D O 1
ATOM 2545 N N . GLU D 1 56 ? -13.167 7.136 19.503 1.00 46.02 117 GLU D N 1
ATOM 2546 C CA . GLU D 1 56 ? -14.258 7.968 20.049 1.00 54.00 117 GLU D CA 1
ATOM 2547 C C . GLU D 1 56 ? -15.359 7.052 20.627 1.00 51.77 117 GLU D C 1
ATOM 2548 O O . GLU D 1 56 ? -15.932 7.394 21.644 1.00 53.13 117 GLU D O 1
ATOM 2554 N N . THR D 1 57 ? -15.573 5.862 20.088 1.00 48.04 118 THR D N 1
ATOM 2555 C CA . THR D 1 57 ? -16.579 4.907 20.634 1.00 48.56 118 THR D CA 1
ATOM 2556 C C . THR D 1 57 ? -16.166 4.416 22.024 1.00 46.49 118 THR D C 1
ATOM 2557 O O . THR D 1 57 ? -16.984 4.376 22.934 1.00 42.15 118 THR D O 1
ATOM 2561 N N . ILE D 1 58 ? -14.921 3.965 22.129 1.00 51.46 119 ILE D N 1
ATOM 2562 C CA . ILE D 1 58 ? -14.301 3.469 23.380 1.00 49.01 119 ILE D CA 1
ATOM 2563 C C . ILE D 1 58 ? -14.381 4.563 24.446 1.00 47.58 119 ILE D C 1
ATOM 2564 O O . ILE D 1 58 ? -14.736 4.232 25.537 1.00 48.48 119 ILE D O 1
ATOM 2569 N N . GLN D 1 59 ? -14.106 5.821 24.105 1.00 48.96 120 GLN D N 1
ATOM 2570 C CA . GLN D 1 59 ? -14.142 6.952 25.060 1.00 48.48 120 GLN D CA 1
ATOM 2571 C C . GLN D 1 59 ? -15.612 7.246 25.419 1.00 51.95 120 GLN D C 1
ATOM 2572 O O . GLN D 1 59 ? -15.889 7.517 26.588 1.00 58.24 120 GLN D O 1
ATOM 2578 N N . ALA D 1 60 ? -16.546 7.211 24.466 1.00 46.69 121 ALA D N 1
ATOM 2579 C CA . ALA D 1 60 ? -17.978 7.420 24.774 1.00 44.38 121 ALA D CA 1
ATOM 2580 C C . ALA D 1 60 ? -18.417 6.360 25.779 1.00 43.77 121 ALA D C 1
ATOM 2581 O O . ALA D 1 60 ? -19.206 6.710 26.653 1.00 49.07 121 ALA D O 1
ATOM 2583 N N . ILE D 1 61 ? -17.924 5.125 25.652 1.00 44.30 122 ILE D N 1
ATOM 2584 C CA . ILE D 1 61 ? -18.274 3.997 26.574 1.00 49.07 122 ILE D CA 1
ATOM 2585 C C . ILE D 1 61 ? -17.662 4.264 27.956 1.00 58.17 122 ILE D C 1
ATOM 2586 O O . ILE D 1 61 ? -18.417 4.262 28.940 1.00 50.28 122 ILE D O 1
ATOM 2591 N N . GLN D 1 62 ? -16.342 4.489 28.007 1.00 60.01 123 GLN D N 1
ATOM 2592 C CA . GLN D 1 62 ? -15.580 4.842 29.230 1.00 62.36 123 GLN D CA 1
ATOM 2593 C C . GLN D 1 62 ? -16.301 5.961 30.000 1.00 63.28 123 GLN D C 1
ATOM 2594 O O . GLN D 1 62 ? -16.347 5.864 31.228 1.00 66.09 123 GLN D O 1
ATOM 2600 N N . ALA D 1 63 ? -16.857 6.975 29.329 1.00 62.07 124 ALA D N 1
ATOM 2601 C CA . ALA D 1 63 ? -17.456 8.156 29.996 1.00 60.56 124 ALA D CA 1
ATOM 2602 C C . ALA D 1 63 ? -18.900 7.865 30.412 1.00 65.04 124 ALA D C 1
ATOM 2603 O O . ALA D 1 63 ? -19.514 8.758 31.018 1.00 59.92 124 ALA D O 1
ATOM 2605 N N . THR D 1 64 ? -19.439 6.688 30.078 1.00 56.55 125 THR D N 1
ATOM 2606 C CA . THR D 1 64 ? -20.762 6.232 30.571 1.00 60.43 125 THR D CA 1
ATOM 2607 C C . THR D 1 64 ? -20.571 4.964 31.400 1.00 61.75 125 THR D C 1
ATOM 2608 O O . THR D 1 64 ? -21.547 4.248 31.595 1.00 63.92 125 THR D O 1
ATOM 2612 N N . ASP D 1 65 ? -19.347 4.683 31.835 1.00 63.48 126 ASP D N 1
ATOM 2613 C CA . ASP D 1 65 ? -19.053 3.592 32.793 1.00 68.12 126 ASP D CA 1
ATOM 2614 C C . ASP D 1 65 ? -19.239 4.170 34.204 1.00 63.06 126 ASP D C 1
ATOM 2615 O O . ASP D 1 65 ? -18.478 5.071 34.557 1.00 66.15 126 ASP D O 1
ATOM 2620 N N . TYR D 1 66 ? -20.251 3.725 34.953 1.00 71.30 127 TYR D N 1
ATOM 2621 C CA . TYR D 1 66 ? -20.649 4.326 36.260 1.00 71.21 127 TYR D CA 1
ATOM 2622 C C . TYR D 1 66 ? -20.314 3.369 37.405 1.00 68.22 127 TYR D C 1
ATOM 2623 O O . TYR D 1 66 ? -20.913 3.513 38.484 1.00 67.74 127 TYR D O 1
ATOM 2632 N N . ALA D 1 67 ? -19.363 2.452 37.179 1.00 67.69 128 ALA D N 1
ATOM 2633 C CA . ALA D 1 67 ? -18.899 1.426 38.148 1.00 66.92 128 ALA D CA 1
ATOM 2634 C C . ALA D 1 67 ? -18.535 2.093 39.478 1.00 63.23 128 ALA D C 1
ATOM 2635 O O . ALA D 1 67 ? -18.852 1.525 40.530 1.00 64.38 128 ALA D O 1
ATOM 2637 N N . ASP D 1 68 ? -17.892 3.252 39.389 1.00 62.26 129 ASP D N 1
ATOM 2638 C CA . ASP D 1 68 ? -17.425 4.104 40.508 1.00 68.14 129 ASP D CA 1
ATOM 2639 C C . ASP D 1 68 ? -18.618 4.788 41.186 1.00 69.57 129 ASP D C 1
ATOM 2640 O O . ASP D 1 68 ? -18.566 4.994 42.409 1.00 79.10 129 ASP D O 1
ATOM 2645 N N . SER D 1 69 ? -19.639 5.185 40.429 1.00 65.37 130 SER D N 1
ATOM 2646 C CA . SER D 1 69 ? -20.873 5.767 41.002 1.00 58.93 130 SER D CA 1
ATOM 2647 C C . SER D 1 69 ? -21.664 4.676 41.751 1.00 53.27 130 SER D C 1
ATOM 2648 O O . SER D 1 69 ? -22.247 4.966 42.785 1.00 52.59 130 SER D O 1
ATOM 2651 N N . ILE D 1 70 ? -21.687 3.468 41.219 1.00 51.01 131 ILE D N 1
ATOM 2652 C CA . ILE D 1 70 ? -22.332 2.275 41.839 1.00 58.21 131 ILE D CA 1
ATOM 2653 C C . ILE D 1 70 ? -21.530 1.889 43.088 1.00 62.24 131 ILE D C 1
ATOM 2654 O O . ILE D 1 70 ? -22.147 1.541 44.119 1.00 57.17 131 ILE D O 1
ATOM 2659 N N . LYS D 1 71 ? -20.203 1.979 42.985 1.00 63.42 132 LYS D N 1
ATOM 2660 C CA . LYS D 1 71 ? -19.250 1.840 44.107 1.00 62.80 132 LYS D CA 1
ATOM 2661 C C . LYS D 1 71 ? -19.748 2.706 45.270 1.00 58.75 132 LYS D C 1
ATOM 2662 O O . LYS D 1 71 ? -20.110 2.141 46.300 1.00 59.06 132 LYS D O 1
ATOM 2668 N N . THR D 1 72 ? -19.770 4.025 45.094 1.00 54.69 133 THR D N 1
ATOM 2669 C CA . THR D 1 72 ? -20.190 5.020 46.114 1.00 55.37 133 THR D CA 1
ATOM 2670 C C . THR D 1 72 ? -21.576 4.635 46.659 1.00 48.42 133 THR D C 1
ATOM 2671 O O . THR D 1 72 ? -21.739 4.601 47.867 1.00 51.15 133 THR D O 1
ATOM 2675 N N . LEU D 1 73 ? -22.504 4.254 45.792 1.00 47.07 134 LEU D N 1
ATOM 2676 C CA . LEU D 1 73 ? -23.861 3.831 46.206 1.00 45.96 134 LEU D CA 1
ATOM 2677 C C . LEU D 1 73 ? -23.733 2.677 47.209 1.00 47.56 134 LEU D C 1
ATOM 2678 O O . LEU D 1 73 ? -24.351 2.740 48.261 1.00 42.92 134 LEU D O 1
ATOM 2683 N N . GLY D 1 74 ? -22.887 1.693 46.916 1.00 46.89 135 GLY D N 1
ATOM 2684 C CA . GLY D 1 74 ? -22.667 0.500 47.751 1.00 45.00 135 GLY D CA 1
ATOM 2685 C C . GLY D 1 74 ? -22.006 0.853 49.060 1.00 45.06 135 GLY D C 1
ATOM 2686 O O . GLY D 1 74 ? -22.458 0.350 50.089 1.00 45.97 135 GLY D O 1
ATOM 2687 N N . GLU D 1 75 ? -21.006 1.733 49.031 1.00 46.38 136 GLU D N 1
ATOM 2688 C CA . GLU D 1 75 ? -20.360 2.271 50.256 1.00 54.23 136 GLU D CA 1
ATOM 2689 C C . GLU D 1 75 ? -21.462 2.899 51.120 1.00 47.18 136 GLU D C 1
ATOM 2690 O O . GLU D 1 75 ? -21.512 2.613 52.320 1.00 43.42 136 GLU D O 1
ATOM 2696 N N . ASN D 1 76 ? -22.350 3.694 50.543 1.00 45.74 137 ASN D N 1
ATOM 2697 C CA . ASN D 1 76 ? -23.371 4.392 51.369 1.00 46.54 137 ASN D CA 1
ATOM 2698 C C . ASN D 1 76 ? -24.383 3.374 51.929 1.00 42.02 137 ASN D C 1
ATOM 2699 O O . ASN D 1 76 ? -24.867 3.598 53.036 1.00 36.19 137 ASN D O 1
ATOM 2704 N N . ILE D 1 77 ? -24.649 2.258 51.242 1.00 44.88 138 ILE D N 1
ATOM 2705 C CA . ILE D 1 77 ? -25.594 1.220 51.768 1.00 45.76 138 ILE D CA 1
ATOM 2706 C C . ILE D 1 77 ? -24.900 0.469 52.927 1.00 42.04 138 ILE D C 1
ATOM 2707 O O . ILE D 1 77 ? -25.558 0.162 53.912 1.00 38.88 138 ILE D O 1
ATOM 2712 N N . LYS D 1 78 ? -23.587 0.273 52.852 1.00 44.65 139 LYS D N 1
ATOM 2713 C CA . LYS D 1 78 ? -22.801 -0.326 53.956 1.00 44.84 139 LYS D CA 1
ATOM 2714 C C . LYS D 1 78 ? -22.942 0.531 55.201 1.00 41.40 139 LYS D C 1
ATOM 2715 O O . LYS D 1 78 ? -23.090 -0.032 56.259 1.00 38.59 139 LYS D O 1
ATOM 2721 N N . ILE D 1 79 ? -22.999 1.861 55.064 1.00 43.71 140 ILE D N 1
ATOM 2722 C CA . ILE D 1 79 ? -23.182 2.750 56.241 1.00 38.20 140 ILE D CA 1
ATOM 2723 C C . ILE D 1 79 ? -24.576 2.499 56.833 1.00 36.34 140 ILE D C 1
ATOM 2724 O O . ILE D 1 79 ? -24.680 2.400 58.057 1.00 36.80 140 ILE D O 1
ATOM 2729 N N . LEU D 1 80 ? -25.642 2.366 56.032 1.00 34.76 141 LEU D N 1
ATOM 2730 C CA . LEU D 1 80 ? -26.977 2.072 56.610 1.00 33.07 141 LEU D CA 1
ATOM 2731 C C . LEU D 1 80 ? -26.895 0.746 57.376 1.00 31.54 141 LEU D C 1
ATOM 2732 O O . LEU D 1 80 ? -27.386 0.639 58.491 1.00 31.63 141 LEU D O 1
ATOM 2737 N N . ASP D 1 81 ? -26.271 -0.257 56.754 1.00 38.14 142 ASP D N 1
ATOM 2738 C CA . ASP D 1 81 ? -26.079 -1.592 57.367 1.00 34.95 142 ASP D CA 1
ATOM 2739 C C . ASP D 1 81 ? -25.446 -1.448 58.747 1.00 37.39 142 ASP D C 1
ATOM 2740 O O . ASP D 1 81 ? -25.960 -2.036 59.717 1.00 32.83 142 ASP D O 1
ATOM 2745 N N . ARG D 1 82 ? -24.340 -0.700 58.846 1.00 40.99 143 ARG D N 1
ATOM 2746 C CA . ARG D 1 82 ? -23.660 -0.479 60.148 1.00 44.63 143 ARG D CA 1
ATOM 2747 C C . ARG D 1 82 ? -24.585 0.293 61.118 1.00 39.07 143 ARG D C 1
ATOM 2748 O O . ARG D 1 82 ? -24.631 -0.030 62.302 1.00 41.85 143 ARG D O 1
ATOM 2756 N N . SER D 1 83 ? -25.364 1.260 60.679 1.00 37.09 144 SER D N 1
ATOM 2757 C CA . SER D 1 83 ? -26.324 1.901 61.629 1.00 40.63 144 SER D CA 1
ATOM 2758 C C . SER D 1 83 ? -27.318 0.818 62.081 1.00 30.80 144 SER D C 1
ATOM 2759 O O . SER D 1 83 ? -27.662 0.805 63.216 1.00 31.82 144 SER D O 1
ATOM 2762 N N . MET D 1 84 ? -27.785 -0.012 61.178 1.00 33.16 145 MET D N 1
ATOM 2763 C CA . MET D 1 84 ? -28.787 -1.069 61.524 1.00 34.59 145 MET D CA 1
ATOM 2764 C C . MET D 1 84 ? -28.166 -2.039 62.518 1.00 33.63 145 MET D C 1
ATOM 2765 O O . MET D 1 84 ? -28.808 -2.386 63.537 1.00 33.63 145 MET D O 1
ATOM 2770 N N . LYS D 1 85 ? -26.893 -2.381 62.312 1.00 39.08 146 LYS D N 1
ATOM 2771 C CA . LYS D 1 85 ? -26.223 -3.286 63.282 1.00 42.35 146 LYS D CA 1
ATOM 2772 C C . LYS D 1 85 ? -26.213 -2.575 64.636 1.00 36.68 146 LYS D C 1
ATOM 2773 O O . LYS D 1 85 ? -26.624 -3.153 65.640 1.00 33.29 146 LYS D O 1
ATOM 2779 N N . SER D 1 86 ? -25.812 -1.321 64.666 1.00 32.48 147 SER D N 1
ATOM 2780 C CA . SER D 1 86 ? -25.787 -0.585 65.951 1.00 36.46 147 SER D CA 1
ATOM 2781 C C . SER D 1 86 ? -27.194 -0.574 66.589 1.00 34.51 147 SER D C 1
ATOM 2782 O O . SER D 1 86 ? -27.305 -0.915 67.761 1.00 35.31 147 SER D O 1
ATOM 2785 N N . MET D 1 87 ? -28.257 -0.233 65.860 1.00 32.31 148 MET D N 1
ATOM 2786 C CA . MET D 1 87 ? -29.617 -0.207 66.473 1.00 34.03 148 MET D CA 1
ATOM 2787 C C . MET D 1 87 ? -29.990 -1.599 67.070 1.00 30.24 148 MET D C 1
ATOM 2788 O O . MET D 1 87 ? -30.629 -1.636 68.132 1.00 31.00 148 MET D O 1
ATOM 2793 N N . MET D 1 88 ? -29.710 -2.683 66.348 1.00 32.32 149 MET D N 1
ATOM 2794 C CA . MET D 1 88 ? -30.073 -4.094 66.731 1.00 36.80 149 MET D CA 1
ATOM 2795 C C . MET D 1 88 ? -29.351 -4.432 68.037 1.00 31.91 149 MET D C 1
ATOM 2796 O O . MET D 1 88 ? -29.965 -4.952 68.954 1.00 32.54 149 MET D O 1
ATOM 2801 N N . GLU D 1 89 ? -28.111 -3.972 68.219 1.00 32.78 150 GLU D N 1
ATOM 2802 C CA . GLU D 1 89 ? -27.414 -4.245 69.490 1.00 30.14 150 GLU D CA 1
ATOM 2803 C C . GLU D 1 89 ? -28.036 -3.429 70.594 1.00 33.83 150 GLU D C 1
ATOM 2804 O O . GLU D 1 89 ? -28.248 -3.963 71.694 1.00 37.18 150 GLU D O 1
ATOM 2810 N N . THR D 1 90 ? -28.302 -2.145 70.361 1.00 31.17 151 THR D N 1
ATOM 2811 C CA . THR D 1 90 ? -29.023 -1.359 71.379 1.00 31.81 151 THR D CA 1
ATOM 2812 C C . THR D 1 90 ? -30.371 -2.020 71.706 1.00 22.98 151 THR D C 1
ATOM 2813 O O . THR D 1 90 ? -30.725 -2.055 72.891 1.00 25.44 151 THR D O 1
ATOM 2817 N N . MET D 1 91 ? -31.096 -2.519 70.726 1.00 28.21 152 MET D N 1
ATOM 2818 C CA . MET D 1 91 ? -32.444 -3.160 71.003 1.00 32.54 152 MET D CA 1
ATOM 2819 C C . MET D 1 91 ? -32.213 -4.416 71.887 1.00 34.55 152 MET D C 1
ATOM 2820 O O . MET D 1 91 ? -32.945 -4.625 72.866 1.00 32.01 152 MET D O 1
ATOM 2825 N N . ARG D 1 92 ? -31.090 -5.136 71.703 1.00 39.23 153 ARG D N 1
ATOM 2826 C CA . ARG D 1 92 ? -30.850 -6.352 72.533 1.00 40.06 153 ARG D CA 1
ATOM 2827 C C . ARG D 1 92 ? -30.647 -5.908 73.950 1.00 34.64 153 ARG D C 1
ATOM 2828 O O . ARG D 1 92 ? -31.124 -6.597 74.864 1.00 29.39 153 ARG D O 1
ATOM 2836 N N . LEU D 1 93 ? -29.896 -4.823 74.158 1.00 36.50 154 LEU D N 1
ATOM 2837 C CA . LEU D 1 93 ? -29.522 -4.430 75.532 1.00 34.58 154 LEU D CA 1
ATOM 2838 C C . LEU D 1 93 ? -30.778 -3.903 76.210 1.00 27.38 154 LEU D C 1
ATOM 2839 O O . LEU D 1 93 ? -30.963 -4.079 77.425 1.00 31.76 154 LEU D O 1
ATOM 2844 N N . MET D 1 94 ? -31.553 -3.159 75.448 1.00 36.35 155 MET D N 1
ATOM 2845 C CA . MET D 1 94 ? -32.808 -2.532 75.954 1.00 39.64 155 MET D CA 1
ATOM 2846 C C . MET D 1 94 ? -33.758 -3.618 76.480 1.00 27.65 155 MET D C 1
ATOM 2847 O O . MET D 1 94 ? -34.379 -3.499 77.576 1.00 30.69 155 MET D O 1
ATOM 2852 N N . MET D 1 95 ? -33.951 -4.653 75.698 1.00 32.12 156 MET D N 1
ATOM 2853 C CA . MET D 1 95 ? -34.923 -5.701 76.110 1.00 30.47 156 MET D CA 1
ATOM 2854 C C . MET D 1 95 ? -34.463 -6.310 77.442 1.00 29.13 156 MET D C 1
ATOM 2855 O O . MET D 1 95 ? -35.261 -6.470 78.399 1.00 28.11 156 MET D O 1
ATOM 2860 N N . GLU D 1 96 ? -33.155 -6.469 77.598 1.00 29.03 157 GLU D N 1
ATOM 2861 C CA . GLU D 1 96 ? -32.601 -7.037 78.838 1.00 29.79 157 GLU D CA 1
ATOM 2862 C C . GLU D 1 96 ? -32.873 -6.120 80.037 1.00 29.69 157 GLU D C 1
ATOM 2863 O O . GLU D 1 96 ? -33.355 -6.598 81.061 1.00 35.36 157 GLU D O 1
ATOM 2869 N N . LYS D 1 97 ? -32.639 -4.813 79.887 1.00 34.20 158 LYS D N 1
ATOM 2870 C CA . LYS D 1 97 ? -32.993 -3.798 80.911 1.00 32.95 158 LYS D CA 1
ATOM 2871 C C . LYS D 1 97 ? -34.511 -3.820 81.170 1.00 28.61 158 LYS D C 1
ATOM 2872 O O . LYS D 1 97 ? -34.923 -3.809 82.331 1.00 31.18 158 LYS D O 1
ATOM 2878 N N . ILE D 1 98 ? -35.358 -3.891 80.143 1.00 31.18 159 ILE D N 1
ATOM 2879 C CA . ILE D 1 98 ? -36.834 -3.962 80.429 1.00 26.54 159 ILE D CA 1
ATOM 2880 C C . ILE D 1 98 ? -37.141 -5.234 81.226 1.00 30.93 159 ILE D C 1
ATOM 2881 O O . ILE D 1 98 ? -37.914 -5.165 82.146 1.00 32.46 159 ILE D O 1
ATOM 2886 N N . ASP D 1 99 ? -36.514 -6.386 80.904 1.00 36.03 160 ASP D N 1
ATOM 2887 C CA . ASP D 1 99 ? -36.827 -7.644 81.623 1.00 33.68 160 ASP D CA 1
ATOM 2888 C C . ASP D 1 99 ? -36.451 -7.435 83.086 1.00 36.39 160 ASP D C 1
ATOM 2889 O O . ASP D 1 99 ? -37.229 -7.832 83.937 1.00 30.00 160 ASP D O 1
ATOM 2894 N N . LEU D 1 100 ? -35.287 -6.805 83.345 1.00 38.12 161 LEU D N 1
ATOM 2895 C CA . LEU D 1 100 ? -34.788 -6.506 84.709 1.00 39.31 161 LEU D CA 1
ATOM 2896 C C . LEU D 1 100 ? -35.787 -5.613 85.473 1.00 38.22 161 LEU D C 1
ATOM 2897 O O . LEU D 1 100 ? -35.797 -5.683 86.683 1.00 38.27 161 LEU D O 1
ATOM 2902 N N . LEU D 1 101 ? -36.570 -4.753 84.819 1.00 39.82 162 LEU D N 1
ATOM 2903 C CA . LEU D 1 101 ? -37.622 -3.947 85.520 1.00 37.76 162 LEU D CA 1
ATOM 2904 C C . LEU D 1 101 ? -38.608 -4.886 86.204 1.00 37.99 162 LEU D C 1
ATOM 2905 O O . LEU D 1 101 ? -39.173 -4.478 87.232 1.00 36.04 162 LEU D O 1
ATOM 2910 N N . TYR D 1 102 ? -38.793 -6.111 85.704 1.00 37.57 163 TYR D N 1
ATOM 2911 C CA . TYR D 1 102 ? -39.827 -7.041 86.269 1.00 38.50 163 TYR D CA 1
ATOM 2912 C C . TYR D 1 102 ? -39.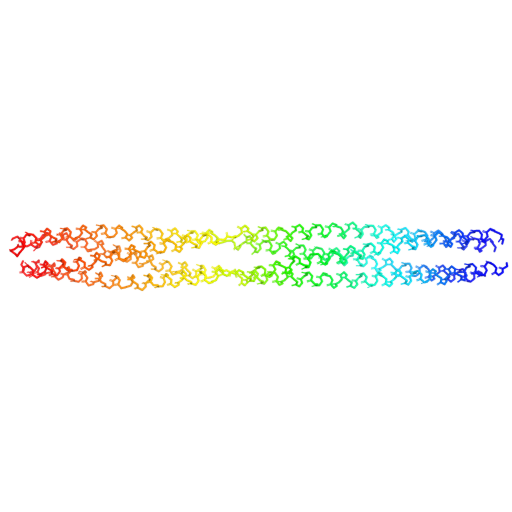423 -7.505 87.672 1.00 39.83 163 TYR D C 1
ATOM 2913 O O . TYR D 1 102 ? -40.353 -7.850 88.429 1.00 40.84 163 TYR D O 1
ATOM 2922 N N . ALA D 1 103 ? -38.123 -7.418 88.023 1.00 39.68 164 ALA D N 1
ATOM 2923 C CA . ALA D 1 103 ? -37.580 -7.726 89.359 1.00 43.11 164 ALA D CA 1
ATOM 2924 C C . ALA D 1 103 ? -37.582 -6.473 90.262 1.00 53.18 164 ALA D C 1
ATOM 2925 O O . ALA D 1 103 ? -37.734 -6.644 91.475 1.00 71.79 164 ALA D O 1
ATOM 2927 N N . SER D 1 104 ? -37.444 -5.255 89.721 1.00 54.10 165 SER D N 1
ATOM 2928 C CA . SER D 1 104 ? -37.245 -4.001 90.512 1.00 57.34 165 SER D CA 1
ATOM 2929 C C . SER D 1 104 ? -38.539 -3.180 90.704 1.00 55.16 165 SER D C 1
ATOM 2930 O O . SER D 1 104 ? -38.532 -2.312 91.572 1.00 62.50 165 SER D O 1
ATOM 2933 N N . THR D 1 105 ? -39.569 -3.345 89.872 1.00 61.42 166 THR D N 1
ATOM 2934 C CA . THR D 1 105 ? -40.772 -2.461 89.834 1.00 56.13 166 THR D CA 1
ATOM 2935 C C . THR D 1 105 ? -41.799 -3.094 90.774 1.00 56.64 166 THR D C 1
ATOM 2936 O O . THR D 1 105 ? -42.222 -4.221 90.484 1.00 57.04 166 THR D O 1
ATOM 2940 N N . ALA D 1 106 ? -42.120 -2.426 91.886 1.00 61.87 167 ALA D N 1
ATOM 2941 C CA . ALA D 1 106 ? -43.074 -2.909 92.911 1.00 67.98 167 ALA D CA 1
ATOM 2942 C C . ALA D 1 106 ? -44.460 -3.013 92.270 1.00 67.03 167 ALA D C 1
ATOM 2943 O O . ALA D 1 106 ? -44.694 -2.290 91.272 1.00 61.65 167 ALA D O 1
ATOM 2944 N N . ILE D 1 107 ? -45.312 -3.897 92.80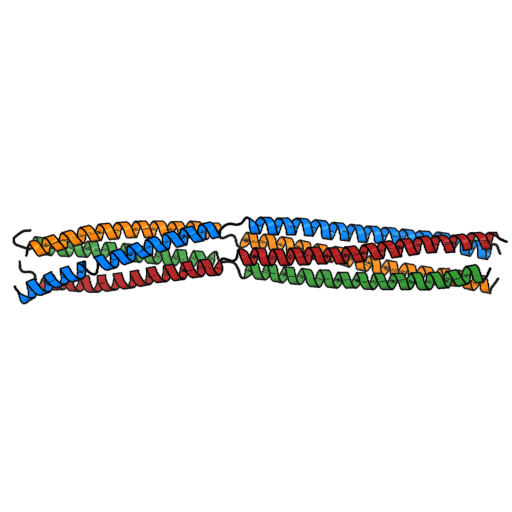2 1.00 68.46 168 ILE D N 1
ATOM 2945 C CA . ILE D 1 107 ? -46.796 -3.883 92.602 1.00 70.18 168 ILE D CA 1
ATOM 2946 C C . ILE D 1 107 ? -47.425 -3.124 93.782 1.00 65.74 168 ILE D C 1
ATOM 2947 O O . ILE D 1 107 ? -48.240 -2.226 93.534 1.00 84.61 168 ILE D O 1
#

Radius of gyration: 43.16 Å; Cα contacts (8 Å, |Δi|>4): 307; chains: 4; bounding box: 67×23×141 Å

Solvent-accessible surface area: 21273 Å² total; per-residue (Å²): 149,132,37,19,58,104,49,6,80,97,10,27,91,62,21,42,107,40,14,98,42,13,64,30,40,9,58,118,4,17,126,81,7,84,118,10,21,117,72,10,26,66,62,3,58,102,9,7,99,65,11,103,86,71,96,39,44,96,37,10,140,65,8,12,84,51,0,129,85,2,22,175,30,0,117,59,2,66,101,43,2,116,63,0,19,82,58,0,59,88,0,74,49,39,3,43,149,63,139,121,127,30,42,95,106,32,3,84,98,14,32,110,86,34,52,110,50,18,105,41,17,101,31,21,10,75,104,6,40,99,72,4,94,93,8,24,122,49,1,50,55,26,4,65,79,2,62,101,14,48,129,83,25,98,18,52,96,5,16,112,42,0,16,79,17,3,122,66,0,32,139,12,3,124,44,0,55,99,7,2,149,86,0,31,111,54,0,65,82,0,96,86,12,80,125,103,135,36,10,95,114,12,32,104,64,34,120,108,52,11,98,45,18,103,43,40,10,60,67,5,14,109,71,6,59,110,8,25,112,51,5,28,54,39,6,62,99,0,13,112,39,6,123,83,26,72,41,25,112,42,0,91,63,14,5,95,54,0,104,81,4,12,148,27,1,100,66,7,26,101,51,0,113,87,0,21,106,39,1,52,112,7,56,69,34,13,83,96,46,165,66,94,42,88,53,39,8,123,102,8,27,106,51,25,79,49,45,12,85,31,19,121,36,16,8,66,103,4,16,110,68,3,62,105,7,22,110,51,7,34,67,25,4,66,75,0,29,105,12,14,116,81,37,60,38,34,109,42,8,120,67,4,11,92,36,3,126,66,0,44,140,10,3,125,46,2,66,77,31,7,138,80,0,31,106,52,0,69,73,0,97,98,21,15,59,160

Foldseek 3Di:
DVVVVVVVVVVVVVVVVVVVVVVVVVVVVVVCVVVVCVVVVVVVVVVVVVVVPDDCVVVVVVVVVVVVVVVVVVVVVVVVVVVVVVVVVCVCCCVVPVD/DVVVVVVVVVCVVVVVVVVVVVVVVVVVVVVVVVVVVVVVVVVVVVVVVVVVVVDCPVVVVVVVVVVVVVVVVVVVVVVVVVVVVVVVVVVVVVD/DVVVVVVVVVVVVVVVCVVVVVVVVVVVVVVCVCVVVVVVVVVVVVVVVVVDCPVVVVVVVVVVVVVVVVVVVVVVVVVVVVVVVVVVVVVDPVD/DCVVVPVVVVCVVVVVVVVCVVVVVVVVVVVCVVVVCVVVVVVVVVVVVVVVVVPCVVVVVVVVVVVVVVVVVVVVVVVVVVVVVVVVVVCVVVPDD

Secondary structure (DSSP, 8-state):
-HHHHHHHHHHHHHHHHHHHHHHHHHHHHHHHHHHHHHHHHHHHHHHHHHHHT--HHHHHHHHHHHHHHHHHHHHHHHHHHHHHHHHHHHHHHIIIII-/-HHHHHHHHHHHHHHHHHHHHHHHHHHHHHHHHHHHHHHHHHHHHHHHHHHHHT--HHHHHHHHHHHHHHHHHHHHHHHHHHHHHHHHHHHHHT-/-HHHHHHHHHHHHHHHHHHHHHHHHHHHHHHHHHHHHHHHHHHHHHHHHT---HHHHHHHHHHHHHHHHHHHHHHHHHHHHHHHHHHHHTTSS--/-HHHHHHHHHHHHHHHHHHHHHHHHHHHHHHHHHHHHHHHHHHHHHHHHHHHTT--HHHHHHHHHHHHHHHHHHHHHHHHHHHHHHHHHHHHHHS--